Protein AF-0000000086527398 (afdb_homodimer)

InterPro domains:
  IPR004136 Nitronate monooxygenase [cd04730] (15-239)
  IPR013785 Aldolase-type TIM barrel [G3DSA:3.20.20.70] (5-360)

Nearest PDB structures (foldseek):
  5gvj-assembly2_B-3  TM=9.551E-01  e=6.830E-29  Thermotoga maritima MSB8
  5gvj-assembly1_A-2  TM=9.623E-01  e=2.650E-28  Thermotoga maritima MSB8
  7l00-assembly1_B  TM=9.078E-01  e=7.269E-30  Clostridioides difficile
  5gvh-assembly1_A-2  TM=9.011E-01  e=2.821E-29  Thermotoga maritima MSB8
  2z6i-assembly1_A  TM=8.976E-01  e=4.262E-29  Streptococcus pneumoniae

Secondary structure (DSSP, 8-state):
-------HHHHHHT-SSSEEE---TTTS-HHHHHHHHHTTSEEEEEGGGSPTTTHHHHHHHHHHH-SS--EEEE-TTSTTHHHHHHHHHHTT-SEEEESSPPPHHHHHHHHHTTPEE--EESSHHHHHHHHHHT-SSEEEE-TTSSEE--SS-HHHHHHHHHHH-SS-EEEESS--SHHHHHHHHHHT-SEEEESHHHHTBTT--S-HHHHHHHHH---GGGEEEE-TTTSS-EEEE--HHHHHHHH--HHHHHHHHHHHHHHHHHHHT--HHHHHHHHHHHHHSTTS-HHHHHHHHHHHHHHHHHHTT--TTSS--B--GGGGG--S-B-HHHHHHHHHHHHHHHHHHHHHHHHHHHHHH-/-------HHHHHHT-SSSEEE---TTTS-HHHHHHHHHTT-EEEEEGGGSPTTTHHHHHHHHHHH-SS--EEEE-TTSTTHHHHHHHHHHTT-SEEEESSPPPHHHHHHHHHTTPEE--EESSHHHHHHHHHHT-SSEEEE-TTSSEE--SS-HHHHHHHHHHH-SS-EEEESS--SHHHHHHHHHHT-SEEEESHHHHTBTT--S-HHHHHHHHH---GGGEEEE-TTTSS-EEEE--HHHHHHHH--HHHHHHHHHHHHHHHHHHHT--HHHHHHHHHHHHHSTTS-HHHHHHHHHHHHHHHHHHTT--TTSS--B--GGGGG--S-B-HHHHHHHHHHHHHHHHHHHHHHHHHHHHHH-

Radius of gyration: 26.96 Å; Cα contacts (8 Å, |Δi|>4): 1624; chains: 2; bounding box: 68×76×54 Å

Sequence (724 aa):
MSTTLHTPLCDLLGCRYPIVQTAMGWVADARLVAATANAGGFGFLAGATLEPGQVEAEILKVKSLTDQPFGINFHMFQKNAQQVVELAIKHKLRAVSYGRGPDAKTIRRFKDAGIVCMPTVGAPKHAAKAVELGADIVTVQGAEGGGHTGSVPTTLLLPKVLDAVRVPVVAAGGFFDGRGLAAALAYGAAGIAMGTRFLMSAESPVPRETLERYVAVGDPARIRVSDALDGLPQRMIDNPYLLKLERFGPLRRTWFALKTAEAWRRQNGLSTGDMLGLAIKALRSHDYTASQTLMAANAPFLIQRAIVEGRPDEGVLPSGQAAAMIGAIESCDALIARIVAEAGERLDALAALRGAAAAQAAMSTTLHTPLCDLLGCRYPIVQTAMGWVADARLVAATANAGGFGFLAGATLEPGQVEAEILKVKSLTDQPFGINFHMFQKNAQQVVELAIKHKLRAVSYGRGPDAKTIRRFKDAGIVCMPTVGAPKHAAKAVELGADIVTVQGAEGGGHTGSVPTTLLLPKVLDAVRVPVVAAGGFFDGRGLAAALAYGAAGIAMGTRFLMSAESPVPRETLERYVAVGDPARIRVSDALDGLPQRMIDNPYLLKLERFGPLRRTWFALKTAEAWRRQNGLSTGDMLGLAIKALRSHDYTASQTLMAANAPFLIQRAIVEGRPDEGVLPSGQAAAMIGAIESCDALIARIVAEAGERLDALAALRGAAAAQAA

Solvent-accessible surface area (backbone atoms only — not comparable to full-atom values): 34742 Å² total; per-residue (Å²): 125,64,68,43,51,61,37,70,45,14,69,70,53,62,28,63,33,38,38,32,38,45,56,33,74,82,38,24,39,38,62,30,23,22,42,29,20,73,44,25,22,31,14,20,27,26,46,60,66,41,53,82,81,45,52,64,57,43,53,53,48,22,57,72,67,31,92,58,49,40,28,36,24,43,33,68,87,41,91,44,26,66,57,51,54,52,48,39,60,74,67,58,35,39,29,37,32,28,47,80,64,69,55,58,68,58,43,46,52,36,50,76,66,66,25,39,35,36,34,52,32,76,46,40,71,52,44,38,51,42,44,75,49,58,38,56,32,41,32,39,42,10,32,34,23,37,31,73,40,55,81,48,42,36,76,56,43,50,56,48,34,57,73,51,42,87,56,53,35,28,41,22,33,41,45,75,49,11,37,44,45,30,17,34,42,25,56,64,31,33,23,32,34,26,48,50,52,51,58,49,22,60,54,27,67,46,28,67,67,26,49,50,52,46,39,62,53,58,42,43,79,48,37,38,73,42,38,69,56,41,63,49,48,23,16,23,45,70,36,69,39,49,57,52,52,63,66,43,51,75,66,55,43,35,52,48,27,52,53,49,42,49,52,47,24,66,72,69,67,51,56,73,66,54,52,49,49,51,49,50,49,20,56,62,38,81,89,40,56,50,48,28,37,44,16,46,69,32,44,65,56,31,33,36,35,8,43,64,69,35,34,47,62,72,15,42,46,72,26,21,37,39,39,27,74,38,80,66,74,42,40,45,47,61,48,45,50,48,25,43,52,42,18,42,53,33,50,51,52,51,42,48,40,47,50,51,22,39,56,67,73,99,126,66,67,43,52,60,38,70,48,13,68,69,55,62,27,64,33,39,38,32,38,45,56,34,73,84,39,25,39,37,62,32,23,23,43,28,20,72,43,25,22,31,16,20,29,26,48,60,65,44,52,80,80,45,51,63,57,42,54,52,48,23,56,72,67,30,89,58,49,39,28,36,23,40,33,68,86,40,91,43,27,67,56,52,54,52,48,38,58,75,67,58,34,38,30,38,32,26,48,81,62,70,56,54,67,58,44,46,53,36,50,76,67,66,24,40,34,36,35,53,32,77,45,41,71,52,45,37,50,42,43,74,50,58,38,56,32,41,32,39,42,10,33,35,21,36,31,75,40,54,80,47,44,35,76,57,43,51,57,49,34,58,72,51,43,87,56,52,35,27,43,22,32,41,43,77,47,11,37,45,44,31,18,34,42,25,54,63,31,32,26,34,35,26,49,51,52,48,58,49,23,63,54,28,67,46,27,67,67,25,50,49,52,47,40,63,54,58,40,43,80,48,37,39,74,42,38,68,56,43,63,49,49,24,16,23,43,69,36,67,39,49,55,53,51,64,67,43,52,75,67,54,44,35,52,49,30,52,53,49,43,50,51,47,25,67,70,69,67,52,54,74,67,56,54,50,49,51,49,49,50,22,55,62,40,80,88,41,56,51,50,27,37,44,16,46,68,33,42,64,56,31,35,38,35,8,43,65,67,35,33,47,62,73,15,42,46,73,26,21,36,38,37,28,75,38,80,66,72,42,42,46,48,60,49,46,50,48,23,44,51,41,17,42,53,33,49,52,52,51,41,49,38,46,51,51,22,38,56,70,74,100

Foldseek 3Di:
DPLFADFVCCVQQVFRHQEEAEEDAPWQFLLLQLLLRVLRYEYEYEQANDDDPCNLVRVVSNVVSHVGAYHYEHEPPGPCRVVNLVSCLVVVGQEYEYDPDDALVSLVSCVVSNHAYEYEDAALVVLLVCVVSPHQEYEYAAQLWFFFHDDHGQVPGLLSNVVSDPHAYEYHHQDQAQVSQLVSVVSPHRGYYYHQNSCQAPSTLFDPLLSVVLLPQLDLVQFDWDCLQQNGTGTFGDAQVVVVSRPDDPVVLQVVLVVLLVVVCVVVVPDPVVLVVQLVVQVPPPPHDSSNSSSVVNQVVQCCVCGVVPNPRSHIGIGGSNSSVHNHHYGSNVRVVRSSVSNSVVVVVVVVVVVVVVVVVD/DPLFADFVCCVQQVFRHQEEAEEDAPWQFLLLQLLLRVLRYEYEYEQANDDDPCNLVRVVSNVVSHVGAYHYEHEPPGPCRVVNLVSCLVVVGQEYEYDPDDALVSLVSCVVSNHAYEYEDAALVVLLVCVVSPHQEYEYAAQLWFFFHDDHGQVPRLLSNVVSDPHAYEYHHQDQAQVSQLVSVVSPHRGYYYHQNSCQAPSTLFDPLLSVVLLPQLDLVQFDWDCLQQNGTGTFGDAQVVVVSRPDDPVVLQVVLVVLLVVVCVVVVPDPVVLVVQLVVQVPPPPDDSSNSSSVVNQVVQCCVCGVVPNPRSHIGIGGSNSSVHNHHYGSNVRSVRSSVSNSVVVVVVVVVVVVVVVVVD

Organism: NCBI:txid488447

pLDDT: mean 89.26, std 14.35, range [37.09, 98.94]

Structure (mmCIF, N/CA/C/O backbone):
data_AF-0000000086527398-model_v1
#
loop_
_entity.id
_entity.type
_entity.pdbx_description
1 polymer 'Nitronate monooxygenase'
#
loop_
_atom_site.group_PDB
_atom_site.id
_atom_site.type_symbol
_atom_site.label_atom_id
_atom_site.label_alt_id
_atom_site.label_comp_id
_atom_site.label_asym_id
_atom_site.label_entity_id
_atom_site.label_seq_id
_atom_site.pdbx_PDB_ins_code
_atom_site.Cartn_x
_atom_site.Cartn_y
_atom_site.Cartn_z
_atom_site.occupancy
_atom_site.B_iso_or_equiv
_atom_site.auth_seq_id
_atom_site.auth_comp_id
_atom_site.auth_asym_id
_atom_site.auth_atom_id
_atom_site.pdbx_PDB_model_num
ATOM 1 N N . MET A 1 1 ? 30.391 3.705 10.07 1 37.31 1 MET A N 1
ATOM 2 C CA . MET A 1 1 ? 30.141 4.371 8.797 1 37.31 1 MET A CA 1
ATOM 3 C C . MET A 1 1 ? 29.016 5.387 8.93 1 37.31 1 MET A C 1
ATOM 5 O O . MET A 1 1 ? 28.031 5.148 9.641 1 37.31 1 MET A O 1
ATOM 9 N N . SER A 1 2 ? 29.266 6.566 8.727 1 46.16 2 SER A N 1
ATOM 10 C CA . SER A 1 2 ? 28.375 7.711 8.93 1 46.16 2 SER A CA 1
ATOM 11 C C . SER A 1 2 ? 27.016 7.473 8.297 1 46.16 2 SER A C 1
ATOM 13 O O . SER A 1 2 ? 26.922 7.031 7.148 1 46.16 2 SER A O 1
ATOM 15 N N . THR A 1 3 ? 25.984 7.129 9.055 1 55.31 3 THR A N 1
ATOM 16 C CA . THR A 1 3 ? 24.578 6.844 8.859 1 55.31 3 THR A CA 1
ATOM 17 C C . THR A 1 3 ? 23.875 8 8.141 1 55.31 3 THR A C 1
ATOM 19 O O . THR A 1 3 ? 22.719 8.289 8.398 1 55.31 3 THR A O 1
ATOM 22 N N . THR A 1 4 ? 24.672 8.734 7.305 1 70.25 4 THR A N 1
ATOM 23 C CA . THR A 1 4 ? 24 9.953 6.867 1 70.25 4 THR A CA 1
ATOM 24 C C . THR A 1 4 ? 23.062 9.656 5.695 1 70.25 4 THR A C 1
ATOM 26 O O . THR A 1 4 ? 23.422 8.914 4.781 1 70.25 4 THR A O 1
ATOM 29 N N . LEU A 1 5 ? 21.891 9.844 5.793 1 89.31 5 LEU A N 1
ATOM 30 C CA . LEU A 1 5 ? 20.844 9.867 4.777 1 89.31 5 LEU A CA 1
ATOM 31 C C . LEU A 1 5 ? 20.516 11.305 4.375 1 89.31 5 LEU A C 1
ATOM 33 O O . LEU A 1 5 ? 19.922 12.047 5.152 1 89.31 5 LEU A O 1
ATOM 37 N N . HIS A 1 6 ? 21.125 11.781 3.25 1 93.81 6 HIS A N 1
ATOM 38 C CA . HIS A 1 6 ? 20.938 13.141 2.775 1 93.81 6 HIS A CA 1
ATOM 39 C C . HIS A 1 6 ? 20.344 13.164 1.374 1 93.81 6 HIS A C 1
ATOM 41 O O . HIS A 1 6 ? 20.906 12.586 0.444 1 93.81 6 HIS A O 1
ATOM 47 N N . THR A 1 7 ? 19.203 13.727 1.258 1 96.19 7 THR A N 1
ATOM 48 C CA . THR A 1 7 ? 18.484 13.82 -0.011 1 96.19 7 THR A CA 1
ATOM 49 C C . THR A 1 7 ? 18.203 15.273 -0.366 1 96.19 7 THR A C 1
ATOM 51 O O . THR A 1 7 ? 18.422 16.172 0.448 1 96.19 7 THR A O 1
ATOM 54 N N . PRO A 1 8 ? 17.719 15.586 -1.556 1 96.44 8 PRO A N 1
ATOM 55 C CA . PRO A 1 8 ? 17.344 16.953 -1.923 1 96.44 8 PRO A CA 1
ATOM 56 C C . PRO A 1 8 ? 16.328 17.578 -0.965 1 96.44 8 PRO A C 1
ATOM 58 O O . PRO A 1 8 ? 16.297 18.797 -0.799 1 96.44 8 PRO A O 1
ATOM 61 N N . LEU A 1 9 ? 15.531 16.734 -0.329 1 98.31 9 LEU A N 1
ATOM 62 C CA . LEU A 1 9 ? 14.586 17.219 0.672 1 98.31 9 LEU A CA 1
ATOM 63 C C . LEU A 1 9 ? 15.312 17.922 1.806 1 98.31 9 LEU A C 1
ATOM 65 O O . LEU A 1 9 ? 14.875 18.984 2.266 1 98.31 9 LEU A O 1
ATOM 69 N N . CYS A 1 10 ? 16.406 17.344 2.227 1 97.69 10 CYS A N 1
ATOM 70 C CA . CYS A 1 10 ? 17.203 17.906 3.318 1 97.69 10 CYS A CA 1
ATOM 71 C C . CYS A 1 10 ? 17.75 19.281 2.945 1 97.69 10 CYS A C 1
ATOM 73 O O . CYS A 1 10 ? 17.734 20.203 3.762 1 97.69 10 CYS A O 1
ATOM 75 N N . ASP A 1 11 ? 18.188 19.422 1.708 1 97.19 11 ASP A N 1
ATOM 76 C CA . ASP A 1 11 ? 18.719 20.688 1.23 1 97.19 11 ASP A CA 1
ATOM 77 C C . ASP A 1 11 ? 17.641 21.766 1.219 1 97.19 11 ASP A C 1
ATOM 79 O O . ASP A 1 11 ? 17.875 22.891 1.649 1 97.19 11 ASP A O 1
ATOM 83 N N . LEU A 1 12 ? 16.5 21.438 0.774 1 98.5 12 LEU A N 1
ATOM 84 C CA . LEU A 1 12 ? 15.422 22.391 0.584 1 98.5 12 LEU A CA 1
ATOM 85 C C . LEU A 1 12 ? 14.836 22.828 1.925 1 98.5 12 LEU A C 1
ATOM 87 O O . LEU A 1 12 ? 14.5 24 2.113 1 98.5 12 LEU A O 1
ATOM 91 N N . LEU A 1 13 ? 14.742 21.875 2.832 1 98.75 13 LEU A N 1
ATOM 92 C CA . LEU A 1 13 ? 14.055 22.172 4.086 1 98.75 13 LEU A CA 1
ATOM 93 C C . LEU A 1 13 ? 15.055 22.547 5.176 1 98.75 13 LEU A C 1
ATOM 95 O O . LEU A 1 13 ? 14.672 23.094 6.215 1 98.75 13 LEU A O 1
ATOM 99 N N . GLY A 1 14 ? 16.344 22.219 4.969 1 98.12 14 GLY A N 1
ATOM 100 C CA . GLY A 1 14 ? 17.359 22.531 5.953 1 98.12 14 GLY A CA 1
ATOM 101 C C . GLY A 1 14 ? 17.391 21.562 7.121 1 98.12 14 GLY A C 1
ATOM 102 O O . GLY A 1 14 ? 17.812 21.922 8.219 1 98.12 14 GLY A O 1
ATOM 103 N N . CYS A 1 15 ? 16.891 20.359 6.949 1 97.88 15 CYS A N 1
ATOM 104 C CA . CYS A 1 15 ? 16.906 19.359 8.008 1 97.88 15 CYS A CA 1
ATOM 105 C C . CYS A 1 15 ? 18 18.312 7.766 1 97.88 15 CYS A C 1
ATOM 107 O O . CYS A 1 15 ? 18.516 18.203 6.652 1 97.88 15 CYS A O 1
ATOM 109 N N . ARG A 1 16 ? 18.312 17.594 8.805 1 97.19 16 ARG A N 1
ATOM 110 C CA . ARG A 1 16 ? 19.422 16.656 8.742 1 97.19 16 ARG A CA 1
ATOM 111 C C . ARG A 1 16 ? 19.016 15.367 8.023 1 97.19 16 ARG A C 1
ATOM 113 O O . ARG A 1 16 ? 19.797 14.805 7.258 1 97.19 16 ARG A O 1
ATOM 120 N N . TYR A 1 17 ? 17.828 14.859 8.328 1 97.81 17 TYR A N 1
ATOM 121 C CA . TYR A 1 17 ? 17.328 13.609 7.77 1 97.81 17 TYR A CA 1
ATOM 122 C C . TYR A 1 17 ? 16.062 13.828 6.953 1 97.81 17 TYR A C 1
ATOM 124 O O . TYR A 1 17 ? 15.305 14.766 7.219 1 97.81 17 TYR A O 1
ATOM 132 N N . PRO A 1 18 ? 15.828 13.016 5.941 1 98.38 18 PRO A N 1
ATOM 133 C CA . PRO A 1 18 ? 14.656 13.188 5.082 1 98.38 18 PRO A CA 1
ATOM 134 C C . PRO A 1 18 ? 13.375 12.633 5.711 1 98.38 18 PRO A C 1
ATOM 136 O O . PRO A 1 18 ? 12.727 11.766 5.125 1 98.38 18 PRO A O 1
ATOM 139 N N . ILE A 1 19 ? 13.078 13.133 6.852 1 98.88 19 ILE A N 1
ATOM 140 C CA . ILE A 1 19 ? 11.93 12.719 7.652 1 98.88 19 ILE A CA 1
ATOM 141 C C . ILE A 1 19 ? 11.102 13.938 8.039 1 98.88 19 ILE A C 1
ATOM 143 O O . ILE A 1 19 ? 11.617 14.875 8.656 1 98.88 19 ILE A O 1
ATOM 147 N N . VAL A 1 20 ? 9.805 13.883 7.688 1 98.94 20 VAL A N 1
ATOM 148 C CA . VAL A 1 20 ? 8.93 15.031 7.926 1 98.94 20 VAL A CA 1
ATOM 149 C C . VAL A 1 20 ? 7.801 14.625 8.875 1 98.94 20 VAL A C 1
ATOM 151 O O . VAL A 1 20 ? 7.164 13.586 8.68 1 98.94 20 VAL A O 1
ATOM 154 N N . GLN A 1 21 ? 7.602 15.367 9.93 1 98.94 21 GLN A N 1
ATOM 155 C CA . GLN A 1 21 ? 6.395 15.344 10.75 1 98.94 21 GLN A CA 1
ATOM 156 C C . GLN A 1 21 ? 5.312 16.25 10.164 1 98.94 21 GLN A C 1
ATOM 158 O O . GLN A 1 21 ? 5.5 17.453 10.062 1 98.94 21 GLN A O 1
ATOM 163 N N . THR A 1 22 ? 4.246 15.648 9.727 1 98.25 22 THR A N 1
ATOM 164 C CA . THR A 1 22 ? 3.213 16.438 9.062 1 98.25 22 THR A CA 1
ATOM 165 C C . THR A 1 22 ? 2.416 17.25 10.07 1 98.25 22 THR A C 1
ATOM 167 O O . THR A 1 22 ? 2.498 17.016 11.273 1 98.25 22 THR A O 1
ATOM 170 N N . ALA A 1 23 ? 1.7 18.219 9.531 1 97.12 23 ALA A N 1
ATOM 171 C CA . ALA A 1 23 ? 0.794 18.984 10.375 1 97.12 23 ALA A CA 1
ATOM 172 C C . ALA A 1 23 ? -0.473 18.188 10.688 1 97.12 23 ALA A C 1
ATOM 174 O O . ALA A 1 23 ? -1.05 17.562 9.805 1 97.12 23 ALA A O 1
ATOM 175 N N . MET A 1 24 ? -0.815 18.141 11.891 1 95.38 24 MET A N 1
ATOM 176 C CA . MET A 1 24 ? -2.025 17.5 12.406 1 95.38 24 MET A CA 1
ATOM 177 C C . MET A 1 24 ? -2.783 18.438 13.336 1 95.38 24 MET A C 1
ATOM 179 O O . MET A 1 24 ? -2.244 18.859 14.359 1 95.38 24 MET A O 1
ATOM 183 N N . GLY A 1 25 ? -3.986 18.672 12.977 1 93.25 25 GLY A N 1
ATOM 184 C CA . GLY A 1 25 ? -4.781 19.578 13.805 1 93.25 25 GLY A CA 1
ATOM 185 C C . GLY A 1 25 ? -4.781 19.188 15.273 1 93.25 25 GLY A C 1
ATOM 186 O O . GLY A 1 25 ? -5.008 18.031 15.609 1 93.25 25 GLY A O 1
ATOM 187 N N . TRP A 1 26 ? -4.484 20.109 16.156 1 94.06 26 TRP A N 1
ATOM 188 C CA . TRP A 1 26 ? -4.52 19.984 17.609 1 94.06 26 TRP A CA 1
ATOM 189 C C . TRP A 1 26 ? -3.404 19.078 18.109 1 94.06 26 TRP A C 1
ATOM 191 O O . TRP A 1 26 ? -3.322 18.781 19.312 1 94.06 26 TRP A O 1
ATOM 201 N N . VAL A 1 27 ? -2.594 18.625 17.219 1 97.44 27 VAL A N 1
ATOM 202 C CA . VAL A 1 27 ? -1.531 17.703 17.625 1 97.44 27 VAL A CA 1
ATOM 203 C C . VAL A 1 27 ? -0.169 18.344 17.359 1 97.44 27 VAL A C 1
ATOM 205 O O . VAL A 1 27 ? 0.661 18.453 18.266 1 97.44 27 VAL A O 1
ATOM 208 N N . ALA A 1 28 ? 0.062 18.797 16.188 1 98.25 28 ALA A N 1
ATOM 209 C CA . ALA A 1 28 ? 1.352 19.359 15.805 1 98.25 28 ALA A CA 1
ATOM 210 C C . ALA A 1 28 ? 1.545 20.75 16.422 1 98.25 28 ALA A C 1
ATOM 212 O O . ALA A 1 28 ? 1.492 21.766 15.711 1 98.25 28 ALA A O 1
ATOM 213 N N . ASP A 1 29 ? 1.829 20.797 17.688 1 98.06 29 ASP A N 1
ATOM 214 C CA . ASP A 1 29 ? 2.088 22.047 18.406 1 98.06 29 ASP A CA 1
ATOM 215 C C . ASP A 1 29 ? 3.584 22.344 18.453 1 98.06 29 ASP A C 1
ATOM 217 O O . ASP A 1 29 ? 4.383 21.656 17.812 1 98.06 29 ASP A O 1
ATOM 221 N N . ALA A 1 30 ? 3.939 23.406 19.141 1 98.69 30 ALA A N 1
ATOM 222 C CA . ALA A 1 30 ? 5.316 23.891 19.188 1 98.69 30 ALA A CA 1
ATOM 223 C C . ALA A 1 30 ? 6.254 22.828 19.766 1 98.69 30 ALA A C 1
ATOM 225 O O . ALA A 1 30 ? 7.371 22.641 19.281 1 98.69 30 ALA A O 1
ATOM 226 N N . ARG A 1 31 ? 5.816 22.141 20.766 1 98.69 31 ARG A N 1
ATOM 227 C CA . ARG A 1 31 ? 6.648 21.141 21.438 1 98.69 31 ARG A CA 1
ATOM 228 C C . ARG A 1 31 ? 6.984 20 20.484 1 98.69 31 ARG A C 1
ATOM 230 O O . ARG A 1 31 ? 8.141 19.594 20.391 1 98.69 31 ARG A O 1
ATOM 237 N N . LEU A 1 32 ? 5.992 19.469 19.812 1 98.88 32 LEU A N 1
ATOM 238 C CA . LEU A 1 32 ? 6.203 18.359 18.891 1 98.88 32 LEU A CA 1
ATOM 239 C C . LEU A 1 32 ? 7.078 18.797 17.719 1 98.88 32 LEU A C 1
ATOM 241 O O . LEU A 1 32 ? 8 18.062 17.328 1 98.88 32 LEU A O 1
ATOM 245 N N . VAL A 1 33 ? 6.809 19.922 17.156 1 98.94 33 VAL A N 1
ATOM 246 C CA . VAL A 1 33 ? 7.559 20.438 16 1 98.94 33 VAL A CA 1
ATOM 247 C C . VAL A 1 33 ? 9.023 20.641 16.391 1 98.94 33 VAL A C 1
ATOM 249 O O . VAL A 1 33 ? 9.922 20.203 15.672 1 98.94 33 VAL A O 1
ATOM 252 N N . ALA A 1 34 ? 9.242 21.266 17.531 1 98.94 34 ALA A N 1
ATOM 253 C CA . ALA A 1 34 ? 10.609 21.516 17.984 1 98.94 34 ALA A CA 1
ATOM 254 C C . ALA A 1 34 ? 11.344 20.203 18.266 1 98.94 34 ALA A C 1
ATOM 256 O O . ALA A 1 34 ? 12.516 20.047 17.922 1 98.94 34 ALA A O 1
ATOM 257 N N . ALA A 1 35 ? 10.641 19.234 18.891 1 98.94 35 ALA A N 1
ATOM 258 C CA . ALA A 1 35 ? 11.25 17.938 19.172 1 98.94 35 ALA A CA 1
ATOM 259 C C . ALA A 1 35 ? 11.656 17.234 17.891 1 98.94 35 ALA A C 1
ATOM 261 O O . ALA A 1 35 ? 12.734 16.625 17.812 1 98.94 35 ALA A O 1
ATOM 262 N N . THR A 1 36 ? 10.812 17.266 16.875 1 98.94 36 THR A N 1
ATOM 263 C CA . THR A 1 36 ? 11.102 16.672 15.586 1 98.94 36 THR A CA 1
ATOM 264 C C . THR A 1 36 ? 12.328 17.328 14.945 1 98.94 36 THR A C 1
ATOM 266 O O . THR A 1 36 ? 13.234 16.641 14.477 1 98.94 36 THR A O 1
ATOM 269 N N . ALA A 1 37 ? 12.336 18.641 14.969 1 98.88 37 ALA A N 1
ATOM 270 C CA . ALA A 1 37 ? 13.43 19.406 14.359 1 98.88 37 ALA A CA 1
ATOM 271 C C . ALA A 1 37 ? 14.75 19.141 15.07 1 98.88 37 ALA A C 1
ATOM 273 O O . ALA A 1 37 ? 15.781 18.922 14.43 1 98.88 37 ALA A O 1
ATOM 274 N N . ASN A 1 38 ? 14.711 19.125 16.375 1 98.88 38 ASN A N 1
ATOM 275 C CA . ASN A 1 38 ? 15.906 18.875 17.172 1 98.88 38 ASN A CA 1
ATOM 276 C C . ASN A 1 38 ? 16.453 17.469 16.906 1 98.88 38 ASN A C 1
ATOM 278 O O . ASN A 1 38 ? 17.672 17.25 16.984 1 98.88 38 ASN A O 1
ATOM 282 N N . ALA A 1 39 ? 15.578 16.547 16.609 1 98.75 39 ALA A N 1
ATOM 283 C CA . ALA A 1 39 ? 15.977 15.164 16.359 1 98.75 39 ALA A CA 1
ATOM 284 C C . ALA A 1 39 ? 16.516 15.008 14.945 1 98.75 39 ALA A C 1
ATOM 286 O O . ALA A 1 39 ? 17.016 13.938 14.578 1 98.75 39 ALA A O 1
ATOM 287 N N . GLY A 1 40 ? 16.438 16.078 14.148 1 98.5 40 GLY A N 1
ATOM 288 C CA . GLY A 1 40 ? 17.031 16.062 12.828 1 98.5 40 GLY A CA 1
ATOM 289 C C . GLY A 1 40 ? 16.016 15.992 11.711 1 98.5 40 GLY A C 1
ATOM 290 O O . GLY A 1 40 ? 16.375 16.047 10.531 1 98.5 40 GLY A O 1
ATOM 291 N N . GLY A 1 41 ? 14.703 15.797 12.07 1 98.81 41 GLY A N 1
ATOM 292 C CA . GLY A 1 41 ? 13.641 15.852 11.07 1 98.81 41 GLY A CA 1
ATOM 293 C C . GLY A 1 41 ? 13.141 17.266 10.812 1 98.81 41 GLY A C 1
ATOM 294 O O . GLY A 1 41 ? 13.781 18.234 11.203 1 98.81 41 GLY A O 1
ATOM 295 N N . PHE A 1 42 ? 12.18 17.391 10.016 1 98.94 42 PHE A N 1
ATOM 296 C CA . PHE A 1 42 ? 11.508 18.656 9.75 1 98.94 42 PHE A CA 1
ATOM 297 C C . PHE A 1 42 ? 10.062 18.609 10.234 1 98.94 42 PHE A C 1
ATOM 299 O O . PHE A 1 42 ? 9.336 17.656 9.953 1 98.94 42 PHE A O 1
ATOM 306 N N . GLY A 1 43 ? 9.609 19.625 10.945 1 98.94 43 GLY A N 1
ATOM 307 C CA . GLY A 1 43 ? 8.25 19.625 11.461 1 98.94 43 GLY A CA 1
ATOM 308 C C . GLY A 1 43 ? 7.406 20.766 10.914 1 98.94 43 GLY A C 1
ATOM 309 O O . GLY A 1 43 ? 7.902 21.875 10.711 1 98.94 43 GLY A O 1
ATOM 310 N N . PHE A 1 44 ? 6.148 20.5 10.719 1 98.88 44 PHE A N 1
ATOM 311 C CA . PHE A 1 44 ? 5.164 21.516 10.375 1 98.88 44 PHE A CA 1
ATOM 312 C C . PHE A 1 44 ? 4.234 21.797 11.555 1 98.88 44 PHE A C 1
ATOM 314 O O . PHE A 1 44 ? 3.607 20.875 12.078 1 98.88 44 PHE A O 1
ATOM 321 N N . LEU A 1 45 ? 4.152 23 11.914 1 98.5 45 LEU A N 1
ATOM 322 C CA . LEU A 1 45 ? 3.154 23.469 12.867 1 98.5 45 LEU A CA 1
ATOM 323 C C . LEU A 1 45 ? 1.759 23.438 12.25 1 98.5 45 LEU A C 1
ATOM 325 O O . LEU A 1 45 ? 1.579 23.812 11.086 1 98.5 45 LEU A O 1
ATOM 329 N N . ALA A 1 46 ? 0.76 22.969 13.055 1 96.75 46 ALA A N 1
ATOM 330 C CA . ALA A 1 46 ? -0.614 22.953 12.555 1 96.75 46 ALA A CA 1
ATOM 331 C C . ALA A 1 46 ? -1.255 24.328 12.711 1 96.75 46 ALA A C 1
ATOM 333 O O . ALA A 1 46 ? -2.018 24.578 13.648 1 96.75 46 ALA A O 1
ATOM 334 N N . GLY A 1 47 ? -1.08 25.141 11.75 1 93 47 GLY A N 1
ATOM 335 C CA . GLY A 1 47 ? -1.609 26.5 11.797 1 93 47 GLY A CA 1
ATOM 336 C C . GLY A 1 47 ? -3.109 26.547 11.586 1 93 47 GLY A C 1
ATOM 337 O O . GLY A 1 47 ? -3.779 27.453 12.086 1 93 47 GLY A O 1
ATOM 338 N N . ALA A 1 48 ? -3.658 25.578 10.906 1 85.31 48 ALA A N 1
ATOM 339 C CA . ALA A 1 48 ? -5.055 25.594 10.477 1 85.31 48 ALA A CA 1
ATOM 340 C C . ALA A 1 48 ? -5.996 25.547 11.672 1 85.31 48 ALA A C 1
ATOM 342 O O . ALA A 1 48 ? -7.109 26.078 11.617 1 85.31 48 ALA A O 1
ATOM 343 N N . THR A 1 49 ? -5.574 24.969 12.766 1 85 49 THR A N 1
ATOM 344 C CA . THR A 1 49 ? -6.48 24.75 13.891 1 85 49 THR A CA 1
ATOM 345 C C . THR A 1 49 ? -6.188 25.719 15.023 1 85 49 THR A C 1
ATOM 347 O O . THR A 1 49 ? -6.797 25.656 16.094 1 85 49 THR A O 1
ATOM 350 N N . LEU A 1 50 ? -5.242 26.594 14.805 1 88.31 50 LEU A N 1
ATOM 351 C CA . LEU A 1 50 ? -4.941 27.609 15.805 1 88.31 50 LEU A CA 1
ATOM 352 C C . LEU A 1 50 ? -5.906 28.781 15.695 1 88.31 50 LEU A C 1
ATOM 354 O O . LEU A 1 50 ? -6.258 29.203 14.594 1 88.31 50 LEU A O 1
ATOM 358 N N . GLU A 1 51 ? -6.359 29.234 16.828 1 85.94 51 GLU A N 1
ATOM 359 C CA . GLU A 1 51 ? -7.176 30.438 16.828 1 85.94 51 GLU A CA 1
ATOM 360 C C . GLU A 1 51 ? -6.391 31.641 16.297 1 85.94 51 GLU A C 1
ATOM 362 O O . GLU A 1 51 ? -5.184 31.734 16.516 1 85.94 51 GLU A O 1
ATOM 367 N N . PRO A 1 52 ? -7.391 32.531 15.875 1 81.25 52 PRO A N 1
ATOM 368 C CA . PRO A 1 52 ? -6.723 33.75 15.438 1 81.25 52 PRO A CA 1
ATOM 369 C C . PRO A 1 52 ? -5.965 34.438 16.562 1 81.25 52 PRO A C 1
ATOM 371 O O . PRO A 1 52 ? -6.434 34.469 17.703 1 81.25 52 PRO A O 1
ATOM 374 N N . GLY A 1 53 ? -4.879 34.781 16.562 1 87.44 53 GLY A N 1
ATOM 375 C CA . GLY A 1 53 ? -4.098 35.469 17.578 1 87.44 53 GLY A CA 1
ATOM 376 C C . GLY A 1 53 ? -3.076 34.594 18.25 1 87.44 53 GLY A C 1
ATOM 377 O O . GLY A 1 53 ? -2.152 35.062 18.906 1 87.44 53 GLY A O 1
ATOM 378 N N . GLN A 1 54 ? -3.316 33.344 18.109 1 93.62 54 GLN A N 1
ATOM 379 C CA . GLN A 1 54 ? -2.418 32.406 18.781 1 93.62 54 GLN A CA 1
ATOM 380 C C . GLN A 1 54 ? -1.32 31.938 17.844 1 93.62 54 GLN A C 1
ATOM 382 O O . GLN A 1 54 ? -0.349 31.312 18.281 1 93.62 54 GLN A O 1
ATOM 387 N N . VAL A 1 55 ? -1.478 32.25 16.625 1 96.06 55 VAL A N 1
ATOM 388 C CA . VAL A 1 55 ? -0.576 31.703 15.609 1 96.06 55 VAL A CA 1
ATOM 389 C C . VAL A 1 55 ? 0.841 32.219 15.852 1 96.06 55 VAL A C 1
ATOM 391 O O . VAL A 1 55 ? 1.79 31.438 15.914 1 96.06 55 VAL A O 1
ATOM 394 N N . GLU A 1 56 ? 0.962 33.5 16.031 1 97.5 56 GLU A N 1
ATOM 395 C CA . GLU A 1 56 ? 2.293 34.094 16.219 1 97.5 56 GLU A CA 1
ATOM 396 C C . GLU A 1 56 ? 2.938 33.562 17.5 1 97.5 56 GLU A C 1
ATOM 398 O O . GLU A 1 56 ? 4.137 33.312 17.531 1 97.5 56 GLU A O 1
ATOM 403 N N . ALA A 1 57 ? 2.135 33.531 18.531 1 97.69 57 ALA A N 1
ATOM 404 C CA . ALA A 1 57 ? 2.645 33.031 19.812 1 97.69 57 ALA A CA 1
ATOM 405 C C . ALA A 1 57 ? 3.203 31.625 19.656 1 97.69 57 ALA A C 1
ATOM 407 O O . ALA A 1 57 ? 4.227 31.281 20.266 1 97.69 57 ALA A O 1
ATOM 408 N N . GLU A 1 58 ? 2.527 30.781 18.938 1 97.81 58 GLU A N 1
ATOM 409 C CA . GLU A 1 58 ? 2.971 29.391 18.75 1 97.81 58 GLU A CA 1
ATOM 410 C C . GLU A 1 58 ? 4.25 29.344 17.906 1 97.81 58 GLU A C 1
ATOM 412 O O . GLU A 1 58 ? 5.125 28.516 18.156 1 97.81 58 GLU A O 1
ATOM 417 N N . ILE A 1 59 ? 4.371 30.188 16.891 1 98.5 59 ILE A N 1
ATOM 418 C CA . ILE A 1 59 ? 5.582 30.281 16.094 1 98.5 59 ILE A CA 1
ATOM 419 C C . ILE A 1 59 ? 6.766 30.672 16.969 1 98.5 59 ILE A C 1
ATOM 421 O O . ILE A 1 59 ? 7.824 30.031 16.922 1 98.5 59 ILE A O 1
ATOM 425 N N . LEU A 1 60 ? 6.535 31.672 17.797 1 98.56 60 LEU A N 1
ATOM 426 C CA . LEU A 1 60 ? 7.598 32.156 18.672 1 98.56 60 LEU A CA 1
ATOM 427 C C . LEU A 1 60 ? 7.984 31.078 19.688 1 98.56 60 LEU A C 1
ATOM 429 O O . LEU A 1 60 ? 9.148 30.969 20.078 1 98.56 60 LEU A O 1
ATOM 433 N N . LYS A 1 61 ? 6.996 30.328 20.125 1 98.62 61 LYS A N 1
ATOM 434 C CA . LYS A 1 61 ? 7.277 29.234 21.047 1 98.62 61 LYS A CA 1
ATOM 435 C C . LYS A 1 61 ? 8.172 28.188 20.391 1 98.62 61 LYS A C 1
ATOM 437 O O . LYS A 1 61 ? 9.117 27.688 21.016 1 98.62 61 LYS A O 1
ATOM 442 N N . VAL A 1 62 ? 7.953 27.797 19.125 1 98.81 62 VAL A N 1
ATOM 443 C CA . VAL A 1 62 ? 8.836 26.875 18.422 1 98.81 62 VAL A CA 1
ATOM 444 C C . VAL A 1 62 ? 10.25 27.438 18.391 1 98.81 62 VAL A C 1
ATOM 446 O O . VAL A 1 62 ? 11.219 26.734 18.703 1 98.81 62 VAL A O 1
ATOM 449 N N . LYS A 1 63 ? 10.383 28.719 18.047 1 98.69 63 LYS A N 1
ATOM 450 C CA . LYS A 1 63 ? 11.688 29.359 17.906 1 98.69 63 LYS A CA 1
ATOM 451 C C . LYS A 1 63 ? 12.438 29.391 19.234 1 98.69 63 LYS A C 1
ATOM 453 O O . LYS A 1 63 ? 13.664 29.375 19.266 1 98.69 63 LYS A O 1
ATOM 458 N N . SER A 1 64 ? 11.703 29.406 20.297 1 98.69 64 SER A N 1
ATOM 459 C CA . SER A 1 64 ? 12.344 29.391 21.609 1 98.69 64 SER A CA 1
ATOM 460 C C . SER A 1 64 ? 12.836 28 21.969 1 98.69 64 SER A C 1
ATOM 462 O O . SER A 1 64 ? 13.719 27.859 22.828 1 98.69 64 SER A O 1
ATOM 464 N N . LEU A 1 65 ? 12.305 26.969 21.359 1 98.75 65 LEU A N 1
ATOM 465 C CA . LEU A 1 65 ? 12.594 25.594 21.734 1 98.75 65 LEU A CA 1
ATOM 466 C C . LEU A 1 65 ? 13.625 24.969 20.797 1 98.75 65 LEU A C 1
ATOM 468 O O . LEU A 1 65 ? 14.203 23.922 21.109 1 98.75 65 LEU A O 1
ATOM 472 N N . THR A 1 66 ? 13.859 25.641 19.625 1 98.75 66 THR A N 1
ATOM 473 C CA . THR A 1 66 ? 14.805 25.078 18.656 1 98.75 66 THR A CA 1
ATOM 474 C C . THR A 1 66 ? 15.359 26.172 17.75 1 98.75 66 THR A C 1
ATOM 476 O O . THR A 1 66 ? 14.68 27.172 17.484 1 98.75 66 THR A O 1
ATOM 479 N N . ASP A 1 67 ? 16.547 25.984 17.25 1 98.5 67 ASP A N 1
ATOM 480 C CA . ASP A 1 67 ? 17.156 26.859 16.25 1 98.5 67 ASP A CA 1
ATOM 481 C C . ASP A 1 67 ? 17.031 26.266 14.852 1 98.5 67 ASP A C 1
ATOM 483 O O . ASP A 1 67 ? 17.5 26.859 13.875 1 98.5 67 ASP A O 1
ATOM 487 N N . GLN A 1 68 ? 16.422 25.078 14.789 1 98.75 68 GLN A N 1
ATOM 488 C CA . GLN A 1 68 ? 16.281 24.406 13.508 1 98.75 68 GLN A CA 1
ATOM 489 C C . GLN A 1 68 ? 15.102 24.969 12.711 1 98.75 68 GLN A C 1
ATOM 491 O O . GLN A 1 68 ? 14.148 25.469 13.297 1 98.75 68 GLN A O 1
ATOM 496 N N . PRO A 1 69 ? 15.219 24.875 11.422 1 98.81 69 PRO A N 1
ATOM 497 C CA . PRO A 1 69 ? 14.102 25.359 10.602 1 98.81 69 PRO A CA 1
ATOM 498 C C . PRO A 1 69 ? 12.844 24.516 10.773 1 98.81 69 PRO A C 1
ATOM 500 O O . PRO A 1 69 ? 12.922 23.328 11.109 1 98.81 69 PRO A O 1
ATOM 503 N N . PHE A 1 70 ? 11.703 25.109 10.57 1 98.88 70 PHE A N 1
ATOM 504 C CA . PHE A 1 70 ? 10.398 24.453 10.602 1 98.88 70 PHE A CA 1
ATOM 505 C C . PHE A 1 70 ? 9.406 25.172 9.695 1 98.88 70 PHE A C 1
ATOM 507 O O . PHE A 1 70 ? 9.742 26.188 9.07 1 98.88 70 PHE A O 1
ATOM 514 N N . GLY A 1 71 ? 8.258 24.578 9.477 1 98.88 71 GLY A N 1
ATOM 515 C CA . GLY A 1 71 ? 7.215 25.156 8.641 1 98.88 71 GLY A CA 1
ATOM 516 C C . GLY A 1 71 ? 5.871 25.25 9.336 1 98.88 71 GLY A C 1
ATOM 517 O O . GLY A 1 71 ? 5.77 24.969 10.531 1 98.88 71 GLY A O 1
ATOM 518 N N . ILE A 1 72 ? 4.883 25.703 8.57 1 98.5 72 ILE A N 1
ATOM 519 C CA . ILE A 1 72 ? 3.529 25.828 9.094 1 98.5 72 ILE A CA 1
ATOM 520 C C . ILE A 1 72 ? 2.52 25.406 8.023 1 98.5 72 ILE A C 1
ATOM 522 O O . ILE A 1 72 ? 2.744 25.641 6.832 1 98.5 72 ILE A O 1
ATOM 526 N N . ASN A 1 73 ? 1.53 24.734 8.477 1 97.44 73 ASN A N 1
ATOM 527 C CA . ASN A 1 73 ? 0.44 24.344 7.594 1 97.44 73 ASN A CA 1
ATOM 528 C C . ASN A 1 73 ? -0.746 25.297 7.707 1 97.44 73 ASN A C 1
ATOM 530 O O . ASN A 1 73 ? -0.973 25.891 8.758 1 97.44 73 ASN A O 1
ATOM 534 N N . PHE A 1 74 ? -1.458 25.422 6.613 1 91.81 74 PHE A N 1
ATOM 535 C CA . PHE A 1 74 ? -2.689 26.203 6.637 1 91.81 74 PHE A CA 1
ATOM 536 C C . PHE A 1 74 ? -3.641 25.75 5.539 1 91.81 74 PHE A C 1
ATOM 538 O O . PHE A 1 74 ? -3.256 24.969 4.66 1 91.81 74 PHE A O 1
ATOM 545 N N . HIS A 1 75 ? -4.902 26.078 5.699 1 86.44 75 HIS A N 1
ATOM 546 C CA . HIS A 1 75 ? -5.926 25.938 4.672 1 86.44 75 HIS A CA 1
ATOM 547 C C . HIS A 1 75 ? -6.555 27.281 4.32 1 86.44 75 HIS A C 1
ATOM 549 O O . HIS A 1 75 ? -6.91 28.047 5.211 1 86.44 75 HIS A O 1
ATOM 555 N N . MET A 1 76 ? -6.664 27.484 3.059 1 80.5 76 MET A N 1
ATOM 556 C CA . MET A 1 76 ? -7.102 28.797 2.617 1 80.5 76 MET A CA 1
ATOM 557 C C . MET A 1 76 ? -8.555 29.047 3.012 1 80.5 76 MET A C 1
ATOM 559 O O . MET A 1 76 ? -9.008 30.203 3.016 1 80.5 76 MET A O 1
ATOM 563 N N . PHE A 1 77 ? -9.273 27.984 3.428 1 73.88 77 PHE A N 1
ATOM 564 C CA . PHE A 1 77 ? -10.68 28.188 3.77 1 73.88 77 PHE A CA 1
ATOM 565 C C . PHE A 1 77 ? -10.836 28.516 5.25 1 73.88 77 PHE A C 1
ATOM 567 O O . PHE A 1 77 ? -11.938 28.828 5.707 1 73.88 77 PHE A O 1
ATOM 574 N N . GLN A 1 78 ? -9.75 28.547 5.875 1 78.44 78 GLN A N 1
ATOM 575 C CA . GLN A 1 78 ? -9.805 28.875 7.297 1 78.44 78 GLN A CA 1
ATOM 576 C C . GLN A 1 78 ? -9.742 30.375 7.523 1 78.44 78 GLN A C 1
ATOM 578 O O . GLN A 1 78 ? -9.148 31.109 6.727 1 78.44 78 GLN A O 1
ATOM 583 N N . LYS A 1 79 ? -10.32 30.812 8.633 1 78.25 79 LYS A N 1
ATOM 584 C CA . LYS A 1 79 ? -10.445 32.219 8.961 1 78.25 79 LYS A CA 1
ATOM 585 C C . LYS A 1 79 ? -9.07 32.875 9.156 1 78.25 79 LYS A C 1
ATOM 587 O O . LYS A 1 79 ? -8.875 34.031 8.844 1 78.25 79 LYS A O 1
ATOM 592 N N . ASN A 1 80 ? -8.172 32.094 9.586 1 85.19 80 ASN A N 1
ATOM 593 C CA . ASN A 1 80 ? -6.871 32.656 9.938 1 85.19 80 ASN A CA 1
ATOM 594 C C . ASN A 1 80 ? -5.867 32.5 8.805 1 85.19 80 ASN A C 1
ATOM 596 O O . ASN A 1 80 ? -4.672 32.75 8.984 1 85.19 80 ASN A O 1
ATOM 600 N N . ALA A 1 81 ? -6.34 32.062 7.664 1 87.31 81 ALA A N 1
ATOM 601 C CA . ALA A 1 81 ? -5.438 31.703 6.578 1 87.31 81 ALA A CA 1
ATOM 602 C C . ALA A 1 81 ? -4.539 32.875 6.191 1 87.31 81 ALA A C 1
ATOM 604 O O . ALA A 1 81 ? -3.32 32.719 6.07 1 87.31 81 ALA A O 1
ATOM 605 N N . GLN A 1 82 ? -5.129 34 6.062 1 89.56 82 GLN A N 1
ATOM 606 C CA . GLN A 1 82 ? -4.355 35.188 5.672 1 89.56 82 GLN A CA 1
ATOM 607 C C . GLN A 1 82 ? -3.326 35.562 6.734 1 89.56 82 GLN A C 1
ATOM 609 O O . GLN A 1 82 ? -2.203 35.938 6.41 1 89.56 82 GLN A O 1
ATOM 614 N N . GLN A 1 83 ? -3.736 35.438 7.918 1 93.12 83 GLN A N 1
ATOM 615 C CA . GLN A 1 83 ? -2.814 35.719 9.016 1 93.12 83 GLN A CA 1
ATOM 616 C C . GLN A 1 83 ? -1.63 34.75 8.992 1 93.12 83 GLN A C 1
ATOM 618 O O . GLN A 1 83 ? -0.488 35.156 9.211 1 93.12 83 GLN A O 1
ATOM 623 N N . VAL A 1 84 ? -1.877 33.5 8.773 1 94.31 84 VAL A N 1
ATOM 624 C CA . VAL A 1 84 ? -0.824 32.5 8.719 1 94.31 84 VAL A CA 1
ATOM 625 C C . VAL A 1 84 ? 0.154 32.812 7.594 1 94.31 84 VAL A C 1
ATOM 627 O O . VAL A 1 84 ? 1.37 32.719 7.77 1 94.31 84 VAL A O 1
ATOM 630 N N . VAL A 1 85 ? -0.394 33.25 6.469 1 94.75 85 VAL A N 1
ATOM 631 C CA . VAL A 1 85 ? 0.431 33.594 5.32 1 94.75 85 VAL A CA 1
ATOM 632 C C . VAL A 1 85 ? 1.361 34.75 5.691 1 94.75 85 VAL A C 1
ATOM 634 O O . VAL A 1 85 ? 2.572 34.688 5.465 1 94.75 85 VAL A O 1
ATOM 637 N N . GLU A 1 86 ? 0.805 35.75 6.27 1 96.38 86 GLU A N 1
ATOM 638 C CA . GLU A 1 86 ? 1.579 36.938 6.629 1 96.38 86 GLU A CA 1
ATOM 639 C C . GLU A 1 86 ? 2.645 36.594 7.668 1 96.38 86 GLU A C 1
ATOM 641 O O . GLU A 1 86 ? 3.783 37.062 7.57 1 96.38 86 GLU A O 1
ATOM 646 N N . LEU A 1 87 ? 2.316 35.812 8.625 1 97.56 87 LEU A N 1
ATOM 647 C CA . LEU A 1 87 ? 3.23 35.469 9.711 1 97.56 87 LEU A CA 1
ATOM 648 C C . LEU A 1 87 ? 4.344 34.562 9.219 1 97.56 87 LEU A C 1
ATOM 650 O O . LEU A 1 87 ? 5.477 34.656 9.695 1 97.56 87 LEU A O 1
ATOM 654 N N . ALA A 1 88 ? 3.996 33.656 8.297 1 98 88 ALA A N 1
ATOM 655 C CA . ALA A 1 88 ? 5.031 32.812 7.715 1 98 88 ALA A CA 1
ATOM 656 C C . ALA A 1 88 ? 6.117 33.656 7.047 1 98 88 ALA A C 1
ATOM 658 O O . ALA A 1 88 ? 7.309 33.344 7.188 1 98 88 ALA A O 1
ATOM 659 N N . ILE A 1 89 ? 5.719 34.688 6.34 1 98.19 89 ILE A N 1
ATOM 660 C CA . ILE A 1 89 ? 6.645 35.562 5.633 1 98.19 89 ILE A CA 1
ATOM 661 C C . ILE A 1 89 ? 7.402 36.438 6.637 1 98.19 89 ILE A C 1
ATOM 663 O O . ILE A 1 89 ? 8.633 36.531 6.582 1 98.19 89 ILE A O 1
ATOM 667 N N . LYS A 1 90 ? 6.629 37 7.566 1 98.06 90 LYS A N 1
ATOM 668 C CA . LYS A 1 90 ? 7.207 37.906 8.57 1 98.06 90 LYS A CA 1
ATOM 669 C C . LYS A 1 90 ? 8.312 37.188 9.359 1 98.06 90 LYS A C 1
ATOM 671 O O . LYS A 1 90 ? 9.367 37.781 9.609 1 98.06 90 LYS A O 1
ATOM 676 N N . HIS A 1 91 ? 8.102 35.938 9.719 1 98.25 91 HIS A N 1
ATOM 677 C CA . HIS A 1 91 ? 9.023 35.219 10.586 1 98.25 91 HIS A CA 1
ATOM 678 C C . HIS A 1 91 ? 9.969 34.344 9.773 1 98.25 91 HIS A C 1
ATOM 680 O O . HIS A 1 91 ? 10.727 33.562 10.328 1 98.25 91 HIS A O 1
ATOM 686 N N . LYS A 1 92 ? 9.898 34.406 8.484 1 97.69 92 LYS A N 1
ATOM 687 C CA . LYS A 1 92 ? 10.781 33.719 7.555 1 97.69 92 LYS A CA 1
ATOM 688 C C . LYS A 1 92 ? 10.812 32.219 7.836 1 97.69 92 LYS A C 1
ATOM 690 O O . LYS A 1 92 ? 11.891 31.641 7.992 1 97.69 92 LYS A O 1
ATOM 695 N N . LEU A 1 93 ? 9.633 31.688 7.984 1 98.75 93 LEU A N 1
ATOM 696 C CA . LEU A 1 93 ? 9.57 30.25 8.133 1 98.75 93 LEU A CA 1
ATOM 697 C C . LEU A 1 93 ? 10.148 29.547 6.91 1 98.75 93 LEU A C 1
ATOM 699 O O . LEU A 1 93 ? 10.172 30.109 5.816 1 98.75 93 LEU A O 1
ATOM 703 N N . ARG A 1 94 ? 10.617 28.406 7.121 1 98.88 94 ARG A N 1
ATOM 704 C CA . ARG A 1 94 ? 11.344 27.719 6.051 1 98.88 94 ARG A CA 1
ATOM 705 C C . ARG A 1 94 ? 10.383 27.203 4.98 1 98.88 94 ARG A C 1
ATOM 707 O O . ARG A 1 94 ? 10.703 27.234 3.791 1 98.88 94 ARG A O 1
ATOM 714 N N . ALA A 1 95 ? 9.195 26.766 5.422 1 98.88 95 ALA A N 1
ATOM 715 C CA . ALA A 1 95 ? 8.289 26.141 4.465 1 98.88 95 ALA A CA 1
ATOM 716 C C . ALA A 1 95 ? 6.832 26.328 4.891 1 98.88 95 ALA A C 1
ATOM 718 O O . ALA A 1 95 ? 6.555 26.609 6.055 1 98.88 95 ALA A O 1
ATOM 719 N N . VAL A 1 96 ? 5.957 26.141 3.916 1 98.38 96 VAL A N 1
ATOM 720 C CA . VAL A 1 96 ? 4.52 26.062 4.16 1 98.38 96 VAL A CA 1
ATOM 721 C C . VAL A 1 96 ? 3.967 24.781 3.525 1 98.38 96 VAL A C 1
ATOM 723 O O . VAL A 1 96 ? 4.434 24.359 2.471 1 98.38 96 VAL A O 1
ATOM 726 N N . SER A 1 97 ? 3.068 24.188 4.223 1 97.94 97 SER A N 1
ATOM 727 C CA . SER A 1 97 ? 2.32 23.062 3.695 1 97.94 97 SER A CA 1
ATOM 728 C C . SER A 1 97 ? 0.829 23.375 3.611 1 97.94 97 SER A C 1
ATOM 730 O O . SER A 1 97 ? 0.3 24.125 4.434 1 97.94 97 SER A O 1
ATOM 732 N N . TYR A 1 98 ? 0.168 22.844 2.627 1 94.62 98 TYR A N 1
ATOM 733 C CA . TYR A 1 98 ? -1.25 23.125 2.428 1 94.62 98 TYR A CA 1
ATOM 734 C C . TYR A 1 98 ? -1.896 22.062 1.551 1 94.62 98 TYR A C 1
ATOM 736 O O . TYR A 1 98 ? -1.206 21.359 0.809 1 94.62 98 TYR A O 1
ATOM 744 N N . GLY A 1 99 ? -3.162 21.906 1.833 1 86.38 99 GLY A N 1
ATOM 745 C CA . GLY A 1 99 ? -4.043 21.172 0.939 1 86.38 99 GLY A CA 1
ATOM 746 C C . GLY A 1 99 ? -5.035 22.062 0.217 1 86.38 99 GLY A C 1
ATOM 747 O O . GLY A 1 99 ? -5.41 23.125 0.723 1 86.38 99 GLY A O 1
ATOM 748 N N . ARG A 1 100 ? -5.496 21.797 -0.93 1 76.38 100 ARG A N 1
ATOM 749 C CA . ARG A 1 100 ? -6.355 22.703 -1.679 1 76.38 100 ARG A CA 1
ATOM 750 C C . ARG A 1 100 ? -5.773 24.109 -1.702 1 76.38 100 ARG A C 1
ATOM 752 O O . ARG A 1 100 ? -6.387 25.062 -1.193 1 76.38 100 ARG A O 1
ATOM 759 N N . GLY A 1 101 ? -4.715 24.266 -2.227 1 71.88 101 GLY A N 1
ATOM 760 C CA . GLY A 1 101 ? -3.695 25.297 -2.109 1 71.88 101 GLY A CA 1
ATOM 761 C C . GLY A 1 101 ? -4.211 26.672 -2.449 1 71.88 101 GLY A C 1
ATOM 762 O O . GLY A 1 101 ? -5.324 26.828 -2.955 1 71.88 101 GLY A O 1
ATOM 763 N N . PRO A 1 102 ? -3.443 27.625 -1.976 1 84.75 102 PRO A N 1
ATOM 764 C CA . PRO A 1 102 ? -3.699 29.047 -2.279 1 84.75 102 PRO A CA 1
ATOM 765 C C . PRO A 1 102 ? -3.562 29.359 -3.766 1 84.75 102 PRO A C 1
ATOM 767 O O . PRO A 1 102 ? -3.236 28.469 -4.562 1 84.75 102 PRO A O 1
ATOM 770 N N . ASP A 1 103 ? -3.959 30.516 -4.047 1 86.94 103 ASP A N 1
ATOM 771 C CA . ASP A 1 103 ? -3.855 30.953 -5.438 1 86.94 103 ASP A CA 1
ATOM 772 C C . ASP A 1 103 ? -2.402 31.234 -5.816 1 86.94 103 ASP A C 1
ATOM 774 O O . ASP A 1 103 ? -1.522 31.25 -4.957 1 86.94 103 ASP A O 1
ATOM 778 N N . ALA A 1 104 ? -2.201 31.438 -7.039 1 91.44 104 ALA A N 1
ATOM 779 C CA . ALA A 1 104 ? -0.868 31.625 -7.602 1 91.44 104 ALA A CA 1
ATOM 780 C C . ALA A 1 104 ? -0.192 32.875 -7.008 1 91.44 104 ALA A C 1
ATOM 782 O O . ALA A 1 104 ? 1.026 32.875 -6.816 1 91.44 104 ALA A O 1
ATOM 783 N N . LYS A 1 105 ? -0.948 33.844 -6.746 1 93 105 LYS A N 1
ATOM 784 C CA . LYS A 1 105 ? -0.406 35.062 -6.188 1 93 105 LYS A CA 1
ATOM 785 C C . LYS A 1 105 ? 0.2 34.812 -4.809 1 93 105 LYS A C 1
ATOM 787 O O . LYS A 1 105 ? 1.293 35.312 -4.512 1 93 105 LYS A O 1
ATOM 792 N N . THR A 1 106 ? -0.562 34.094 -4.035 1 94.38 106 THR A N 1
ATOM 793 C CA . THR A 1 106 ? -0.082 33.781 -2.693 1 94.38 106 THR A CA 1
ATOM 794 C C . THR A 1 106 ? 1.17 32.906 -2.756 1 94.38 106 THR A C 1
ATOM 796 O O . THR A 1 106 ? 2.113 33.125 -1.99 1 94.38 106 THR A O 1
ATOM 799 N N . ILE A 1 107 ? 1.235 32 -3.635 1 96.12 107 ILE A N 1
ATOM 800 C CA . ILE A 1 107 ? 2.391 31.125 -3.805 1 96.12 107 ILE A CA 1
ATOM 801 C C . ILE A 1 107 ? 3.607 31.953 -4.215 1 96.12 107 ILE A C 1
ATOM 803 O O . ILE A 1 107 ? 4.711 31.734 -3.707 1 96.12 107 ILE A O 1
ATOM 807 N N . ARG A 1 108 ? 3.395 32.906 -5.07 1 96.06 108 ARG A N 1
ATOM 808 C CA . ARG A 1 108 ? 4.477 33.75 -5.504 1 96.06 108 ARG A CA 1
ATOM 809 C C . ARG A 1 108 ? 5.031 34.562 -4.336 1 96.06 108 ARG A C 1
ATOM 811 O O . ARG A 1 108 ? 6.242 34.781 -4.242 1 96.06 108 ARG A O 1
ATOM 818 N N . ARG A 1 109 ? 4.148 35 -3.508 1 96.44 109 ARG A N 1
ATOM 819 C CA . ARG A 1 109 ? 4.59 35.719 -2.33 1 96.44 109 ARG A CA 1
ATOM 820 C C . ARG A 1 109 ? 5.523 34.906 -1.47 1 96.44 109 ARG A C 1
ATOM 822 O O . ARG A 1 109 ? 6.539 35.375 -0.975 1 96.44 109 ARG A O 1
ATOM 829 N N . PHE A 1 110 ? 5.164 33.625 -1.279 1 97.88 110 PHE A N 1
ATOM 830 C CA . PHE A 1 110 ? 6.012 32.719 -0.519 1 97.88 110 PHE A CA 1
ATOM 831 C C . PHE A 1 110 ? 7.367 32.562 -1.197 1 97.88 110 PHE A C 1
ATOM 833 O O . PHE A 1 110 ? 8.414 32.656 -0.549 1 97.88 110 PHE A O 1
ATOM 840 N N . LYS A 1 111 ? 7.344 32.312 -2.443 1 97 111 LYS A N 1
ATOM 841 C CA . LYS A 1 111 ? 8.57 32.031 -3.199 1 97 111 LYS A CA 1
ATOM 842 C C . LYS A 1 111 ? 9.492 33.25 -3.188 1 97 111 LYS A C 1
ATOM 844 O O . LYS A 1 111 ? 10.703 33.125 -3.023 1 97 111 LYS A O 1
ATOM 849 N N . ASP A 1 112 ? 8.891 34.438 -3.357 1 97.38 112 ASP A N 1
ATOM 850 C CA . ASP A 1 112 ? 9.664 35.688 -3.32 1 97.38 112 ASP A CA 1
ATOM 851 C C . ASP A 1 112 ? 10.328 35.875 -1.957 1 97.38 112 ASP A C 1
ATOM 853 O O . ASP A 1 112 ? 11.398 36.469 -1.859 1 97.38 112 ASP A O 1
ATOM 857 N N . ALA A 1 113 ? 9.664 35.375 -0.972 1 98.06 113 ALA A N 1
ATOM 858 C CA . ALA A 1 113 ? 10.18 35.5 0.387 1 98.06 113 ALA A CA 1
ATOM 859 C C . ALA A 1 113 ? 11.164 34.375 0.704 1 98.06 113 ALA A C 1
ATOM 861 O O . ALA A 1 113 ? 11.711 34.312 1.807 1 98.06 113 ALA A O 1
ATOM 862 N N . GLY A 1 114 ? 11.383 33.406 -0.204 1 98 114 GLY A N 1
ATOM 863 C CA . GLY A 1 114 ? 12.312 32.312 -0.009 1 98 114 GLY A CA 1
ATOM 864 C C . GLY A 1 114 ? 11.719 31.172 0.789 1 98 114 GLY A C 1
ATOM 865 O O . GLY A 1 114 ? 12.453 30.344 1.33 1 98 114 GLY A O 1
ATOM 866 N N . ILE A 1 115 ? 10.438 31.125 0.926 1 98.69 115 ILE A N 1
ATOM 867 C CA . ILE A 1 115 ? 9.75 30.078 1.673 1 98.69 115 ILE A CA 1
ATOM 868 C C . ILE A 1 115 ? 9.422 28.906 0.744 1 98.69 115 ILE A C 1
ATOM 870 O O . ILE A 1 115 ? 8.859 29.094 -0.336 1 98.69 115 ILE A O 1
ATOM 874 N N . VAL A 1 116 ? 9.75 27.688 1.126 1 98.75 116 VAL A N 1
ATOM 875 C CA . VAL A 1 116 ? 9.516 26.484 0.341 1 98.75 116 VAL A CA 1
ATOM 876 C C . VAL A 1 116 ? 8.031 26.125 0.372 1 98.75 116 VAL A C 1
ATOM 878 O O . VAL A 1 116 ? 7.422 26.062 1.443 1 98.75 116 VAL A O 1
ATOM 881 N N . CYS A 1 117 ? 7.414 25.938 -0.765 1 98.5 117 CYS A N 1
ATOM 882 C CA . CYS A 1 117 ? 6.02 25.516 -0.871 1 98.5 117 CYS A CA 1
ATOM 883 C C . CYS A 1 117 ? 5.918 24 -1.039 1 98.5 117 CYS A C 1
ATOM 885 O O . CYS A 1 117 ? 6.398 23.453 -2.029 1 98.5 117 CYS A O 1
ATOM 887 N N . MET A 1 118 ? 5.262 23.344 -0.091 1 98.56 118 MET A N 1
ATOM 888 C CA . MET A 1 118 ? 5.199 21.891 -0.032 1 98.56 118 MET A CA 1
ATOM 889 C C . MET A 1 118 ? 3.77 21.406 0.194 1 98.56 118 MET A C 1
ATOM 891 O O . MET A 1 118 ? 3.432 20.938 1.283 1 98.56 118 MET A O 1
ATOM 895 N N . PRO A 1 119 ? 2.941 21.391 -0.877 1 97.81 119 PRO A N 1
ATOM 896 C CA . PRO A 1 119 ? 1.561 20.938 -0.731 1 97.81 119 PRO A CA 1
ATOM 897 C C . PRO A 1 119 ? 1.46 19.422 -0.598 1 97.81 119 PRO A C 1
ATOM 899 O O . PRO A 1 119 ? 2.398 18.703 -0.951 1 97.81 119 PRO A O 1
ATOM 902 N N . THR A 1 120 ? 0.371 18.969 -0.012 1 96.88 120 THR A N 1
ATOM 903 C CA . THR A 1 120 ? -0.004 17.547 -0.003 1 96.88 120 THR A CA 1
ATOM 904 C C . THR A 1 120 ? -1.053 17.266 -1.073 1 96.88 120 THR A C 1
ATOM 906 O O . THR A 1 120 ? -2.066 17.969 -1.159 1 96.88 120 THR A O 1
ATOM 909 N N . VAL A 1 121 ? -0.775 16.266 -1.877 1 95.19 121 VAL A N 1
ATOM 910 C CA . VAL A 1 121 ? -1.678 15.922 -2.971 1 95.19 121 VAL A CA 1
ATOM 911 C C . VAL A 1 121 ? -2.049 14.445 -2.893 1 95.19 121 VAL A C 1
ATOM 913 O O . VAL A 1 121 ? -1.373 13.664 -2.217 1 95.19 121 VAL A O 1
ATOM 916 N N . GLY A 1 122 ? -3.188 14.102 -3.6 1 93.88 122 GLY A N 1
ATOM 917 C CA . GLY A 1 122 ? -3.664 12.727 -3.57 1 93.88 122 GLY A CA 1
ATOM 918 C C . GLY A 1 122 ? -3.754 12.094 -4.945 1 93.88 122 GLY A C 1
ATOM 919 O O . GLY A 1 122 ? -4.242 10.969 -5.09 1 93.88 122 GLY A O 1
ATOM 920 N N . ALA A 1 123 ? -3.291 12.875 -5.961 1 93.88 123 ALA A N 1
ATOM 921 C CA . ALA A 1 123 ? -3.361 12.375 -7.332 1 93.88 123 ALA A CA 1
ATOM 922 C C . ALA A 1 123 ? -2.264 12.984 -8.195 1 93.88 123 ALA A C 1
ATOM 924 O O . ALA A 1 123 ? -1.816 14.102 -7.941 1 93.88 123 ALA A O 1
ATOM 925 N N . PRO A 1 124 ? -1.859 12.242 -9.211 1 95.75 124 PRO A N 1
ATOM 926 C CA . PRO A 1 124 ? -0.807 12.758 -10.086 1 95.75 124 PRO A CA 1
ATOM 927 C C . PRO A 1 124 ? -1.185 14.086 -10.742 1 95.75 124 PRO A C 1
ATOM 929 O O . PRO A 1 124 ? -0.352 14.992 -10.844 1 95.75 124 PRO A O 1
ATOM 932 N N . LYS A 1 125 ? -2.436 14.211 -11.195 1 95.06 125 LYS A N 1
ATOM 933 C CA . LYS A 1 125 ? -2.863 15.445 -11.852 1 95.06 125 LYS A CA 1
ATOM 934 C C . LYS A 1 125 ? -2.781 16.625 -10.898 1 95.06 125 LYS A C 1
ATOM 936 O O . LYS A 1 125 ? -2.43 17.734 -11.312 1 95.06 125 LYS A O 1
ATOM 941 N N . HIS A 1 126 ? -3.064 16.406 -9.648 1 96 126 HIS A N 1
ATOM 942 C CA . HIS A 1 126 ? -2.973 17.453 -8.648 1 96 126 HIS A CA 1
ATOM 943 C C . HIS A 1 126 ? -1.519 17.828 -8.367 1 96 126 HIS A C 1
ATOM 945 O O . HIS A 1 126 ? -1.207 18.984 -8.102 1 96 126 HIS A O 1
ATOM 951 N N . ALA A 1 127 ? -0.653 16.844 -8.406 1 97.56 127 ALA A N 1
ATOM 952 C CA . ALA A 1 127 ? 0.774 17.109 -8.227 1 97.56 127 ALA A CA 1
ATOM 953 C C . ALA A 1 127 ? 1.313 18 -9.336 1 97.56 127 ALA A C 1
ATOM 955 O O . ALA A 1 127 ? 2.008 18.984 -9.07 1 97.56 127 ALA A O 1
ATOM 956 N N . ALA A 1 128 ? 0.973 17.641 -10.547 1 97.81 128 ALA A N 1
ATOM 957 C CA . ALA A 1 128 ? 1.415 18.438 -11.695 1 97.81 128 ALA A CA 1
ATOM 958 C C . ALA A 1 128 ? 0.91 19.875 -11.602 1 97.81 128 ALA A C 1
ATOM 960 O O . ALA A 1 128 ? 1.66 20.812 -11.852 1 97.81 128 ALA A O 1
ATOM 961 N N . LYS A 1 129 ? -0.32 20 -11.234 1 96.5 129 LYS A N 1
ATOM 962 C CA . LYS A 1 129 ? -0.906 21.344 -11.094 1 96.5 129 LYS A CA 1
ATOM 963 C C . LYS A 1 129 ? -0.207 22.125 -9.992 1 96.5 129 LYS A C 1
ATOM 965 O O . LYS A 1 129 ? 0.034 23.328 -10.141 1 96.5 129 LYS A O 1
ATOM 970 N N . ALA A 1 130 ? 0.06 21.469 -8.875 1 96.88 130 ALA A N 1
ATOM 971 C CA . ALA A 1 130 ? 0.752 22.125 -7.77 1 96.88 130 ALA A CA 1
ATOM 972 C C . ALA A 1 130 ? 2.113 22.641 -8.211 1 96.88 130 ALA A C 1
ATOM 974 O O . ALA A 1 130 ? 2.5 23.766 -7.852 1 96.88 130 ALA A O 1
ATOM 975 N N . VAL A 1 131 ? 2.846 21.875 -8.969 1 97.5 131 VAL A N 1
ATOM 976 C CA . VAL A 1 131 ? 4.164 22.266 -9.453 1 97.5 131 VAL A CA 1
ATOM 977 C C . VAL A 1 131 ? 4.023 23.453 -10.414 1 97.5 131 VAL A C 1
ATOM 979 O O . VAL A 1 131 ? 4.816 24.391 -10.367 1 97.5 131 VAL A O 1
ATOM 982 N N . GLU A 1 132 ? 3.008 23.406 -11.273 1 96.56 132 GLU A N 1
ATOM 983 C CA . GLU A 1 132 ? 2.732 24.516 -12.188 1 96.56 132 GLU A CA 1
ATOM 984 C C . GLU A 1 132 ? 2.488 25.812 -11.422 1 96.56 132 GLU A C 1
ATOM 986 O O . GLU A 1 132 ? 2.885 26.891 -11.875 1 96.56 132 GLU A O 1
ATOM 991 N N . LEU A 1 133 ? 1.919 25.672 -10.281 1 95.88 133 LEU A N 1
ATOM 992 C CA . LEU A 1 133 ? 1.582 26.828 -9.484 1 95.88 133 LEU A CA 1
ATOM 993 C C . LEU A 1 133 ? 2.793 27.312 -8.688 1 95.88 133 LEU A C 1
ATOM 995 O O . LEU A 1 133 ? 2.791 28.438 -8.164 1 95.88 133 LEU A O 1
ATOM 999 N N . GLY A 1 134 ? 3.799 26.422 -8.555 1 96.38 134 GLY A N 1
ATOM 1000 C CA . GLY A 1 134 ? 5.027 26.906 -7.949 1 96.38 134 GLY A CA 1
ATOM 1001 C C . GLY A 1 134 ? 5.496 26.047 -6.789 1 96.38 134 GLY A C 1
ATOM 1002 O O . GLY A 1 134 ? 6.406 26.438 -6.051 1 96.38 134 GLY A O 1
ATOM 1003 N N . ALA A 1 135 ? 4.91 24.875 -6.57 1 97.75 135 ALA A N 1
ATOM 1004 C CA . ALA A 1 135 ? 5.359 23.984 -5.504 1 97.75 135 ALA A CA 1
ATOM 1005 C C . ALA A 1 135 ? 6.82 23.594 -5.703 1 97.75 135 ALA A C 1
ATOM 1007 O O . ALA A 1 135 ? 7.238 23.281 -6.82 1 97.75 135 ALA A O 1
ATOM 1008 N N . ASP A 1 136 ? 7.582 23.609 -4.613 1 98.56 136 ASP A N 1
ATOM 1009 C CA . ASP A 1 136 ? 8.992 23.219 -4.648 1 98.56 136 ASP A CA 1
ATOM 1010 C C . ASP A 1 136 ? 9.156 21.719 -4.352 1 98.56 136 ASP A C 1
ATOM 1012 O O . ASP A 1 136 ? 10.117 21.094 -4.797 1 98.56 136 ASP A O 1
ATOM 1016 N N . ILE A 1 137 ? 8.328 21.203 -3.525 1 98.75 137 ILE A N 1
ATOM 1017 C CA . ILE A 1 137 ? 8.234 19.812 -3.086 1 98.75 137 ILE A CA 1
ATOM 1018 C C . ILE A 1 137 ? 6.766 19.391 -3.062 1 98.75 137 ILE A C 1
ATOM 1020 O O . ILE A 1 137 ? 5.879 20.203 -2.803 1 98.75 137 ILE A O 1
ATOM 1024 N N . VAL A 1 138 ? 6.48 18.141 -3.371 1 98.62 138 VAL A N 1
ATOM 1025 C CA . VAL A 1 138 ? 5.121 17.625 -3.262 1 98.62 138 VAL A CA 1
ATOM 1026 C C . VAL A 1 138 ? 5.09 16.438 -2.311 1 98.62 138 VAL A C 1
ATOM 1028 O O . VAL A 1 138 ? 5.898 15.516 -2.438 1 98.62 138 VAL A O 1
ATOM 1031 N N . THR A 1 139 ? 4.234 16.5 -1.332 1 98.69 139 THR A N 1
ATOM 1032 C CA . THR A 1 139 ? 3.938 15.336 -0.508 1 98.69 139 THR A CA 1
ATOM 1033 C C . THR A 1 139 ? 2.756 14.555 -1.076 1 98.69 139 THR A C 1
ATOM 1035 O O . THR A 1 139 ? 1.688 15.125 -1.317 1 98.69 139 THR A O 1
ATOM 1038 N N . VAL A 1 140 ? 2.943 13.305 -1.334 1 98.19 140 VAL A N 1
ATOM 1039 C CA . VAL A 1 140 ? 1.846 12.484 -1.835 1 98.19 140 VAL A CA 1
ATOM 1040 C C . VAL A 1 140 ? 1.413 11.492 -0.761 1 98.19 140 VAL A C 1
ATOM 1042 O O . VAL A 1 140 ? 2.244 10.773 -0.203 1 98.19 140 VAL A O 1
ATOM 1045 N N . GLN A 1 141 ? 0.137 11.484 -0.494 1 97.44 141 GLN A N 1
ATOM 1046 C CA . GLN A 1 141 ? -0.38 10.609 0.556 1 97.44 141 GLN A CA 1
ATOM 1047 C C . GLN A 1 141 ? -1.207 9.469 -0.033 1 97.44 141 GLN A C 1
ATOM 1049 O O . GLN A 1 141 ? -2.225 9.711 -0.687 1 97.44 141 GLN A O 1
ATOM 1054 N N . GLY A 1 142 ? -0.757 8.258 0.243 1 96.69 142 GLY A N 1
ATOM 1055 C CA . GLY A 1 142 ? -1.516 7.082 -0.157 1 96.69 142 GLY A CA 1
ATOM 1056 C C . GLY A 1 142 ? -2.713 6.812 0.736 1 96.69 142 GLY A C 1
ATOM 1057 O O . GLY A 1 142 ? -2.889 7.473 1.762 1 96.69 142 GLY A O 1
ATOM 1058 N N . ALA A 1 143 ? -3.459 5.82 0.356 1 95.38 143 ALA A N 1
ATOM 1059 C CA . ALA A 1 143 ? -4.738 5.5 0.981 1 95.38 143 ALA A CA 1
ATOM 1060 C C . ALA A 1 143 ? -4.543 5.016 2.414 1 95.38 143 ALA A C 1
ATOM 1062 O O . ALA A 1 143 ? -5.496 4.973 3.197 1 95.38 143 ALA A O 1
ATOM 1063 N N . GLU A 1 144 ? -3.309 4.66 2.785 1 97.19 144 GLU A N 1
ATOM 1064 C CA . GLU A 1 144 ? -3.004 4.16 4.125 1 97.19 144 GLU A CA 1
ATOM 1065 C C . GLU A 1 144 ? -3.047 5.285 5.156 1 97.19 144 GLU A C 1
ATOM 1067 O O . GLU A 1 144 ? -3.076 5.027 6.359 1 97.19 144 GLU A O 1
ATOM 1072 N N . GLY A 1 145 ? -3 6.496 4.703 1 96.94 145 GLY A N 1
ATOM 1073 C CA . GLY A 1 145 ? -2.891 7.648 5.582 1 96.94 145 GLY A CA 1
ATOM 1074 C C . GLY A 1 145 ? -4.16 7.926 6.367 1 96.94 145 GLY A C 1
ATOM 1075 O O . GLY A 1 145 ? -5.211 7.352 6.078 1 96.94 145 GLY A O 1
ATOM 1076 N N . GLY A 1 146 ? -4.047 8.734 7.316 1 95.25 146 GLY A N 1
ATOM 1077 C CA . GLY A 1 146 ? -5.16 9.078 8.188 1 95.25 146 GLY A CA 1
ATOM 1078 C C . GLY A 1 146 ? -5.875 10.344 7.77 1 95.25 146 GLY A C 1
ATOM 1079 O O . GLY A 1 146 ? -5.375 11.102 6.938 1 95.25 146 GLY A O 1
ATOM 1080 N N . GLY A 1 147 ? -7.055 10.547 8.422 1 91 147 GLY A N 1
ATOM 1081 C CA . GLY A 1 147 ? -7.844 11.703 8.039 1 91 147 GLY A CA 1
ATOM 1082 C C . GLY A 1 147 ? -8.461 11.578 6.66 1 91 147 GLY A C 1
ATOM 1083 O O . GLY A 1 147 ? -8.852 10.484 6.242 1 91 147 GLY A O 1
ATOM 1084 N N . HIS A 1 148 ? -8.727 12.695 6.086 1 87 148 HIS A N 1
ATOM 1085 C CA . HIS A 1 148 ? -9.211 12.633 4.711 1 87 148 HIS A CA 1
ATOM 1086 C C . HIS A 1 148 ? -8.219 11.914 3.809 1 87 148 HIS A C 1
ATOM 1088 O O . HIS A 1 148 ? -7.035 12.266 3.771 1 87 148 HIS A O 1
ATOM 1094 N N . THR A 1 149 ? -8.664 10.914 3.158 1 85.25 149 THR A N 1
ATOM 1095 C CA . THR A 1 149 ? -7.75 10.07 2.391 1 85.25 149 THR A CA 1
ATOM 1096 C C . THR A 1 149 ? -8.406 9.617 1.091 1 85.25 149 THR A C 1
ATOM 1098 O O . THR A 1 149 ? -9.633 9.531 1.001 1 85.25 149 THR A O 1
ATOM 1101 N N . GLY A 1 150 ? -7.512 9.383 0.139 1 86.56 150 GLY A N 1
ATOM 1102 C CA . GLY A 1 150 ? -7.961 8.781 -1.106 1 86.56 150 GLY A CA 1
ATOM 1103 C C . GLY A 1 150 ? -8.039 7.27 -1.046 1 86.56 150 GLY A C 1
ATOM 1104 O O . GLY A 1 150 ? -8.039 6.688 0.04 1 86.56 150 GLY A O 1
ATOM 1105 N N . SER A 1 151 ? -8.172 6.711 -2.254 1 89.19 151 SER A N 1
ATOM 1106 C CA . SER A 1 151 ? -8.406 5.27 -2.314 1 89.19 151 SER A CA 1
ATOM 1107 C C . SER A 1 151 ? -7.215 4.543 -2.932 1 89.19 151 SER A C 1
ATOM 1109 O O . SER A 1 151 ? -7.188 3.312 -2.982 1 89.19 151 SER A O 1
ATOM 1111 N N . VAL A 1 152 ? -6.227 5.262 -3.41 1 94.19 152 VAL A N 1
ATOM 1112 C CA . VAL A 1 152 ? -5.109 4.637 -4.109 1 94.19 152 VAL A CA 1
ATOM 1113 C C . VAL A 1 152 ? -3.965 4.379 -3.131 1 94.19 152 VAL A C 1
ATOM 1115 O O . VAL A 1 152 ? -3.473 5.305 -2.484 1 94.19 152 VAL A O 1
ATOM 1118 N N . PRO A 1 153 ? -3.502 3.127 -3.023 1 96 153 PRO A N 1
ATOM 1119 C CA . PRO A 1 153 ? -2.416 2.805 -2.094 1 96 153 PRO A CA 1
ATOM 1120 C C . PRO A 1 153 ? -1.092 3.455 -2.484 1 96 153 PRO A C 1
ATOM 1122 O O . PRO A 1 153 ? -0.869 3.752 -3.66 1 96 153 PRO A O 1
ATOM 1125 N N . THR A 1 154 ? -0.254 3.633 -1.517 1 97.12 154 THR A N 1
ATOM 1126 C CA . THR A 1 154 ? 1.027 4.309 -1.681 1 97.12 154 THR A CA 1
ATOM 1127 C C . THR A 1 154 ? 1.884 3.602 -2.727 1 97.12 154 THR A C 1
ATOM 1129 O O . THR A 1 154 ? 2.543 4.25 -3.539 1 97.12 154 THR A O 1
ATOM 1132 N N . THR A 1 155 ? 1.836 2.268 -2.793 1 95.62 155 THR A N 1
ATOM 1133 C CA . THR A 1 155 ? 2.666 1.472 -3.689 1 95.62 155 THR A CA 1
ATOM 1134 C C . THR A 1 155 ? 2.348 1.791 -5.148 1 95.62 155 THR A C 1
ATOM 1136 O O . THR A 1 155 ? 3.184 1.586 -6.031 1 95.62 155 THR A O 1
ATOM 1139 N N . LEU A 1 156 ? 1.164 2.252 -5.41 1 97.19 156 LEU A N 1
ATOM 1140 C CA . LEU A 1 156 ? 0.741 2.578 -6.766 1 97.19 156 LEU A CA 1
ATOM 1141 C C . LEU A 1 156 ? 0.799 4.082 -7.008 1 97.19 156 LEU A C 1
ATOM 1143 O O . LEU A 1 156 ? 1.222 4.527 -8.078 1 97.19 156 LEU A O 1
ATOM 1147 N N . LEU A 1 157 ? 0.425 4.844 -6.012 1 97.31 157 LEU A N 1
ATOM 1148 C CA . LEU A 1 157 ? 0.3 6.293 -6.148 1 97.31 157 LEU A CA 1
ATOM 1149 C C . LEU A 1 157 ? 1.672 6.949 -6.258 1 97.31 157 LEU A C 1
ATOM 1151 O O . LEU A 1 157 ? 1.877 7.832 -7.098 1 97.31 157 LEU A O 1
ATOM 1155 N N . LEU A 1 158 ? 2.621 6.555 -5.449 1 98.19 158 LEU A N 1
ATOM 1156 C CA . LEU A 1 158 ? 3.934 7.184 -5.359 1 98.19 158 LEU A CA 1
ATOM 1157 C C . LEU A 1 158 ? 4.652 7.129 -6.703 1 98.19 158 LEU A C 1
ATOM 1159 O O . LEU A 1 158 ? 5.074 8.164 -7.227 1 98.19 158 LEU A O 1
ATOM 1163 N N . PRO A 1 159 ? 4.77 5.953 -7.348 1 97.25 159 PRO A N 1
ATOM 1164 C CA . PRO A 1 159 ? 5.473 5.938 -8.633 1 97.25 159 PRO A CA 1
ATOM 1165 C C . PRO A 1 159 ? 4.766 6.773 -9.695 1 97.25 159 PRO A C 1
ATOM 1167 O O . PRO A 1 159 ? 5.422 7.391 -10.539 1 97.25 159 PRO A O 1
ATOM 1170 N N . LYS A 1 160 ? 3.453 6.836 -9.656 1 96.62 160 LYS A N 1
ATOM 1171 C CA . LYS A 1 160 ? 2.723 7.633 -10.633 1 96.62 160 LYS A CA 1
ATOM 1172 C C . LYS A 1 160 ? 3 9.125 -10.453 1 96.62 160 LYS A C 1
ATOM 1174 O O . LYS A 1 160 ? 3.137 9.859 -11.43 1 96.62 160 LYS A O 1
ATOM 1179 N N . VAL A 1 161 ? 3.035 9.547 -9.227 1 98.31 161 VAL A N 1
ATOM 1180 C CA . VAL A 1 161 ? 3.312 10.953 -8.945 1 98.31 161 VAL A CA 1
ATOM 1181 C C . VAL A 1 161 ? 4.762 11.273 -9.312 1 98.31 161 VAL A C 1
ATOM 1183 O O . VAL A 1 161 ? 5.043 12.328 -9.883 1 98.31 161 VAL A O 1
ATOM 1186 N N . LEU A 1 162 ? 5.695 10.375 -9.016 1 98.44 162 LEU A N 1
ATOM 1187 C CA . LEU A 1 162 ? 7.098 10.547 -9.375 1 98.44 162 LEU A CA 1
ATOM 1188 C C . LEU A 1 162 ? 7.258 10.711 -10.883 1 98.44 162 LEU A C 1
ATOM 1190 O O . LEU A 1 162 ? 8.141 11.438 -11.344 1 98.44 162 LEU A O 1
ATOM 1194 N N . ASP A 1 163 ? 6.41 10.062 -11.648 1 97.25 163 ASP A N 1
ATOM 1195 C CA . ASP A 1 163 ? 6.453 10.172 -13.109 1 97.25 163 ASP A CA 1
ATOM 1196 C C . ASP A 1 163 ? 5.867 11.508 -13.57 1 97.25 163 ASP A C 1
ATOM 1198 O O . ASP A 1 163 ? 6.195 11.984 -14.656 1 97.25 163 ASP A O 1
ATOM 1202 N N . ALA A 1 164 ? 5.027 12.078 -12.742 1 97.75 164 ALA A N 1
ATOM 1203 C CA . ALA A 1 164 ? 4.223 13.219 -13.172 1 97.75 164 ALA A CA 1
ATOM 1204 C C . ALA A 1 164 ? 4.949 14.531 -12.906 1 97.75 164 ALA A C 1
ATOM 1206 O O . ALA A 1 164 ? 4.605 15.57 -13.477 1 97.75 164 ALA A O 1
ATOM 1207 N N . VAL A 1 165 ? 5.926 14.531 -12 1 98.44 165 VAL A N 1
ATOM 1208 C CA . VAL A 1 165 ? 6.562 15.789 -11.633 1 98.44 165 VAL A CA 1
ATOM 1209 C C . VAL A 1 165 ? 8.07 15.594 -11.539 1 98.44 165 VAL A C 1
ATOM 1211 O O . VAL A 1 165 ? 8.555 14.461 -11.469 1 98.44 165 VAL A O 1
ATOM 1214 N N . ARG A 1 166 ? 8.828 16.688 -11.539 1 97.88 166 ARG A N 1
ATOM 1215 C CA . ARG A 1 166 ? 10.289 16.625 -11.508 1 97.88 166 ARG A CA 1
ATOM 1216 C C . ARG A 1 166 ? 10.836 17.188 -10.203 1 97.88 166 ARG A C 1
ATOM 1218 O O . ARG A 1 166 ? 12.016 17.031 -9.891 1 97.88 166 ARG A O 1
ATOM 1225 N N . VAL A 1 167 ? 9.977 17.844 -9.398 1 98.62 167 VAL A N 1
ATOM 1226 C CA . VAL A 1 167 ? 10.391 18.312 -8.078 1 98.62 167 VAL A CA 1
ATOM 1227 C C . VAL A 1 167 ? 10.484 17.125 -7.125 1 98.62 167 VAL A C 1
ATOM 1229 O O . VAL A 1 167 ? 9.93 16.047 -7.395 1 98.62 167 VAL A O 1
ATOM 1232 N N . PRO A 1 168 ? 11.234 17.281 -6.023 1 98.75 168 PRO A N 1
ATOM 1233 C CA . PRO A 1 168 ? 11.273 16.203 -5.035 1 98.75 168 PRO A CA 1
ATOM 1234 C C . PRO A 1 168 ? 9.883 15.812 -4.531 1 98.75 168 PRO A C 1
ATOM 1236 O O . PRO A 1 168 ? 9.039 16.688 -4.301 1 98.75 168 PRO A O 1
ATOM 1239 N N . VAL A 1 169 ? 9.633 14.5 -4.445 1 98.94 169 VAL A N 1
ATOM 1240 C CA . VAL A 1 169 ? 8.383 13.953 -3.932 1 98.94 169 VAL A CA 1
ATOM 1241 C C . VAL A 1 169 ? 8.625 13.289 -2.576 1 98.94 169 VAL A C 1
ATOM 1243 O O . VAL A 1 169 ? 9.602 12.562 -2.4 1 98.94 169 VAL A O 1
ATOM 1246 N N . VAL A 1 170 ? 7.785 13.594 -1.632 1 98.94 170 VAL A N 1
ATOM 1247 C CA . VAL A 1 170 ? 7.828 13 -0.301 1 98.94 170 VAL A CA 1
ATOM 1248 C C . VAL A 1 170 ? 6.652 12.039 -0.13 1 98.94 170 VAL A C 1
ATOM 1250 O O . VAL A 1 170 ? 5.504 12.398 -0.391 1 98.94 170 VAL A O 1
ATOM 1253 N N . ALA A 1 171 ? 6.965 10.812 0.273 1 98.88 171 ALA A N 1
ATOM 1254 C CA . ALA A 1 171 ? 5.945 9.773 0.388 1 98.88 171 ALA A CA 1
ATOM 1255 C C . ALA A 1 171 ? 5.277 9.812 1.761 1 98.88 171 ALA A C 1
ATOM 1257 O O . ALA A 1 171 ? 5.957 9.828 2.789 1 98.88 171 ALA A O 1
ATOM 1258 N N . ALA A 1 172 ? 3.955 9.812 1.75 1 98.5 172 ALA A N 1
ATOM 1259 C CA . ALA A 1 172 ? 3.168 9.758 2.979 1 98.5 172 ALA A CA 1
ATOM 1260 C C . ALA A 1 172 ? 2.078 8.695 2.887 1 98.5 172 ALA A C 1
ATOM 1262 O O . ALA A 1 172 ? 1.59 8.391 1.796 1 98.5 172 ALA A O 1
ATOM 1263 N N . GLY A 1 173 ? 1.686 8.172 4.059 1 97.5 173 GLY A N 1
ATOM 1264 C CA . GLY A 1 173 ? 0.685 7.121 4.141 1 97.5 173 GLY A CA 1
ATOM 1265 C C . GLY A 1 173 ? 1.285 5.738 4.316 1 97.5 173 GLY A C 1
ATOM 1266 O O . GLY A 1 173 ? 1.701 5.109 3.344 1 97.5 173 GLY A O 1
ATOM 1267 N N . GLY A 1 174 ? 1.245 5.262 5.52 1 96.88 174 GLY A N 1
ATOM 1268 C CA . GLY A 1 174 ? 1.666 3.893 5.766 1 96.88 174 GLY A CA 1
ATOM 1269 C C . GLY A 1 174 ? 3.109 3.785 6.219 1 96.88 174 GLY A C 1
ATOM 1270 O O . GLY A 1 174 ? 3.637 2.682 6.371 1 96.88 174 GLY A O 1
ATOM 1271 N N . PHE A 1 175 ? 3.791 4.855 6.434 1 98.38 175 PHE A N 1
ATOM 1272 C CA . PHE A 1 175 ? 5.184 4.832 6.863 1 98.38 175 PHE A CA 1
ATOM 1273 C C . PHE A 1 175 ? 5.289 4.98 8.375 1 98.38 175 PHE A C 1
ATOM 1275 O O . PHE A 1 175 ? 4.551 5.762 8.977 1 98.38 175 PHE A O 1
ATOM 1282 N N . PHE A 1 176 ? 6.227 4.215 8.984 1 98.31 176 PHE A N 1
ATOM 1283 C CA . PHE A 1 176 ? 6.324 4.266 10.438 1 98.31 176 PHE A CA 1
ATOM 1284 C C . PHE A 1 176 ? 7.707 3.834 10.906 1 98.31 176 PHE A C 1
ATOM 1286 O O . PHE A 1 176 ? 8.016 3.896 12.102 1 98.31 176 PHE A O 1
ATOM 1293 N N . ASP A 1 177 ? 8.625 3.361 9.977 1 98.12 177 ASP A N 1
ATOM 1294 C CA . ASP A 1 177 ? 9.938 2.885 10.391 1 98.12 177 ASP A CA 1
ATOM 1295 C C . ASP A 1 177 ? 10.969 3.09 9.289 1 98.12 177 ASP A C 1
ATOM 1297 O O . ASP A 1 177 ? 10.68 3.721 8.266 1 98.12 177 ASP A O 1
ATOM 1301 N N . GLY A 1 178 ? 12.172 2.621 9.547 1 98.31 178 GLY A N 1
ATOM 1302 C CA . GLY A 1 178 ? 13.281 2.846 8.633 1 98.31 178 GLY A CA 1
ATOM 1303 C C . GLY A 1 178 ? 13.172 2.033 7.355 1 98.31 178 GLY A C 1
ATOM 1304 O O . GLY A 1 178 ? 13.664 2.449 6.305 1 98.31 178 GLY A O 1
ATOM 1305 N N . ARG A 1 179 ? 12.594 0.872 7.402 1 98.31 179 ARG A N 1
ATOM 1306 C CA . ARG A 1 179 ? 12.375 0.086 6.195 1 98.31 179 ARG A CA 1
ATOM 1307 C C . ARG A 1 179 ? 11.477 0.833 5.215 1 98.31 179 ARG A C 1
ATOM 1309 O O . ARG A 1 179 ? 11.703 0.802 4.004 1 98.31 179 ARG A O 1
ATOM 1316 N N . GLY A 1 180 ? 10.469 1.491 5.84 1 98.5 180 GLY A N 1
ATOM 1317 C CA . GLY A 1 180 ? 9.617 2.328 5.012 1 98.5 180 GLY A CA 1
ATOM 1318 C C . GLY A 1 180 ? 10.375 3.455 4.328 1 98.5 180 GLY A C 1
ATOM 1319 O O . GLY A 1 180 ? 10.141 3.746 3.154 1 98.5 180 GLY A O 1
ATOM 1320 N N . LEU A 1 181 ? 11.227 4.125 5.078 1 98.62 181 LEU A N 1
ATOM 1321 C CA . LEU A 1 181 ? 12.039 5.18 4.48 1 98.62 181 LEU A CA 1
ATOM 1322 C C . LEU A 1 181 ? 12.898 4.633 3.352 1 98.62 181 LEU A C 1
ATOM 1324 O O . LEU A 1 181 ? 12.938 5.203 2.258 1 98.62 181 LEU A O 1
ATOM 1328 N N . ALA A 1 182 ? 13.578 3.482 3.566 1 98.19 182 ALA A N 1
ATOM 1329 C CA . ALA A 1 182 ? 14.414 2.863 2.535 1 98.19 182 ALA A CA 1
ATOM 1330 C C . ALA A 1 182 ? 13.586 2.531 1.295 1 98.19 182 ALA A C 1
ATOM 1332 O O . ALA A 1 182 ? 14.023 2.77 0.168 1 98.19 182 ALA A O 1
ATOM 1333 N N . ALA A 1 183 ? 12.406 2.004 1.481 1 98.69 183 ALA A N 1
ATOM 1334 C CA . ALA A 1 183 ? 11.531 1.638 0.372 1 98.69 183 ALA A CA 1
ATOM 1335 C C . ALA A 1 183 ? 11.094 2.873 -0.41 1 98.69 183 ALA A C 1
ATOM 1337 O O . ALA A 1 183 ? 11.07 2.857 -1.643 1 98.69 183 ALA A O 1
ATOM 1338 N N . ALA A 1 184 ? 10.727 3.924 0.338 1 98.75 184 ALA A N 1
ATOM 1339 C CA . ALA A 1 184 ? 10.328 5.164 -0.325 1 98.75 184 ALA A CA 1
ATOM 1340 C C . ALA A 1 184 ? 11.461 5.707 -1.192 1 98.75 184 ALA A C 1
ATOM 1342 O O . ALA A 1 184 ? 11.242 6.113 -2.334 1 98.75 184 ALA A O 1
ATOM 1343 N N . LEU A 1 185 ? 12.633 5.699 -0.65 1 98.31 185 LEU A N 1
ATOM 1344 C CA . LEU A 1 185 ? 13.797 6.148 -1.407 1 98.31 185 LEU A CA 1
ATOM 1345 C C . LEU A 1 185 ? 14.031 5.258 -2.623 1 98.31 185 LEU A C 1
ATOM 1347 O O . LEU A 1 185 ? 14.422 5.742 -3.688 1 98.31 185 LEU A O 1
ATOM 1351 N N . ALA A 1 186 ? 13.773 3.982 -2.457 1 98.06 186 ALA A N 1
ATOM 1352 C CA . ALA A 1 186 ? 13.953 3.033 -3.553 1 98.06 186 ALA A CA 1
ATOM 1353 C C . ALA A 1 186 ? 12.984 3.328 -4.695 1 98.06 186 ALA A C 1
ATOM 1355 O O . ALA A 1 186 ? 13.328 3.145 -5.867 1 98.06 186 ALA A O 1
ATOM 1356 N N . TYR A 1 187 ? 11.805 3.777 -4.383 1 98.44 187 TYR A N 1
ATOM 1357 C CA . TYR A 1 187 ? 10.859 4.176 -5.418 1 98.44 187 TYR A CA 1
ATOM 1358 C C . TYR A 1 187 ? 11.344 5.422 -6.152 1 98.44 187 TYR A C 1
ATOM 1360 O O . TYR A 1 187 ? 10.953 5.668 -7.293 1 98.44 187 TYR A O 1
ATOM 1368 N N . GLY A 1 188 ? 12.125 6.277 -5.43 1 98.06 188 GLY A N 1
ATOM 1369 C CA . GLY A 1 188 ? 12.609 7.523 -6 1 98.06 188 GLY A CA 1
ATOM 1370 C C . GLY A 1 188 ? 12.172 8.742 -5.211 1 98.06 188 GLY A C 1
ATOM 1371 O O . GLY A 1 188 ? 12.477 9.875 -5.594 1 98.06 188 GLY A O 1
ATOM 1372 N N . ALA A 1 189 ? 11.469 8.523 -4.121 1 98.75 189 ALA A N 1
ATOM 1373 C CA . ALA A 1 189 ? 11.062 9.641 -3.273 1 98.75 189 ALA A CA 1
ATOM 1374 C C . ALA A 1 189 ? 12.273 10.289 -2.604 1 98.75 189 ALA A C 1
ATOM 1376 O O . ALA A 1 189 ? 13.328 9.664 -2.486 1 98.75 189 ALA A O 1
ATOM 1377 N N . ALA A 1 190 ? 12.07 11.5 -2.148 1 98.56 190 ALA A N 1
ATOM 1378 C CA . ALA A 1 190 ? 13.148 12.234 -1.486 1 98.56 190 ALA A CA 1
ATOM 1379 C C . ALA A 1 190 ? 13.078 12.07 0.028 1 98.56 190 ALA A C 1
ATOM 1381 O O . ALA A 1 190 ? 13.945 12.547 0.755 1 98.56 190 ALA A O 1
ATOM 1382 N N . GLY A 1 191 ? 12.109 11.461 0.523 1 98.69 191 GLY A N 1
ATOM 1383 C CA . GLY A 1 191 ? 11.906 11.219 1.941 1 98.69 191 GLY A CA 1
ATOM 1384 C C . GLY A 1 191 ? 10.508 10.734 2.27 1 98.69 191 GLY A C 1
ATOM 1385 O O . GLY A 1 191 ? 9.75 10.352 1.373 1 98.69 191 GLY A O 1
ATOM 1386 N N . ILE A 1 192 ? 10.195 10.688 3.582 1 98.88 192 ILE A N 1
ATOM 1387 C CA . ILE A 1 192 ? 8.859 10.281 4.02 1 98.88 192 ILE A CA 1
ATOM 1388 C C . ILE A 1 192 ? 8.273 11.344 4.938 1 98.88 192 ILE A C 1
ATOM 1390 O O . ILE A 1 192 ? 9.008 12.086 5.594 1 98.88 192 ILE A O 1
ATOM 1394 N N . ALA A 1 193 ? 6.977 11.484 4.918 1 98.94 193 ALA A N 1
ATOM 1395 C CA . ALA A 1 193 ? 6.191 12.297 5.836 1 98.94 193 ALA A CA 1
ATOM 1396 C C . ALA A 1 193 ? 5.215 11.445 6.637 1 98.94 193 ALA A C 1
ATOM 1398 O O . ALA A 1 193 ? 4.551 10.57 6.082 1 98.94 193 ALA A O 1
ATOM 1399 N N . MET A 1 194 ? 5.219 11.672 7.93 1 98.81 194 MET A N 1
ATOM 1400 C CA . MET A 1 194 ? 4.418 10.82 8.805 1 98.81 194 MET A CA 1
ATOM 1401 C C . MET A 1 194 ? 3.572 11.664 9.758 1 98.81 194 MET A C 1
ATOM 1403 O O . MET A 1 194 ? 4.07 12.609 10.367 1 98.81 194 MET A O 1
ATOM 1407 N N . GLY A 1 195 ? 2.312 11.391 9.844 1 98.5 195 GLY A N 1
ATOM 1408 C CA . GLY A 1 195 ? 1.425 11.984 10.828 1 98.5 195 GLY A CA 1
ATOM 1409 C C . GLY A 1 195 ? 1.17 11.086 12.023 1 98.5 195 GLY A C 1
ATOM 1410 O O . GLY A 1 195 ? 1.669 11.344 13.117 1 98.5 195 GLY A O 1
ATOM 1411 N N . THR A 1 196 ? 0.59 9.93 11.773 1 98.56 196 THR A N 1
ATOM 1412 C CA . THR A 1 196 ? 0.201 9 12.828 1 98.56 196 THR A CA 1
ATOM 1413 C C . THR A 1 196 ? 1.41 8.594 13.664 1 98.56 196 THR A C 1
ATOM 1415 O O . THR A 1 196 ? 1.33 8.539 14.898 1 98.56 196 THR A O 1
ATOM 1418 N N . ARG A 1 197 ? 2.512 8.344 13.055 1 98.69 197 ARG A N 1
ATOM 1419 C CA . ARG A 1 197 ? 3.709 7.922 13.781 1 98.69 197 ARG A CA 1
ATOM 1420 C C . ARG A 1 197 ? 4.148 8.992 14.773 1 98.69 197 ARG A C 1
ATOM 1422 O O . ARG A 1 197 ? 4.535 8.672 15.906 1 98.69 197 ARG A O 1
ATOM 1429 N N . PHE A 1 198 ? 4.051 10.273 14.391 1 98.88 198 PHE A N 1
ATOM 1430 C CA . PHE A 1 198 ? 4.484 11.352 15.273 1 98.88 198 PHE A CA 1
ATOM 1431 C C . PHE A 1 198 ? 3.391 11.703 16.281 1 98.88 198 PHE A C 1
ATOM 1433 O O . PHE A 1 198 ? 3.682 12.125 17.391 1 98.88 198 PHE A O 1
ATOM 1440 N N . LEU A 1 199 ? 2.1 11.547 15.867 1 98.69 199 LEU A N 1
ATOM 1441 C CA . LEU A 1 199 ? 1.021 11.648 16.844 1 98.69 199 LEU A CA 1
ATOM 1442 C C . LEU A 1 199 ? 1.268 10.711 18.016 1 98.69 199 LEU A C 1
ATOM 1444 O O . LEU A 1 199 ? 1.04 11.086 19.172 1 98.69 199 LEU A O 1
ATOM 1448 N N . MET A 1 200 ? 1.824 9.539 17.703 1 98.62 200 MET A N 1
ATOM 1449 C CA . MET A 1 200 ? 2.109 8.516 18.703 1 98.62 200 MET A CA 1
ATOM 1450 C C . MET A 1 200 ? 3.537 8.641 19.219 1 98.62 200 MET A C 1
ATOM 1452 O O . MET A 1 200 ? 4.277 7.66 19.266 1 98.62 200 MET A O 1
ATOM 1456 N N . SER A 1 201 ? 4 9.805 19.562 1 98.62 201 SER A N 1
ATOM 1457 C CA . SER A 1 201 ? 5.305 10.055 20.172 1 98.62 201 SER A CA 1
ATOM 1458 C C . SER A 1 201 ? 5.16 10.711 21.547 1 98.62 201 SER A C 1
ATOM 1460 O O . SER A 1 201 ? 4.078 11.18 21.906 1 98.62 201 SER A O 1
ATOM 1462 N N . ALA A 1 202 ? 6.277 10.75 22.266 1 98.44 202 ALA A N 1
ATOM 1463 C CA . ALA A 1 202 ? 6.262 11.219 23.641 1 98.44 202 ALA A CA 1
ATOM 1464 C C . ALA A 1 202 ? 5.988 12.719 23.719 1 98.44 202 ALA A C 1
ATOM 1466 O O . ALA A 1 202 ? 5.41 13.203 24.688 1 98.44 202 ALA A O 1
ATOM 1467 N N . GLU A 1 203 ? 6.336 13.445 22.719 1 98.62 203 GLU A N 1
ATOM 1468 C CA . GLU A 1 203 ? 6.211 14.906 22.734 1 98.62 203 GLU A CA 1
ATOM 1469 C C . GLU A 1 203 ? 4.852 15.344 22.203 1 98.62 203 GLU A C 1
ATOM 1471 O O . GLU A 1 203 ? 4.539 16.531 22.203 1 98.62 203 GLU A O 1
ATOM 1476 N N . SER A 1 204 ? 4.039 14.32 21.672 1 98.19 204 SER A N 1
ATOM 1477 C CA . SER A 1 204 ? 2.674 14.625 21.266 1 98.19 204 SER A CA 1
ATOM 1478 C C . SER A 1 204 ? 1.844 15.148 22.422 1 98.19 204 SER A C 1
ATOM 1480 O O . SER A 1 204 ? 1.944 14.641 23.547 1 98.19 204 SER A O 1
ATOM 1482 N N . PRO A 1 205 ? 1.038 16.188 22.219 1 97.94 205 PRO A N 1
ATOM 1483 C CA . PRO A 1 205 ? 0.183 16.688 23.281 1 97.94 205 PRO A CA 1
ATOM 1484 C C . PRO A 1 205 ? -1.042 15.812 23.531 1 97.94 205 PRO A C 1
ATOM 1486 O O . PRO A 1 205 ? -1.818 16.078 24.453 1 97.94 205 PRO A O 1
ATOM 1489 N N . VAL A 1 206 ? -1.302 14.805 22.719 1 98.12 206 VAL A N 1
ATOM 1490 C CA . VAL A 1 206 ? -2.455 13.922 22.859 1 98.12 206 VAL A CA 1
ATOM 1491 C C . VAL A 1 206 ? -2.416 13.227 24.219 1 98.12 206 VAL A C 1
ATOM 1493 O O . VAL A 1 206 ? -1.389 12.664 24.609 1 98.12 206 VAL A O 1
ATOM 1496 N N . PRO A 1 207 ? -3.479 13.289 24.969 1 98.19 207 PRO A N 1
ATOM 1497 C CA . PRO A 1 207 ? -3.508 12.719 26.328 1 98.19 207 PRO A CA 1
ATOM 1498 C C . PRO A 1 207 ? -3.213 11.219 26.328 1 98.19 207 PRO A C 1
ATOM 1500 O O . PRO A 1 207 ? -3.506 10.523 25.359 1 98.19 207 PRO A O 1
ATOM 1503 N N . ARG A 1 208 ? -2.73 10.797 27.469 1 96.88 208 ARG A N 1
ATOM 1504 C CA . ARG A 1 208 ? -2.277 9.422 27.641 1 96.88 208 ARG A CA 1
ATOM 1505 C C . ARG A 1 208 ? -3.404 8.43 27.375 1 96.88 208 ARG A C 1
ATOM 1507 O O . ARG A 1 208 ? -3.188 7.391 26.75 1 96.88 208 ARG A O 1
ATOM 1514 N N . GLU A 1 209 ? -4.562 8.773 27.812 1 97 209 GLU A N 1
ATOM 1515 C CA . GLU A 1 209 ? -5.707 7.883 27.641 1 97 209 GLU A CA 1
ATOM 1516 C C . GLU A 1 209 ? -6 7.641 26.172 1 97 209 GLU A C 1
ATOM 1518 O O . GLU A 1 209 ? -6.312 6.52 25.766 1 97 209 GLU A O 1
ATOM 1523 N N . THR A 1 210 ? -5.898 8.672 25.422 1 97.94 210 THR A N 1
ATOM 1524 C CA . THR A 1 210 ? -6.129 8.578 23.984 1 97.94 210 THR A CA 1
ATOM 1525 C C . THR A 1 210 ? -4.98 7.844 23.297 1 97.94 210 THR A C 1
ATOM 1527 O O . THR A 1 210 ? -5.207 6.98 22.438 1 97.94 210 THR A O 1
ATOM 1530 N N . LEU A 1 211 ? -3.748 8.141 23.641 1 98.06 211 LEU A N 1
ATOM 1531 C CA . LEU A 1 211 ? -2.586 7.48 23.047 1 98.06 211 LEU A CA 1
ATOM 1532 C C . LEU A 1 211 ? -2.623 5.977 23.312 1 98.06 211 LEU A C 1
ATOM 1534 O O . LEU A 1 211 ? -2.207 5.188 22.453 1 98.06 211 LEU A O 1
ATOM 1538 N N . GLU A 1 212 ? -3.119 5.617 24.422 1 97.19 212 GLU A N 1
ATOM 1539 C CA . GLU A 1 212 ? -3.219 4.203 24.766 1 97.19 212 GLU A CA 1
ATOM 1540 C C . GLU A 1 212 ? -4.152 3.473 23.797 1 97.19 212 GLU A C 1
ATOM 1542 O O . GLU A 1 212 ? -3.928 2.305 23.469 1 97.19 212 GLU A O 1
ATOM 1547 N N . ARG A 1 213 ? -5.148 4.129 23.359 1 97.06 213 ARG A N 1
ATOM 1548 C CA . ARG A 1 213 ? -6.059 3.543 22.391 1 97.06 213 ARG A CA 1
ATOM 1549 C C . ARG A 1 213 ? -5.363 3.344 21.047 1 97.06 213 ARG A C 1
ATOM 1551 O O . ARG A 1 213 ? -5.629 2.367 20.344 1 97.06 213 ARG A O 1
ATOM 1558 N N . TYR A 1 214 ? -4.574 4.273 20.656 1 98.06 214 TYR A N 1
ATOM 1559 C CA . TYR A 1 214 ? -3.795 4.137 19.438 1 98.06 214 TYR A CA 1
ATOM 1560 C C . TYR A 1 214 ? -2.865 2.932 19.516 1 98.06 214 TYR A C 1
ATOM 1562 O O . TYR A 1 214 ? -2.793 2.135 18.578 1 98.06 214 TYR A O 1
ATOM 1570 N N . VAL A 1 215 ? -2.186 2.787 20.609 1 97.75 215 VAL A N 1
ATOM 1571 C CA . VAL A 1 215 ? -1.214 1.713 20.797 1 97.75 215 VAL A CA 1
ATOM 1572 C C . VAL A 1 215 ? -1.93 0.364 20.797 1 97.75 215 VAL A C 1
ATOM 1574 O O . VAL A 1 215 ? -1.396 -0.631 20.312 1 97.75 215 VAL A O 1
ATOM 1577 N N . ALA A 1 216 ? -3.174 0.357 21.234 1 96.94 216 ALA A N 1
ATOM 1578 C CA . ALA A 1 216 ? -3.902 -0.884 21.484 1 96.94 216 ALA A CA 1
ATOM 1579 C C . ALA A 1 216 ? -4.531 -1.415 20.188 1 96.94 216 ALA A C 1
ATOM 1581 O O . ALA A 1 216 ? -4.98 -2.561 20.141 1 96.94 216 ALA A O 1
ATOM 1582 N N . VAL A 1 217 ? -4.668 -0.687 19.141 1 95.44 217 VAL A N 1
ATOM 1583 C CA . VAL A 1 217 ? -5.445 -1.072 17.969 1 95.44 217 VAL A CA 1
ATOM 1584 C C . VAL A 1 217 ? -4.871 -2.35 17.359 1 95.44 217 VAL A C 1
ATOM 1586 O O . VAL A 1 217 ? -5.609 -3.297 17.078 1 95.44 217 VAL A O 1
ATOM 1589 N N . GLY A 1 218 ? -3.611 -2.557 17.094 1 92.69 218 GLY A N 1
ATOM 1590 C CA . GLY A 1 218 ? -2.869 -3.742 16.688 1 92.69 218 GLY A CA 1
ATOM 1591 C C . GLY A 1 218 ? -3.342 -4.324 15.367 1 92.69 218 GLY A C 1
ATOM 1592 O O . GLY A 1 218 ? -2.635 -5.117 14.742 1 92.69 218 GLY A O 1
ATOM 1593 N N . ASP A 1 219 ? -4.566 -4.07 14.891 1 93.75 219 ASP A N 1
ATOM 1594 C CA . ASP A 1 219 ? -5.133 -4.602 13.656 1 93.75 219 ASP A CA 1
ATOM 1595 C C . ASP A 1 219 ? -5.453 -3.477 12.672 1 93.75 219 ASP A C 1
ATOM 1597 O O . ASP A 1 219 ? -6.379 -2.693 12.898 1 93.75 219 ASP A O 1
ATOM 1601 N N . PRO A 1 220 ? -4.73 -3.471 11.57 1 95.12 220 PRO A N 1
ATOM 1602 C CA . PRO A 1 220 ? -4.973 -2.395 10.609 1 95.12 220 PRO A CA 1
ATOM 1603 C C . PRO A 1 220 ? -6.414 -2.373 10.094 1 95.12 220 PRO A C 1
ATOM 1605 O O . PRO A 1 220 ? -6.914 -1.319 9.695 1 95.12 220 PRO A O 1
ATOM 1608 N N . ALA A 1 221 ? -7.098 -3.492 10.094 1 91.06 221 ALA A N 1
ATOM 1609 C CA . ALA A 1 221 ? -8.477 -3.578 9.609 1 91.06 221 ALA A CA 1
ATOM 1610 C C . ALA A 1 221 ? -9.422 -2.809 10.523 1 91.06 221 ALA A C 1
ATOM 1612 O O . ALA A 1 221 ? -10.555 -2.496 10.133 1 91.06 221 ALA A O 1
ATOM 1613 N N . ARG A 1 222 ? -8.984 -2.496 11.711 1 95.56 222 ARG A N 1
ATOM 1614 C CA . ARG A 1 222 ? -9.797 -1.758 12.672 1 95.56 222 ARG A CA 1
ATOM 1615 C C . ARG A 1 222 ? -9.594 -0.254 12.523 1 95.56 222 ARG A C 1
ATOM 1617 O O . ARG A 1 222 ? -10.055 0.526 13.359 1 95.56 222 ARG A O 1
ATOM 1624 N N . ILE A 1 223 ? -8.891 0.132 11.578 1 97.44 223 ILE A N 1
ATOM 1625 C CA . ILE A 1 223 ? -8.734 1.524 11.172 1 97.44 223 ILE A CA 1
ATOM 1626 C C . ILE A 1 223 ? -9.398 1.742 9.82 1 97.44 223 ILE A C 1
ATOM 1628 O O . ILE A 1 223 ? -8.781 1.521 8.773 1 97.44 223 ILE A O 1
ATOM 1632 N N . ARG A 1 224 ? -10.586 2.174 9.852 1 95.12 224 ARG A N 1
ATOM 1633 C CA . ARG A 1 224 ? -11.422 2.104 8.664 1 95.12 224 ARG A CA 1
ATOM 1634 C C . ARG A 1 224 ? -11.586 3.479 8.023 1 95.12 224 ARG A C 1
ATOM 1636 O O . ARG A 1 224 ? -11.305 4.5 8.656 1 95.12 224 ARG A O 1
ATOM 1643 N N . VAL A 1 225 ? -11.906 3.453 6.773 1 93.81 225 VAL A N 1
ATOM 1644 C CA . VAL A 1 225 ? -12.367 4.656 6.09 1 93.81 225 VAL A CA 1
ATOM 1645 C C . VAL A 1 225 ? -13.875 4.809 6.273 1 93.81 225 VAL A C 1
ATOM 1647 O O . VAL A 1 225 ? -14.633 3.857 6.066 1 93.81 225 VAL A O 1
ATOM 1650 N N . SER A 1 226 ? -14.312 5.91 6.699 1 92.25 226 SER A N 1
ATOM 1651 C CA . SER A 1 226 ? -15.734 6.188 6.91 1 92.25 226 SER A CA 1
ATOM 1652 C C . SER A 1 226 ? -16.109 7.574 6.395 1 92.25 226 SER A C 1
ATOM 1654 O O . SER A 1 226 ? -15.328 8.516 6.516 1 92.25 226 SER A O 1
ATOM 1656 N N . ASP A 1 227 ? -17.234 7.664 5.855 1 86.69 227 ASP A N 1
ATOM 1657 C CA . ASP A 1 227 ? -17.766 8.969 5.449 1 86.69 227 ASP A CA 1
ATOM 1658 C C . ASP A 1 227 ? -18.828 9.461 6.43 1 86.69 227 ASP A C 1
ATOM 1660 O O . ASP A 1 227 ? -19.562 10.398 6.129 1 86.69 227 ASP A O 1
ATOM 1664 N N . ALA A 1 228 ? -18.906 8.828 7.539 1 84.12 228 ALA A N 1
ATOM 1665 C CA . ALA A 1 228 ? -20 9.078 8.492 1 84.12 228 ALA A CA 1
ATOM 1666 C C . ALA A 1 228 ? -19.844 10.445 9.141 1 84.12 228 ALA A C 1
ATOM 1668 O O . ALA A 1 228 ? -20.828 11 9.664 1 84.12 228 ALA A O 1
ATOM 1669 N N . LEU A 1 229 ? -18.688 10.961 9.188 1 81.25 229 LEU A N 1
ATOM 1670 C CA . LEU A 1 229 ? -18.438 12.203 9.914 1 81.25 229 LEU A CA 1
ATOM 1671 C C . LEU A 1 229 ? -18.906 13.406 9.109 1 81.25 229 LEU A C 1
ATOM 1673 O O . LEU A 1 229 ? -19.766 14.172 9.57 1 81.25 229 LEU A O 1
ATOM 1677 N N . ASP A 1 230 ? -18.406 13.492 7.836 1 77.31 230 ASP A N 1
ATOM 1678 C CA . ASP A 1 230 ? -18.719 14.703 7.078 1 77.31 230 ASP A CA 1
ATOM 1679 C C . ASP A 1 230 ? -19.078 14.367 5.633 1 77.31 230 ASP A C 1
ATOM 1681 O O . ASP A 1 230 ? -19.141 15.25 4.781 1 77.31 230 ASP A O 1
ATOM 1685 N N . GLY A 1 231 ? -19.172 13.164 5.398 1 77.62 231 GLY A N 1
ATOM 1686 C CA . GLY A 1 231 ? -19.578 12.742 4.066 1 77.62 231 GLY A CA 1
ATOM 1687 C C . GLY A 1 231 ? -18.406 12.438 3.154 1 77.62 231 GLY A C 1
ATOM 1688 O O . GLY A 1 231 ? -18.594 11.93 2.045 1 77.62 231 GLY A O 1
ATOM 1689 N N . LEU A 1 232 ? -17.281 12.836 3.592 1 82.88 232 LEU A N 1
ATOM 1690 C CA . LEU A 1 232 ? -16.078 12.523 2.834 1 82.88 232 LEU A CA 1
ATOM 1691 C C . LEU A 1 232 ? -15.273 11.414 3.516 1 82.88 232 LEU A C 1
ATOM 1693 O O . LEU A 1 232 ? -15.273 11.312 4.742 1 82.88 232 LEU A O 1
ATOM 1697 N N . PRO A 1 233 ? -14.625 10.648 2.691 1 89.44 233 PRO A N 1
ATOM 1698 C CA . PRO A 1 233 ? -13.883 9.539 3.281 1 89.44 233 PRO A CA 1
ATOM 1699 C C . PRO A 1 233 ? -12.766 10 4.215 1 89.44 233 PRO A C 1
ATOM 1701 O O . PRO A 1 233 ? -11.93 10.82 3.822 1 89.44 233 PRO A O 1
ATOM 1704 N N . GLN A 1 234 ? -12.797 9.484 5.375 1 93.5 234 GLN A N 1
ATOM 1705 C CA . GLN A 1 234 ? -11.758 9.711 6.375 1 93.5 234 GLN A CA 1
ATOM 1706 C C . GLN A 1 234 ? -11.367 8.406 7.066 1 93.5 234 GLN A C 1
ATOM 1708 O O . GLN A 1 234 ? -12.234 7.574 7.363 1 93.5 234 GLN A O 1
ATOM 1713 N N . ARG A 1 235 ? -10.156 8.281 7.316 1 96.5 235 ARG A N 1
ATOM 1714 C CA . ARG A 1 235 ? -9.703 7.07 7.992 1 96.5 235 ARG A CA 1
ATOM 1715 C C . ARG A 1 235 ? -9.523 7.316 9.484 1 96.5 235 ARG A C 1
ATOM 1717 O O . ARG A 1 235 ? -8.891 8.289 9.891 1 96.5 235 ARG A O 1
ATOM 1724 N N . MET A 1 236 ? -10.078 6.438 10.305 1 96.75 236 MET A N 1
ATOM 1725 C CA . MET A 1 236 ? -10.086 6.574 11.758 1 96.75 236 MET A CA 1
ATOM 1726 C C . MET A 1 236 ? -10.078 5.207 12.43 1 96.75 236 MET A C 1
ATOM 1728 O O . MET A 1 236 ? -10.484 4.211 11.828 1 96.75 236 MET A O 1
ATOM 1732 N N . ILE A 1 237 ? -9.648 5.195 13.641 1 97.69 237 ILE A N 1
ATOM 1733 C CA . ILE A 1 237 ? -9.703 3.988 14.453 1 97.69 237 ILE A CA 1
ATOM 1734 C C . ILE A 1 237 ? -11.148 3.68 14.836 1 97.69 237 ILE A C 1
ATOM 1736 O O . ILE A 1 237 ? -11.898 4.578 15.219 1 97.69 237 ILE A O 1
ATOM 1740 N N . ASP A 1 238 ? -11.445 2.41 14.727 1 96 238 ASP A N 1
ATOM 1741 C CA . ASP A 1 238 ? -12.734 1.975 15.242 1 96 238 ASP A CA 1
ATOM 1742 C C . ASP A 1 238 ? -12.859 2.27 16.734 1 96 238 ASP A C 1
ATOM 1744 O O . ASP A 1 238 ? -11.945 1.967 17.516 1 96 238 ASP A O 1
ATOM 1748 N N . ASN A 1 239 ? -13.914 2.889 17.094 1 94.25 239 ASN A N 1
ATOM 1749 C CA . ASN A 1 239 ? -14.305 3.059 18.484 1 94.25 239 ASN A CA 1
ATOM 1750 C C . ASN A 1 239 ? -15.82 3.119 18.641 1 94.25 239 ASN A C 1
ATOM 1752 O O . ASN A 1 239 ? -16.547 3.152 17.641 1 94.25 239 ASN A O 1
ATOM 1756 N N . PRO A 1 240 ? -16.297 2.998 19.891 1 92 240 PRO A N 1
ATOM 1757 C CA . PRO A 1 240 ? -17.75 2.914 20.094 1 92 240 PRO A CA 1
ATOM 1758 C C . PRO A 1 240 ? -18.5 4.062 19.422 1 92 240 PRO A C 1
ATOM 1760 O O . PRO A 1 240 ? -19.562 3.848 18.828 1 92 240 PRO A O 1
ATOM 1763 N N . TYR A 1 241 ? -17.969 5.168 19.469 1 90.5 241 TYR A N 1
ATOM 1764 C CA . TYR A 1 241 ? -18.641 6.332 18.906 1 90.5 241 TYR A CA 1
ATOM 1765 C C . TYR A 1 241 ? -18.734 6.215 17.391 1 90.5 241 TYR A C 1
ATOM 1767 O O . TYR A 1 241 ? -19.812 6.387 16.812 1 90.5 241 TYR A O 1
ATOM 1775 N N . LEU A 1 242 ? -17.641 5.984 16.672 1 91.94 242 LEU A N 1
ATOM 1776 C CA . LEU A 1 242 ? -17.609 5.875 15.219 1 91.94 242 LEU A CA 1
ATOM 1777 C C . LEU A 1 242 ? -18.516 4.746 14.742 1 91.94 242 LEU A C 1
ATOM 1779 O O . LEU A 1 242 ? -19.25 4.91 13.766 1 91.94 242 LEU A O 1
ATOM 1783 N N . LEU A 1 243 ? -18.453 3.635 15.406 1 92.81 243 LEU A N 1
ATOM 1784 C CA . LEU A 1 243 ? -19.266 2.475 15.016 1 92.81 243 LEU A CA 1
ATOM 1785 C C . LEU A 1 243 ? -20.75 2.766 15.172 1 92.81 243 LEU A C 1
ATOM 1787 O O . LEU A 1 243 ? -21.562 2.295 14.367 1 92.81 243 LEU A O 1
ATOM 1791 N N . LYS A 1 244 ? -21.062 3.506 16.203 1 89.12 244 LYS A N 1
ATOM 1792 C CA . LYS A 1 244 ? -22.453 3.941 16.375 1 89.12 244 LYS A CA 1
ATOM 1793 C C . LYS A 1 244 ? -22.891 4.848 15.234 1 89.12 244 LYS A C 1
ATOM 1795 O O . LYS A 1 244 ? -23.984 4.676 14.688 1 89.12 244 LYS A O 1
ATOM 1800 N N . LEU A 1 245 ? -22.031 5.77 14.875 1 87.12 245 LEU A N 1
ATOM 1801 C CA . LEU A 1 245 ? -22.312 6.699 13.789 1 87.12 245 LEU A CA 1
ATOM 1802 C C . LEU A 1 245 ? -22.516 5.949 12.477 1 87.12 245 LEU A C 1
ATOM 1804 O O . LEU A 1 245 ? -23.375 6.328 11.672 1 87.12 2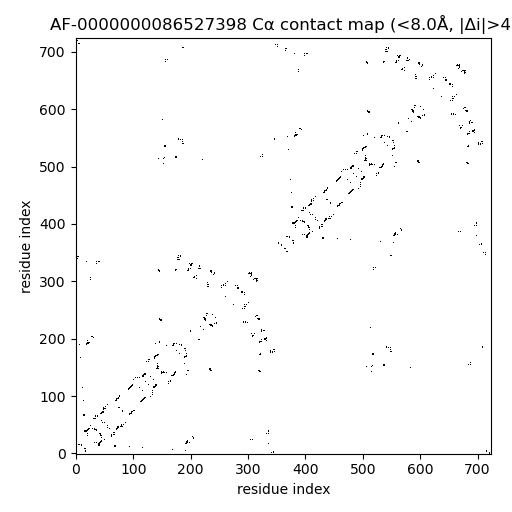45 LEU A O 1
ATOM 1808 N N . GLU A 1 246 ? -21.781 4.934 12.266 1 88.31 246 GLU A N 1
ATOM 1809 C CA . GLU A 1 246 ? -21.844 4.16 11.023 1 88.31 246 GLU A CA 1
ATOM 1810 C C . GLU A 1 246 ? -23.156 3.398 10.906 1 88.31 246 GLU A C 1
ATOM 1812 O O . GLU A 1 246 ? -23.609 3.098 9.805 1 88.31 246 GLU A O 1
ATOM 1817 N N . ARG A 1 247 ? -23.75 3.164 11.938 1 87.81 247 ARG A N 1
ATOM 1818 C CA . ARG A 1 247 ? -24.984 2.4 11.945 1 87.81 247 ARG A CA 1
ATOM 1819 C C . ARG A 1 247 ? -26.203 3.314 11.758 1 87.81 247 ARG A C 1
ATOM 1821 O O . ARG A 1 247 ? -27.312 2.84 11.539 1 87.81 247 ARG A O 1
ATOM 1828 N N . PHE A 1 248 ? -25.938 4.578 11.922 1 83.44 248 PHE A N 1
ATOM 1829 C CA . PHE A 1 248 ? -27.047 5.52 11.875 1 83.44 248 PHE A CA 1
ATOM 1830 C C . PHE A 1 248 ? -27.578 5.652 10.453 1 83.44 248 PHE A C 1
ATOM 1832 O O . PHE A 1 248 ? -26.797 5.738 9.5 1 83.44 248 PHE A O 1
ATOM 1839 N N . GLY A 1 249 ? -28.875 5.484 10.289 1 76.69 249 GLY A N 1
ATOM 1840 C CA . GLY A 1 249 ? -29.516 5.891 9.047 1 76.69 249 GLY A CA 1
ATOM 1841 C C . GLY A 1 249 ? -29.516 7.395 8.844 1 76.69 249 GLY A C 1
ATOM 1842 O O . GLY A 1 249 ? -29.047 8.141 9.703 1 76.69 249 GLY A O 1
ATOM 1843 N N . PRO A 1 250 ? -30.031 7.875 7.742 1 75.56 250 PRO A N 1
ATOM 1844 C CA . PRO A 1 250 ? -29.984 9.305 7.422 1 75.56 250 PRO A CA 1
ATOM 1845 C C . PRO A 1 250 ? -30.688 10.164 8.469 1 75.56 250 PRO A C 1
ATOM 1847 O O . PRO A 1 250 ? -30.172 11.227 8.836 1 75.56 250 PRO A O 1
ATOM 1850 N N . LEU A 1 251 ? -31.828 9.758 8.969 1 77.12 251 LEU A N 1
ATOM 1851 C CA . LEU A 1 251 ? -32.594 10.547 9.93 1 77.12 251 LEU A CA 1
ATOM 1852 C C . LEU A 1 251 ? -31.875 10.617 11.273 1 77.12 251 LEU A C 1
ATOM 1854 O O . LEU A 1 251 ? -31.75 11.695 11.859 1 77.12 251 LEU A O 1
ATOM 1858 N N . ARG A 1 252 ? -31.438 9.555 11.742 1 78.56 252 ARG A N 1
ATOM 1859 C CA . ARG A 1 252 ? -30.734 9.508 13.023 1 78.56 252 ARG A CA 1
ATOM 1860 C C . ARG A 1 252 ? -29.422 10.281 12.961 1 78.56 252 ARG A C 1
ATOM 1862 O O . ARG A 1 252 ? -29.016 10.891 13.945 1 78.56 252 ARG A O 1
ATOM 1869 N N . ARG A 1 253 ? -28.797 10.211 11.836 1 76.19 253 ARG A N 1
ATOM 1870 C CA . ARG A 1 253 ? -27.562 10.953 11.633 1 76.19 253 ARG A CA 1
ATOM 1871 C C . ARG A 1 253 ? -27.797 12.453 11.75 1 76.19 253 ARG A C 1
ATOM 1873 O O . ARG A 1 253 ? -26.969 13.18 12.305 1 76.19 253 ARG A O 1
ATOM 1880 N N . THR A 1 254 ? -28.922 12.852 11.188 1 75.38 254 THR A N 1
ATOM 1881 C CA . THR A 1 254 ? -29.281 14.258 11.266 1 75.38 254 THR A CA 1
ATOM 1882 C C . THR A 1 254 ? -29.531 14.672 12.711 1 75.38 254 THR A C 1
ATOM 1884 O O . THR A 1 254 ? -29.078 15.734 13.141 1 75.38 254 THR A O 1
ATOM 1887 N N . TRP A 1 255 ? -30.266 13.844 13.336 1 75.75 255 TRP A N 1
ATOM 1888 C CA . TRP A 1 255 ? -30.562 14.133 14.734 1 75.75 255 TRP A CA 1
ATOM 1889 C C . TRP A 1 255 ? -29.297 14.188 15.562 1 75.75 255 TRP A C 1
ATOM 1891 O O . TRP A 1 255 ? -29.125 15.07 16.406 1 75.75 255 TRP A O 1
ATOM 1901 N N . PHE A 1 256 ? -28.484 13.297 15.281 1 73.31 256 PHE A N 1
ATOM 1902 C CA . PHE A 1 256 ? -27.219 13.234 16 1 73.31 256 PHE A CA 1
ATOM 1903 C C . PHE A 1 256 ? -26.359 14.461 15.703 1 73.31 256 PHE A C 1
ATOM 1905 O O . PHE A 1 256 ? -25.734 15.016 16.609 1 73.31 256 PHE A O 1
ATOM 1912 N N . ALA A 1 257 ? -26.391 14.805 14.5 1 72.38 257 ALA A N 1
ATOM 1913 C CA . ALA A 1 257 ? -25.641 15.992 14.094 1 72.38 257 ALA A CA 1
ATOM 1914 C C . ALA A 1 257 ? -26.156 17.234 14.812 1 72.38 257 ALA A C 1
ATOM 1916 O O . ALA A 1 257 ? -25.359 18.078 15.242 1 72.38 257 ALA A O 1
ATOM 1917 N N . LEU A 1 258 ? -27.391 17.312 15.008 1 73 258 LEU A N 1
ATOM 1918 C CA . LEU A 1 258 ? -28.016 18.438 15.688 1 73 258 LEU A CA 1
ATOM 1919 C C . LEU A 1 258 ? -27.656 18.453 17.172 1 73 258 LEU A C 1
ATOM 1921 O O . LEU A 1 258 ? -27.391 19.5 17.75 1 73 258 LEU A O 1
ATOM 1925 N N . LYS A 1 259 ? -27.625 17.297 17.703 1 72.5 259 LYS A N 1
ATOM 1926 C CA . LYS A 1 259 ? -27.281 17.188 19.125 1 72.5 259 LYS A CA 1
ATOM 1927 C C . LYS A 1 259 ? -25.828 17.594 19.375 1 72.5 259 LYS A C 1
ATOM 1929 O O . LYS A 1 259 ? -25.547 18.297 20.344 1 72.5 259 LYS A O 1
ATOM 1934 N N . THR A 1 260 ? -25.016 17.156 18.547 1 71.69 260 THR A N 1
ATOM 1935 C CA . THR A 1 260 ? -23.609 17.453 18.688 1 71.69 260 THR A CA 1
ATOM 1936 C C . THR A 1 260 ? -23.344 18.938 18.438 1 71.69 260 THR A C 1
ATOM 1938 O O . THR A 1 260 ? -22.531 19.562 19.125 1 71.69 260 THR A O 1
ATOM 1941 N N . ALA A 1 261 ? -24.094 19.484 17.469 1 68.88 261 ALA A N 1
ATOM 1942 C CA . ALA A 1 261 ? -23.984 20.906 17.188 1 68.88 261 ALA A CA 1
ATOM 1943 C C . ALA A 1 261 ? -24.375 21.75 18.406 1 68.88 261 ALA A C 1
ATOM 1945 O O . ALA A 1 261 ? -23.75 22.75 18.703 1 68.88 261 ALA A O 1
ATOM 1946 N N . GLU A 1 262 ? -25.312 21.344 19.047 1 68.38 262 GLU A N 1
ATOM 1947 C CA . GLU A 1 262 ? -25.781 22.047 20.234 1 68.38 262 GLU A CA 1
ATOM 1948 C C . GLU A 1 262 ? -24.75 21.984 21.359 1 68.38 262 GLU A C 1
ATOM 1950 O O . GLU A 1 262 ? -24.5 22.984 22.031 1 68.38 262 GLU A O 1
ATOM 1955 N N . ALA A 1 263 ? -24.188 20.859 21.484 1 64.31 263 ALA A N 1
ATOM 1956 C CA . ALA A 1 263 ? -23.156 20.703 22.5 1 64.31 263 ALA A CA 1
ATOM 1957 C C . ALA A 1 263 ? -21.953 21.594 22.219 1 64.31 263 ALA A C 1
ATOM 1959 O O . ALA A 1 263 ? -21.406 22.219 23.125 1 64.31 263 ALA A O 1
ATOM 1960 N N . TRP A 1 264 ? -21.625 21.609 21.016 1 61.94 264 TRP A N 1
ATOM 1961 C CA . TRP A 1 264 ? -20.531 22.453 20.578 1 61.94 264 TRP A CA 1
ATOM 1962 C C . TRP A 1 264 ? -20.859 23.922 20.812 1 61.94 264 TRP A C 1
ATOM 1964 O O . TRP A 1 264 ? -20.016 24.688 21.281 1 61.94 264 TRP A O 1
ATOM 1974 N N . ARG A 1 265 ? -22.031 24.297 20.406 1 62.06 265 ARG A N 1
ATOM 1975 C CA . ARG A 1 265 ? -22.484 25.656 20.625 1 62.06 265 ARG A CA 1
ATOM 1976 C C . ARG A 1 265 ? -22.391 26.047 22.109 1 62.06 265 ARG A C 1
ATOM 1978 O O . ARG A 1 265 ? -21.891 27.125 22.438 1 62.06 265 ARG A O 1
ATOM 1985 N N . ARG A 1 266 ? -22.828 25.219 22.859 1 60.12 266 ARG A N 1
ATOM 1986 C CA . ARG A 1 266 ? -22.812 25.484 24.297 1 60.12 266 ARG A CA 1
ATOM 1987 C C . ARG A 1 266 ? -21.391 25.625 24.812 1 60.12 266 ARG A C 1
ATOM 1989 O O . ARG A 1 266 ? -21.109 26.484 25.656 1 60.12 266 ARG A O 1
ATOM 1996 N N . GLN A 1 267 ? -20.641 24.766 24.188 1 57.22 267 GLN A N 1
ATOM 1997 C CA . GLN A 1 267 ? -19.25 24.75 24.656 1 57.22 267 GLN A CA 1
ATOM 1998 C C . GLN A 1 267 ? -18.5 25.969 24.141 1 57.22 267 GLN A C 1
ATOM 2000 O O . GLN A 1 267 ? -17.594 26.484 24.828 1 57.22 267 GLN A O 1
ATOM 2005 N N . ASN A 1 268 ? -18.766 26.344 22.859 1 57.16 268 ASN A N 1
ATOM 2006 C CA . ASN A 1 268 ? -18.016 27.438 22.25 1 57.16 268 ASN A CA 1
ATOM 2007 C C . ASN A 1 268 ? -18.75 28.766 22.359 1 57.16 268 ASN A C 1
ATOM 2009 O O . ASN A 1 268 ? -18.328 29.781 21.812 1 57.16 268 ASN A O 1
ATOM 2013 N N . GLY A 1 269 ? -19.859 28.781 23.047 1 54.66 269 GLY A N 1
ATOM 2014 C CA . GLY A 1 269 ? -20.625 30 23.266 1 54.66 269 GLY A CA 1
ATOM 2015 C C . GLY A 1 269 ? -21.266 30.547 22 1 54.66 269 GLY A C 1
ATOM 2016 O O . GLY A 1 269 ? -21.422 31.766 21.844 1 54.66 269 GLY A O 1
ATOM 2017 N N . LEU A 1 270 ? -21.391 29.734 20.969 1 53.81 270 LEU A N 1
ATOM 2018 C CA . LEU A 1 270 ? -22.016 30.219 19.75 1 53.81 270 LEU A CA 1
ATOM 2019 C C . LEU A 1 270 ? -23.516 30.422 19.938 1 53.81 270 LEU A C 1
ATOM 2021 O O . LEU A 1 270 ? -24.156 29.688 20.688 1 53.81 270 LEU A O 1
ATOM 2025 N N . SER A 1 271 ? -24.031 31.531 19.375 1 57.31 271 SER A N 1
ATOM 2026 C CA . SER A 1 271 ? -25.453 31.844 19.469 1 57.31 271 SER A CA 1
ATOM 2027 C C . SER A 1 271 ? -26.297 30.922 18.594 1 57.31 271 SER A C 1
ATOM 2029 O O . SER A 1 271 ? -25.797 30.344 17.625 1 57.31 271 SER A O 1
ATOM 2031 N N . THR A 1 272 ? -27.5 30.625 18.953 1 59 272 THR A N 1
ATOM 2032 C CA . THR A 1 272 ? -28.484 29.859 18.203 1 59 272 THR A CA 1
ATOM 2033 C C . THR A 1 272 ? -28.609 30.391 16.781 1 59 272 THR A C 1
ATOM 2035 O O . THR A 1 272 ? -28.844 29.609 15.844 1 59 272 THR A O 1
ATOM 2038 N N . GLY A 1 273 ? -28.5 31.594 16.594 1 56.5 273 GLY A N 1
ATOM 2039 C CA . GLY A 1 273 ? -28.531 32.219 15.281 1 56.5 273 GLY A CA 1
ATOM 2040 C C . GLY A 1 273 ? -27.375 31.797 14.391 1 56.5 273 GLY A C 1
ATOM 2041 O O . GLY A 1 273 ? -27.547 31.609 13.18 1 56.5 273 GLY A O 1
ATOM 2042 N N . ASP A 1 274 ? -26.375 31.547 14.938 1 55.66 274 ASP A N 1
ATOM 2043 C CA . ASP A 1 274 ? -25.203 31.141 14.172 1 55.66 274 ASP A CA 1
ATOM 2044 C C . ASP A 1 274 ? -25.344 29.719 13.641 1 55.66 274 ASP A C 1
ATOM 2046 O O . ASP A 1 274 ? -24.953 29.438 12.516 1 55.66 274 ASP A O 1
ATOM 2050 N N . MET A 1 275 ? -25.938 28.969 14.445 1 55.62 275 MET A N 1
ATOM 2051 C CA . MET A 1 275 ? -26.188 27.594 14.047 1 55.62 275 MET A CA 1
ATOM 2052 C C . MET A 1 275 ? -27.188 27.531 12.898 1 55.62 275 MET A C 1
ATOM 2054 O O . MET A 1 275 ? -27.031 26.719 11.977 1 55.62 275 MET A O 1
ATOM 2058 N N . LEU A 1 276 ? -28.172 28.328 13.016 1 55.88 276 LEU A N 1
ATOM 2059 C CA . LEU A 1 276 ? -29.156 28.422 11.938 1 55.88 276 LEU A CA 1
ATOM 2060 C C . LEU A 1 276 ? -28.5 28.891 10.641 1 55.88 276 LEU A C 1
ATOM 2062 O O . LEU A 1 276 ? -28.844 28.406 9.562 1 55.88 276 LEU A O 1
ATOM 2066 N N . GLY A 1 277 ? -27.672 29.75 10.672 1 54.28 277 GLY A N 1
ATOM 2067 C CA . GLY A 1 277 ? -26.938 30.203 9.5 1 54.28 277 GLY A CA 1
ATOM 2068 C C . GLY A 1 277 ? -26.109 29.109 8.859 1 54.28 277 GLY A C 1
ATOM 2069 O O . GLY A 1 277 ? -26.078 28.969 7.633 1 54.28 277 GLY A O 1
ATOM 2070 N N . LEU A 1 278 ? -25.516 28.422 9.648 1 53.12 278 LEU A N 1
ATOM 2071 C CA . LEU A 1 278 ? -24.719 27.312 9.141 1 53.12 278 LEU A CA 1
ATOM 2072 C C . LEU A 1 278 ? -25.609 26.25 8.508 1 53.12 278 LEU A C 1
ATOM 2074 O O . LEU A 1 278 ? -25.266 25.688 7.465 1 53.12 278 LEU A O 1
ATOM 2078 N N . ALA A 1 279 ? -26.75 26.047 9.219 1 53.03 279 ALA A N 1
ATOM 2079 C CA . ALA A 1 279 ? -27.734 25.109 8.695 1 53.03 279 ALA A CA 1
ATOM 2080 C C . ALA A 1 279 ? -28.25 25.562 7.336 1 53.03 279 ALA A C 1
ATOM 2082 O O . ALA A 1 279 ? -28.375 24.766 6.406 1 53.03 279 ALA A O 1
ATOM 2083 N N . ILE A 1 280 ? -28.531 26.812 7.211 1 54.16 280 ILE A N 1
ATOM 2084 C CA . ILE A 1 280 ? -29.047 27.391 5.973 1 54.16 280 ILE A CA 1
ATOM 2085 C C . ILE A 1 280 ? -28 27.297 4.875 1 54.16 280 ILE A C 1
ATOM 2087 O O . ILE A 1 280 ? -28.312 26.953 3.732 1 54.16 280 ILE A O 1
ATOM 2091 N N . LYS A 1 281 ? -26.828 27.625 5.215 1 53.22 281 LYS A N 1
ATOM 2092 C CA . LYS A 1 281 ? -25.734 27.531 4.238 1 53.22 281 LYS A CA 1
ATOM 2093 C C . LYS A 1 281 ? -25.516 26.094 3.791 1 53.22 281 LYS A C 1
ATOM 2095 O O . LYS A 1 281 ? -25.266 25.828 2.611 1 53.22 281 LYS A O 1
ATOM 2100 N N . ALA A 1 282 ? -25.609 25.297 4.73 1 50.75 282 ALA A N 1
ATOM 2101 C CA . ALA A 1 282 ? -25.469 23.875 4.398 1 50.75 282 ALA A CA 1
ATOM 2102 C C . ALA A 1 282 ? -26.609 23.406 3.49 1 50.75 282 ALA A C 1
ATOM 2104 O O . ALA A 1 282 ? -26.391 22.625 2.564 1 50.75 282 ALA A O 1
ATOM 2105 N N . LEU A 1 283 ? -27.781 23.922 3.811 1 48.84 283 LEU A N 1
ATOM 2106 C CA . LEU A 1 283 ? -28.922 23.578 2.979 1 48.84 283 LEU A CA 1
ATOM 2107 C C . LEU A 1 283 ? -28.781 24.156 1.575 1 48.84 283 LEU A C 1
ATOM 2109 O O . LEU A 1 283 ? -29.312 23.594 0.61 1 48.84 283 LEU A O 1
ATOM 2113 N N . ARG A 1 284 ? -28.188 25.297 1.641 1 49.25 284 ARG A N 1
ATOM 2114 C CA . ARG A 1 284 ? -28.078 25.938 0.337 1 49.25 284 ARG A CA 1
ATOM 2115 C C . ARG A 1 284 ? -26.984 25.281 -0.501 1 49.25 284 ARG A C 1
ATOM 2117 O O . ARG A 1 284 ? -26.891 25.516 -1.71 1 49.25 284 ARG A O 1
ATOM 2124 N N . SER A 1 285 ? -26.047 24.906 0.187 1 44.22 285 SER A N 1
ATOM 2125 C CA . SER A 1 285 ? -25 24.297 -0.614 1 44.22 285 SER A CA 1
ATOM 2126 C C . SER A 1 285 ? -25.406 22.922 -1.122 1 44.22 285 SER A C 1
ATOM 2128 O O . SER A 1 285 ? -25.812 22.047 -0.337 1 44.22 285 SER A O 1
ATOM 2130 N N . HIS A 1 286 ? -25.828 22.812 -2.332 1 47.34 286 HIS A N 1
ATOM 2131 C CA . HIS A 1 286 ? -26.484 21.781 -3.135 1 47.34 286 HIS A CA 1
ATOM 2132 C C . HIS A 1 286 ? -25.734 20.453 -3.037 1 47.34 286 HIS A C 1
ATOM 2134 O O . HIS A 1 286 ? -26.281 19.406 -3.324 1 47.34 286 HIS A O 1
ATOM 2140 N N . ASP A 1 287 ? -24.359 20.406 -2.787 1 51.47 287 ASP A N 1
ATOM 2141 C CA . ASP A 1 287 ? -23.656 19.156 -3.023 1 51.47 287 ASP A CA 1
ATOM 2142 C C . ASP A 1 287 ? -23.625 18.297 -1.763 1 51.47 287 ASP A C 1
ATOM 2144 O O . ASP A 1 287 ? -23.266 17.125 -1.814 1 51.47 287 ASP A O 1
ATOM 2148 N N . TYR A 1 288 ? -23.844 18.969 -0.668 1 57.47 288 TYR A N 1
ATOM 2149 C CA . TYR A 1 288 ? -23.906 18.203 0.571 1 57.47 288 TYR A CA 1
ATOM 2150 C C . TYR A 1 288 ? -25.328 18.172 1.136 1 57.47 288 TYR A C 1
ATOM 2152 O O . TYR A 1 288 ? -26.062 19.156 0.992 1 57.47 288 TYR A O 1
ATOM 2160 N N . THR A 1 289 ? -25.766 16.906 1.529 1 61.16 289 THR A N 1
ATOM 2161 C CA . THR A 1 289 ? -27 16.859 2.295 1 61.16 289 THR A CA 1
ATOM 2162 C C . THR A 1 289 ? -26.891 17.688 3.572 1 61.16 289 THR A C 1
ATOM 2164 O O . THR A 1 289 ? -25.781 18 4.012 1 61.16 289 THR A O 1
ATOM 2167 N N . ALA A 1 290 ? -27.922 18.297 4 1 60.38 290 ALA A N 1
ATOM 2168 C CA . ALA A 1 290 ? -27.984 19.047 5.254 1 60.38 290 ALA A CA 1
ATOM 2169 C C . ALA A 1 290 ? -27.25 18.297 6.371 1 60.38 290 ALA A C 1
ATOM 2171 O O . ALA A 1 290 ? -26.5 18.891 7.141 1 60.38 290 ALA A O 1
ATOM 2172 N N . SER A 1 291 ? -27.406 17.094 6.379 1 63.09 291 SER A N 1
ATOM 2173 C CA . SER A 1 291 ? -26.781 16.266 7.402 1 63.09 291 SER A CA 1
ATOM 2174 C C . SER A 1 291 ? -25.25 16.266 7.25 1 63.09 291 SER A C 1
ATOM 2176 O O . SER A 1 291 ? -24.531 16.359 8.242 1 63.09 291 SER A O 1
ATOM 2178 N N . GLN A 1 292 ? -24.781 16.25 6.066 1 66.69 292 GLN A N 1
ATOM 2179 C CA . GLN A 1 292 ? -23.344 16.25 5.805 1 66.69 292 GLN A CA 1
ATOM 2180 C C . GLN A 1 292 ? -22.719 17.578 6.207 1 66.69 292 GLN A C 1
ATOM 2182 O O . GLN A 1 292 ? -21.625 17.609 6.77 1 66.69 292 GLN A O 1
ATOM 2187 N N . THR A 1 293 ? -23.406 18.609 5.992 1 67.06 293 THR A N 1
ATOM 2188 C CA . THR A 1 293 ? -22.922 19.938 6.344 1 67.06 293 THR A CA 1
ATOM 2189 C C . THR A 1 293 ? -22.828 20.094 7.859 1 67.06 293 THR A C 1
ATOM 2191 O O . THR A 1 293 ? -21.828 20.594 8.375 1 67.06 293 THR A O 1
ATOM 2194 N N . LEU A 1 294 ? -23.891 19.703 8.461 1 66.62 294 LEU A N 1
ATOM 2195 C CA . LEU A 1 294 ? -23.906 19.797 9.922 1 66.62 294 LEU A CA 1
ATOM 2196 C C . LEU A 1 294 ? -22.812 18.922 10.539 1 66.62 294 LEU A C 1
ATOM 2198 O O . LEU A 1 294 ? -22.156 19.344 11.492 1 66.62 294 LEU A O 1
ATOM 2202 N N . MET A 1 295 ? -22.688 17.828 9.984 1 68.75 295 MET A N 1
ATOM 2203 C CA . MET A 1 295 ? -21.672 16.906 10.5 1 68.75 295 MET A CA 1
ATOM 2204 C C . MET A 1 295 ? -20.266 17.453 10.258 1 68.75 295 MET A C 1
ATOM 2206 O O . MET A 1 295 ? -19.391 17.312 11.109 1 68.75 295 MET A O 1
ATOM 2210 N N . ALA A 1 296 ? -20.109 18.031 9.188 1 67.75 296 ALA A N 1
ATOM 2211 C CA . ALA A 1 296 ? -18.828 18.656 8.875 1 67.75 296 ALA A CA 1
ATOM 2212 C C . ALA A 1 296 ? -18.484 19.75 9.891 1 67.75 296 ALA A C 1
ATOM 2214 O O . ALA A 1 296 ? -17.328 19.906 10.297 1 67.75 296 ALA A O 1
ATOM 2215 N N . ALA A 1 297 ? -19.531 20.391 10.32 1 68.5 297 ALA A N 1
ATOM 2216 C CA . ALA A 1 297 ? -19.359 21.469 11.289 1 68.5 297 ALA A CA 1
ATOM 2217 C C . ALA A 1 297 ? -19.016 20.922 12.672 1 68.5 297 ALA A C 1
ATOM 2219 O O . ALA A 1 297 ? -18.312 21.578 13.453 1 68.5 297 ALA A O 1
ATOM 2220 N N . ASN A 1 298 ? -19.391 19.641 12.875 1 75.75 298 ASN A N 1
ATOM 2221 C CA . ASN A 1 298 ? -19.203 19.031 14.188 1 75.75 298 ASN A CA 1
ATOM 2222 C C . ASN A 1 298 ? -17.875 18.266 14.258 1 75.75 298 ASN A C 1
ATOM 2224 O O . ASN A 1 298 ? -17.422 17.938 15.352 1 75.75 298 ASN A O 1
ATOM 2228 N N . ALA A 1 299 ? -17.266 18.078 13.18 1 79 299 ALA A N 1
ATOM 2229 C CA . ALA A 1 299 ? -16.109 17.203 13.109 1 79 299 ALA A CA 1
ATOM 2230 C C . ALA A 1 299 ? -14.984 17.703 14.016 1 79 299 ALA A C 1
ATOM 2232 O O . ALA A 1 299 ? -14.398 16.922 14.773 1 79 299 ALA A O 1
ATOM 2233 N N . PRO A 1 300 ? -14.727 19.031 14.062 1 79.56 300 PRO A N 1
ATOM 2234 C CA . PRO A 1 300 ? -13.672 19.516 14.953 1 79.56 300 PRO A CA 1
ATOM 2235 C C . PRO A 1 300 ? -13.969 19.234 16.422 1 79.56 300 PRO A C 1
ATOM 2237 O O . PRO A 1 300 ? -13.062 18.906 17.188 1 79.56 300 PRO A O 1
ATOM 2240 N N . PHE A 1 301 ? -15.242 19.297 16.766 1 82.75 301 PHE A N 1
ATOM 2241 C CA . PHE A 1 301 ? -15.633 19.031 18.141 1 82.75 301 PHE A CA 1
ATOM 2242 C C . PHE A 1 301 ? -15.367 17.562 18.5 1 82.75 301 PHE A C 1
ATOM 2244 O O . PHE A 1 301 ? -14.82 17.266 19.562 1 82.75 301 PHE A O 1
ATOM 2251 N N . LEU A 1 302 ? -15.727 16.703 17.641 1 85.88 302 LEU A N 1
ATOM 2252 C CA . LEU A 1 302 ? -15.578 15.281 17.891 1 85.88 302 LEU A CA 1
ATOM 2253 C C . LEU A 1 302 ? -14.102 14.898 17.969 1 85.88 302 LEU A C 1
ATOM 2255 O O . LEU A 1 302 ? -13.719 14.055 18.781 1 85.88 302 LEU A O 1
ATOM 2259 N N . ILE A 1 303 ? -13.289 15.477 17.156 1 89.5 303 ILE A N 1
ATOM 2260 C CA . ILE A 1 303 ? -11.859 15.211 17.172 1 89.5 303 ILE A CA 1
ATOM 2261 C C . ILE A 1 303 ? -11.242 15.742 18.453 1 89.5 303 ILE A C 1
ATOM 2263 O O . ILE A 1 303 ? -10.469 15.047 19.109 1 89.5 303 ILE A O 1
ATOM 2267 N N . GLN A 1 304 ? -11.648 16.906 18.875 1 91.56 304 GLN A N 1
ATOM 2268 C CA . GLN A 1 304 ? -11.102 17.531 20.078 1 91.56 304 GLN A CA 1
ATOM 2269 C C . GLN A 1 304 ? -11.461 16.734 21.312 1 91.56 304 GLN A C 1
ATOM 2271 O O . GLN A 1 304 ? -10.648 16.609 22.234 1 91.56 304 GLN A O 1
ATOM 2276 N N . ARG A 1 305 ? -12.672 16.203 21.344 1 91.81 305 ARG A N 1
ATOM 2277 C CA . ARG A 1 305 ? -13.102 15.398 22.484 1 91.81 305 ARG A CA 1
ATOM 2278 C C . ARG A 1 305 ? -12.141 14.242 22.734 1 91.81 305 ARG A C 1
ATOM 2280 O O . ARG A 1 305 ? -11.789 13.961 23.875 1 91.81 305 ARG A O 1
ATOM 2287 N N . ALA A 1 306 ? -11.688 13.664 21.656 1 94.38 306 ALA A N 1
ATOM 2288 C CA . ALA A 1 306 ? -10.797 12.508 21.781 1 94.38 306 ALA A CA 1
ATOM 2289 C C . ALA A 1 306 ? -9.344 12.953 21.891 1 94.38 306 ALA A C 1
ATOM 2291 O O . ALA A 1 306 ? -8.641 12.562 22.828 1 94.38 306 ALA A O 1
ATOM 2292 N N . ILE A 1 307 ? -8.922 13.852 21.094 1 95.38 307 ILE A N 1
ATOM 2293 C CA . ILE A 1 307 ? -7.516 14.156 20.859 1 95.38 307 ILE A CA 1
ATOM 2294 C C . ILE A 1 307 ? -7.027 15.188 21.875 1 95.38 307 ILE A C 1
ATOM 2296 O O . ILE A 1 307 ? -5.863 15.164 22.281 1 95.38 307 ILE A O 1
ATOM 2300 N N . VAL A 1 308 ? -7.895 16.094 22.328 1 94.31 308 VAL A N 1
ATOM 2301 C CA . VAL A 1 308 ? -7.477 17.172 23.203 1 94.31 308 VAL A CA 1
ATOM 2302 C C . VAL A 1 308 ? -7.941 16.891 24.625 1 94.31 308 VAL A C 1
ATOM 2304 O O . VAL A 1 308 ? -7.164 17.016 25.578 1 94.31 308 VAL A O 1
ATOM 2307 N N . GLU A 1 309 ? -9.148 16.359 24.75 1 94.75 309 GLU A N 1
ATOM 2308 C CA . GLU A 1 309 ? -9.742 16.188 26.078 1 94.75 309 GLU A CA 1
ATOM 2309 C C . GLU A 1 309 ? -9.453 14.805 26.641 1 94.75 309 GLU A C 1
ATOM 2311 O O . GLU A 1 309 ? -9.711 14.547 27.828 1 94.75 309 GLU A O 1
ATOM 2316 N N . GLY A 1 310 ? -9.008 13.938 25.828 1 96.12 310 GLY A N 1
ATOM 2317 C CA . GLY A 1 310 ? -8.625 12.617 26.312 1 96.12 310 GLY A CA 1
ATOM 2318 C C . GLY A 1 310 ? -9.82 11.703 26.562 1 96.12 310 GLY A C 1
ATOM 2319 O O . GLY A 1 310 ? -9.836 10.953 27.531 1 96.12 310 GLY A O 1
ATOM 2320 N N . ARG A 1 311 ? -10.836 11.867 25.797 1 95.31 311 ARG A N 1
ATOM 2321 C CA . ARG A 1 311 ? -12.016 11.008 25.859 1 95.31 311 ARG A CA 1
ATOM 2322 C C . ARG A 1 311 ? -12.195 10.227 24.562 1 95.31 311 ARG A C 1
ATOM 2324 O O . ARG A 1 311 ? -13.125 10.484 23.797 1 95.31 311 ARG A O 1
ATOM 2331 N N . PRO A 1 312 ? -11.414 9.227 24.344 1 95.25 312 PRO A N 1
ATOM 2332 C CA . PRO A 1 312 ? -11.312 8.555 23.047 1 95.25 312 PRO A CA 1
ATOM 2333 C C . PRO A 1 312 ? -12.609 7.852 22.656 1 95.25 312 PRO A C 1
ATOM 2335 O O . PRO A 1 312 ? -12.859 7.645 21.453 1 95.25 312 PRO A O 1
ATOM 2338 N N . ASP A 1 313 ? -13.453 7.516 23.609 1 94.19 313 ASP A N 1
ATOM 2339 C CA . ASP A 1 313 ? -14.68 6.789 23.281 1 94.19 313 ASP A CA 1
ATOM 2340 C C . ASP A 1 313 ? -15.844 7.75 23.031 1 94.19 313 ASP A C 1
ATOM 2342 O O . ASP A 1 313 ? -16.938 7.324 22.656 1 94.19 313 ASP A O 1
ATOM 2346 N N . GLU A 1 314 ? -15.555 9.023 23.219 1 91.19 314 GLU A N 1
ATOM 2347 C CA . GLU A 1 314 ? -16.609 10.023 23.078 1 91.19 314 GLU A CA 1
ATOM 2348 C C . GLU A 1 314 ? -16.375 10.898 21.844 1 91.19 314 GLU A C 1
ATOM 2350 O O . GLU A 1 314 ? -17.125 11.844 21.594 1 91.19 314 GLU A O 1
ATOM 2355 N N . GLY A 1 315 ? -15.367 10.594 21.125 1 93.12 315 GLY A N 1
ATOM 2356 C CA . GLY A 1 315 ? -15.008 11.273 19.891 1 93.12 315 GLY A CA 1
ATOM 2357 C C . GLY A 1 315 ? -14.508 10.328 18.812 1 93.12 315 GLY A C 1
ATOM 2358 O O . GLY A 1 315 ? -14.953 9.18 18.734 1 93.12 315 GLY A O 1
ATOM 2359 N N . VAL A 1 316 ? -13.781 10.891 17.891 1 94.19 316 VAL A N 1
ATOM 2360 C CA . VAL A 1 316 ? -13.203 10.078 16.828 1 94.19 316 VAL A CA 1
ATOM 2361 C C . VAL A 1 316 ? -11.68 10.18 16.859 1 94.19 316 VAL A C 1
ATOM 2363 O O . VAL A 1 316 ? -11.133 11.156 17.375 1 94.19 316 VAL A O 1
ATOM 2366 N N . LEU A 1 317 ? -11.031 9.172 16.359 1 97 317 LEU A N 1
ATOM 2367 C CA . LEU A 1 317 ? -9.578 9.047 16.391 1 97 317 LEU A CA 1
ATOM 2368 C C . LEU A 1 317 ? -9 8.969 14.984 1 97 317 LEU A C 1
ATOM 2370 O O . LEU A 1 317 ? -8.672 7.887 14.5 1 97 317 LEU A O 1
ATOM 2374 N N . PRO A 1 318 ? -8.773 10.172 14.328 1 96.44 318 PRO A N 1
ATOM 2375 C CA . PRO A 1 318 ? -8.117 10.117 13.023 1 96.44 318 PRO A CA 1
ATOM 2376 C C . PRO A 1 318 ? -6.781 9.375 13.062 1 96.44 318 PRO A C 1
ATOM 2378 O O . PRO A 1 318 ? -5.988 9.578 13.984 1 96.44 318 PRO A O 1
ATOM 2381 N N . SER A 1 319 ? -6.586 8.477 12.094 1 97.69 319 SER A N 1
ATOM 2382 C CA . SER A 1 319 ? -5.375 7.656 12.109 1 97.69 319 SER A CA 1
ATOM 2383 C C . SER A 1 319 ? -5.148 6.973 10.766 1 97.69 319 SER A C 1
ATOM 2385 O O . SER A 1 319 ? -6.098 6.508 10.133 1 97.69 319 SER A O 1
ATOM 2387 N N . GLY A 1 320 ? -3.869 7.008 10.375 1 97.94 320 GLY A N 1
ATOM 2388 C CA . GLY A 1 320 ? -3.502 6.039 9.352 1 97.94 320 GLY A CA 1
ATOM 2389 C C . GLY A 1 320 ? -3.404 4.621 9.875 1 97.94 320 GLY A C 1
ATOM 2390 O O . GLY A 1 320 ? -3.391 4.402 11.094 1 97.94 320 GLY A O 1
ATOM 2391 N N . GLN A 1 321 ? -3.279 3.691 8.953 1 97.94 321 GLN A N 1
ATOM 2392 C CA . GLN A 1 321 ? -3.229 2.283 9.328 1 97.94 321 GLN A CA 1
ATOM 2393 C C . GLN A 1 321 ? -1.906 1.942 10.008 1 97.94 321 GLN A C 1
ATOM 2395 O O . GLN A 1 321 ? -1.781 0.893 10.648 1 97.94 321 GLN A O 1
ATOM 2400 N N . ALA A 1 322 ? -0.911 2.812 9.93 1 97.94 322 ALA A N 1
ATOM 2401 C CA . ALA A 1 322 ? 0.395 2.598 10.555 1 97.94 322 ALA A CA 1
ATOM 2402 C C . ALA A 1 322 ? 0.269 2.469 12.062 1 97.94 322 ALA A C 1
ATOM 2404 O O . ALA A 1 322 ? 1.147 1.904 12.719 1 97.94 322 ALA A O 1
ATOM 2405 N N . ALA A 1 323 ? -0.837 3.006 12.648 1 98.38 323 ALA A N 1
ATOM 2406 C CA . ALA A 1 323 ? -1.029 2.906 14.094 1 98.38 323 ALA A CA 1
ATOM 2407 C C . ALA A 1 323 ? -0.991 1.451 14.555 1 98.38 323 ALA A C 1
ATOM 2409 O O . ALA A 1 323 ? -0.485 1.148 15.633 1 98.38 323 ALA A O 1
ATOM 2410 N N . ALA A 1 324 ? -1.476 0.59 13.703 1 97.56 324 ALA A N 1
ATOM 2411 C CA . ALA A 1 324 ? -1.579 -0.826 14.047 1 97.56 324 ALA A CA 1
ATOM 2412 C C . ALA A 1 324 ? -0.201 -1.48 14.094 1 97.56 324 ALA A C 1
ATOM 2414 O O . ALA A 1 324 ? -0.055 -2.598 14.594 1 97.56 324 ALA A O 1
ATOM 2415 N N . MET A 1 325 ? 0.807 -0.785 13.602 1 97 325 MET A N 1
ATOM 2416 C CA . MET A 1 325 ? 2.164 -1.324 13.555 1 97 325 MET A CA 1
ATOM 2417 C C . MET A 1 325 ? 3.004 -0.785 14.711 1 97 325 MET A C 1
ATOM 2419 O O . MET A 1 325 ? 4.141 -1.215 14.906 1 97 325 MET A O 1
ATOM 2423 N N . ILE A 1 326 ? 2.473 0.184 15.422 1 97.38 326 ILE A N 1
ATOM 2424 C CA . ILE A 1 326 ? 3.229 0.896 16.453 1 97.38 326 ILE A CA 1
ATOM 2425 C C . ILE A 1 326 ? 2.85 0.367 17.828 1 97.38 326 ILE A C 1
ATOM 2427 O O . ILE A 1 326 ? 1.742 0.615 18.312 1 97.38 326 ILE A O 1
ATOM 2431 N N . GLY A 1 327 ? 3.787 -0.254 18.516 1 95.25 327 GLY A N 1
ATOM 2432 C CA . GLY A 1 327 ? 3.467 -0.957 19.75 1 95.25 327 GLY A CA 1
ATOM 2433 C C . GLY A 1 327 ? 3.836 -0.175 20.984 1 95.25 327 GLY A C 1
ATOM 2434 O O . GLY A 1 327 ? 3.551 -0.607 22.109 1 95.25 327 GLY A O 1
ATOM 2435 N N . ALA A 1 328 ? 4.523 0.941 20.781 1 95.75 328 ALA A N 1
ATOM 2436 C CA . ALA A 1 328 ? 4.957 1.706 21.953 1 95.75 328 ALA A CA 1
ATOM 2437 C C . ALA A 1 328 ? 5.176 3.172 21.594 1 95.75 328 ALA A C 1
ATOM 2439 O O . ALA A 1 328 ? 5.426 3.504 20.422 1 95.75 328 ALA A O 1
ATOM 2440 N N . ILE A 1 329 ? 5.035 4.023 22.656 1 98.06 329 ILE A N 1
ATOM 2441 C CA . ILE A 1 329 ? 5.312 5.449 22.531 1 98.06 329 ILE A CA 1
ATOM 2442 C C . ILE A 1 329 ? 6.789 5.719 22.797 1 98.06 329 ILE A C 1
ATOM 2444 O O . ILE A 1 329 ? 7.336 5.246 23.797 1 98.06 329 ILE A O 1
ATOM 2448 N N . GLU A 1 330 ? 7.461 6.395 21.922 1 98 330 GLU A N 1
ATOM 2449 C CA . GLU A 1 330 ? 8.859 6.785 22.109 1 98 330 GLU A CA 1
ATOM 2450 C C . GLU A 1 330 ? 9.062 8.266 21.797 1 98 330 GLU A C 1
ATOM 2452 O O . GLU A 1 330 ? 8.172 8.914 21.234 1 98 330 GLU A O 1
ATOM 2457 N N . SER A 1 331 ? 10.203 8.805 22.188 1 98.75 331 SER A N 1
ATOM 2458 C CA . SER A 1 331 ? 10.516 10.203 21.906 1 98.75 331 SER A CA 1
ATOM 2459 C C . SER A 1 331 ? 10.805 10.422 20.422 1 98.75 331 SER A C 1
ATOM 2461 O O . SER A 1 331 ? 11.164 9.484 19.719 1 98.75 331 SER A O 1
ATOM 2463 N N . CYS A 1 332 ? 10.633 11.648 20.016 1 98.81 332 CYS A N 1
ATOM 2464 C CA . CYS A 1 332 ? 10.992 11.984 18.641 1 98.81 332 CYS A CA 1
ATOM 2465 C C . CYS A 1 332 ? 12.453 11.664 18.359 1 98.81 332 CYS A C 1
ATOM 2467 O O . CYS A 1 332 ? 12.789 11.172 17.281 1 98.81 332 CYS A O 1
ATOM 2469 N N . ASP A 1 333 ? 13.281 11.93 19.344 1 98.81 333 ASP A N 1
ATOM 2470 C CA . ASP A 1 333 ? 14.711 11.664 19.188 1 98.81 333 ASP A CA 1
ATOM 2471 C C . ASP A 1 333 ? 14.977 10.18 18.953 1 98.81 333 ASP A C 1
ATOM 2473 O O . ASP A 1 333 ? 15.664 9.812 18.016 1 98.81 333 ASP A O 1
ATOM 2477 N N . ALA A 1 334 ? 14.438 9.344 19.828 1 98.75 334 ALA A N 1
ATOM 2478 C CA . ALA A 1 334 ? 14.617 7.895 19.703 1 98.75 334 ALA A CA 1
ATOM 2479 C C . ALA A 1 334 ? 14.016 7.383 18.406 1 98.75 334 ALA A C 1
ATOM 2481 O O . ALA A 1 334 ? 14.594 6.52 17.734 1 98.75 334 ALA A O 1
ATOM 2482 N N . LEU A 1 335 ? 12.852 7.898 18.047 1 98.62 335 LEU A N 1
ATOM 2483 C CA . LEU A 1 335 ? 12.133 7.484 16.859 1 98.62 335 LEU A CA 1
ATOM 2484 C C . LEU A 1 335 ? 12.953 7.781 15.602 1 98.62 335 LEU A C 1
ATOM 2486 O O . LEU A 1 335 ? 13.195 6.887 14.789 1 98.62 335 LEU A O 1
ATOM 2490 N N . ILE A 1 336 ? 13.414 9.016 15.438 1 98.69 336 ILE A N 1
ATOM 2491 C CA . ILE A 1 336 ? 14.125 9.414 14.227 1 98.69 336 ILE A CA 1
ATOM 2492 C C . ILE A 1 336 ? 15.477 8.703 14.164 1 98.69 336 ILE A C 1
ATOM 2494 O O . ILE A 1 336 ? 15.891 8.242 13.094 1 98.69 336 ILE A O 1
ATOM 2498 N N . ALA A 1 337 ? 16.141 8.555 15.289 1 98.25 337 ALA A N 1
ATOM 2499 C CA . ALA A 1 337 ? 17.391 7.816 15.328 1 98.25 337 ALA A CA 1
ATOM 2500 C C . ALA A 1 337 ? 17.203 6.383 14.836 1 98.25 337 ALA A C 1
ATOM 2502 O O . ALA A 1 337 ? 18.016 5.879 14.055 1 98.25 337 ALA A O 1
ATOM 2503 N N . ARG A 1 338 ? 16.156 5.746 15.297 1 97.94 338 ARG A N 1
ATOM 2504 C CA . ARG A 1 338 ? 15.891 4.363 14.898 1 97.94 338 ARG A CA 1
ATOM 2505 C C . ARG A 1 338 ? 15.562 4.27 13.414 1 97.94 338 ARG A C 1
ATOM 2507 O O . ARG A 1 338 ? 16.047 3.369 12.727 1 97.94 338 ARG A O 1
ATOM 2514 N N . ILE A 1 339 ? 14.758 5.195 12.922 1 98.44 339 ILE A N 1
ATOM 2515 C CA . ILE A 1 339 ? 14.383 5.199 11.516 1 98.44 339 ILE A CA 1
ATOM 2516 C C . ILE A 1 339 ? 15.633 5.344 10.648 1 98.44 339 ILE A C 1
ATOM 2518 O O . ILE A 1 339 ? 15.805 4.605 9.672 1 98.44 339 ILE A O 1
ATOM 2522 N N . VAL A 1 340 ? 16.5 6.262 11.016 1 97.44 340 VAL A N 1
ATOM 2523 C CA . VAL A 1 340 ? 17.703 6.531 10.234 1 97.44 340 VAL A CA 1
ATOM 2524 C C . VAL A 1 340 ? 18.625 5.312 10.273 1 97.44 340 VAL A C 1
ATOM 2526 O O . VAL A 1 340 ? 19.156 4.906 9.234 1 97.44 340 VAL A O 1
ATOM 2529 N N . ALA A 1 341 ? 18.766 4.723 11.438 1 97.06 341 ALA A N 1
ATOM 2530 C CA . ALA A 1 341 ? 19.609 3.547 11.578 1 97.06 341 ALA A CA 1
ATOM 2531 C C . ALA A 1 341 ? 19.094 2.383 10.742 1 97.06 341 ALA A C 1
ATOM 2533 O O . ALA A 1 341 ? 19.859 1.746 10.008 1 97.06 341 ALA A O 1
ATOM 2534 N N . GLU A 1 342 ? 17.812 2.141 10.859 1 97.44 342 GLU A N 1
ATOM 2535 C CA . GLU A 1 342 ? 17.188 1.037 10.133 1 97.44 342 GLU A CA 1
ATOM 2536 C C . GLU A 1 342 ? 17.281 1.252 8.625 1 97.44 342 GLU A C 1
ATOM 2538 O O . GLU A 1 342 ? 17.562 0.317 7.875 1 97.44 342 GLU A O 1
ATOM 2543 N N . ALA A 1 343 ? 16.953 2.465 8.195 1 97.69 343 ALA A N 1
ATOM 2544 C CA . ALA A 1 343 ? 17.062 2.773 6.773 1 97.69 343 ALA A CA 1
ATOM 2545 C C . ALA A 1 343 ? 18.484 2.568 6.273 1 97.69 343 ALA A C 1
ATOM 2547 O O . ALA A 1 343 ? 18.703 2.002 5.199 1 97.69 343 ALA A O 1
ATOM 2548 N N . GLY A 1 344 ? 19.438 3.057 7.047 1 95.44 344 GLY A N 1
ATOM 2549 C CA . GLY A 1 344 ? 20.844 2.855 6.691 1 95.44 344 GLY A CA 1
ATOM 2550 C C . GLY A 1 344 ? 21.203 1.394 6.535 1 95.44 344 GLY A C 1
ATOM 2551 O O . GLY A 1 344 ? 21.891 1.019 5.578 1 95.44 344 GLY A O 1
ATOM 2552 N N . GLU A 1 345 ? 20.766 0.562 7.449 1 95.5 345 GLU A N 1
ATOM 2553 C CA . GLU A 1 345 ? 21.031 -0.874 7.395 1 95.5 345 GLU A CA 1
ATOM 2554 C C . GLU A 1 345 ? 20.453 -1.493 6.129 1 95.5 345 GLU A C 1
ATOM 2556 O O . GLU A 1 345 ? 21.078 -2.344 5.5 1 95.5 345 GLU A O 1
ATOM 2561 N N . ARG A 1 346 ? 19.266 -1.082 5.793 1 96.44 346 ARG A N 1
ATOM 2562 C CA . ARG A 1 346 ? 18.625 -1.604 4.59 1 96.44 346 ARG A CA 1
ATOM 2563 C C . ARG A 1 346 ? 19.375 -1.177 3.336 1 96.44 346 ARG A C 1
ATOM 2565 O O . ARG A 1 346 ? 19.562 -1.976 2.416 1 96.44 346 ARG A O 1
ATOM 2572 N N . LEU A 1 347 ? 19.766 0.066 3.279 1 95.44 347 LEU A N 1
ATOM 2573 C CA . LEU A 1 347 ? 20.484 0.569 2.119 1 95.44 347 LEU A CA 1
ATOM 2574 C C . LEU A 1 347 ? 21.828 -0.139 1.974 1 95.44 347 LEU A C 1
ATOM 2576 O O . LEU A 1 347 ? 22.266 -0.442 0.858 1 95.44 347 LEU A O 1
ATOM 2580 N N . ASP A 1 348 ? 22.484 -0.399 3.09 1 93.44 348 ASP A N 1
ATOM 2581 C CA . ASP A 1 348 ? 23.75 -1.141 3.061 1 93.44 348 ASP A CA 1
ATOM 2582 C C . ASP A 1 348 ? 23.531 -2.562 2.547 1 93.44 348 ASP A C 1
ATOM 2584 O O . ASP A 1 348 ? 24.344 -3.074 1.771 1 93.44 348 ASP A O 1
ATOM 2588 N N . ALA A 1 349 ? 22.484 -3.152 3.002 1 93 349 ALA A N 1
ATOM 2589 C CA . ALA A 1 349 ? 22.156 -4.5 2.537 1 93 349 ALA A CA 1
ATOM 2590 C C . ALA A 1 349 ? 21.922 -4.52 1.031 1 93 349 ALA A C 1
ATOM 2592 O O . ALA A 1 349 ? 22.328 -5.465 0.344 1 93 349 ALA A O 1
ATOM 2593 N N . LEU A 1 350 ? 21.281 -3.527 0.529 1 93.5 350 LEU A N 1
ATOM 2594 C CA . LEU A 1 350 ? 21.016 -3.432 -0.902 1 93.5 350 LEU A CA 1
ATOM 2595 C C . LEU A 1 350 ? 22.312 -3.24 -1.685 1 93.5 350 LEU A C 1
ATOM 2597 O O . LEU A 1 350 ? 22.469 -3.793 -2.773 1 93.5 350 LEU A O 1
ATOM 2601 N N . ALA A 1 351 ? 23.141 -2.43 -1.146 1 89.69 351 ALA A N 1
ATOM 2602 C CA . ALA A 1 351 ? 24.438 -2.221 -1.79 1 89.69 351 ALA A CA 1
ATOM 2603 C C . ALA A 1 351 ? 25.219 -3.525 -1.88 1 89.69 351 ALA A C 1
ATOM 2605 O O . ALA A 1 351 ? 25.891 -3.787 -2.883 1 89.69 351 ALA A O 1
ATOM 2606 N N . ALA A 1 352 ? 25.109 -4.305 -0.873 1 86.56 352 ALA A N 1
ATOM 2607 C CA . ALA A 1 352 ? 25.797 -5.594 -0.852 1 86.56 352 ALA A CA 1
ATOM 2608 C C . ALA A 1 352 ? 25.219 -6.539 -1.902 1 86.56 352 ALA A C 1
ATOM 2610 O O . ALA A 1 352 ? 25.953 -7.32 -2.516 1 86.56 352 ALA A O 1
ATOM 2611 N N . LEU A 1 353 ? 23.969 -6.496 -2.037 1 84.69 353 LEU A N 1
ATOM 2612 C CA . LEU A 1 353 ? 23.297 -7.312 -3.043 1 84.69 353 LEU A CA 1
ATOM 2613 C C . LEU A 1 353 ? 23.781 -6.953 -4.445 1 84.69 353 LEU A C 1
ATOM 2615 O O . LEU A 1 353 ? 23.969 -7.836 -5.285 1 84.69 353 LEU A O 1
ATOM 2619 N N . ARG A 1 354 ? 23.938 -5.691 -4.676 1 80 354 ARG A N 1
ATOM 2620 C CA . ARG A 1 354 ? 24.391 -5.195 -5.973 1 80 354 ARG A CA 1
ATOM 2621 C C . ARG A 1 354 ? 25.859 -5.539 -6.215 1 80 354 ARG A C 1
ATOM 2623 O O . ARG A 1 354 ? 26.234 -5.867 -7.34 1 80 354 ARG A O 1
ATOM 2630 N N . GLY A 1 355 ? 26.656 -5.434 -5.219 1 71.75 355 GLY A N 1
ATOM 2631 C CA . GLY A 1 355 ? 28.078 -5.762 -5.32 1 71.75 355 GLY A CA 1
ATOM 2632 C C . GLY A 1 355 ? 28.328 -7.242 -5.535 1 71.75 355 GLY A C 1
ATOM 2633 O O . GLY A 1 355 ? 29.188 -7.621 -6.328 1 71.75 355 GLY A O 1
ATOM 2634 N N . ALA A 1 356 ? 27.656 -8.047 -4.895 1 60.66 356 ALA A N 1
ATOM 2635 C CA . ALA A 1 356 ? 27.781 -9.492 -5.051 1 60.66 356 ALA A CA 1
ATOM 2636 C C . ALA A 1 356 ? 27.406 -9.93 -6.461 1 60.66 356 ALA A C 1
ATOM 2638 O O . ALA A 1 356 ? 28.062 -10.797 -7.047 1 60.66 356 ALA A O 1
ATOM 2639 N N . ALA A 1 357 ? 26.516 -9.383 -6.941 1 57.94 357 ALA A N 1
ATOM 2640 C CA . ALA A 1 357 ? 26.047 -9.703 -8.289 1 57.94 357 ALA A CA 1
ATOM 2641 C C . ALA A 1 357 ? 27.109 -9.336 -9.328 1 57.94 357 ALA A C 1
ATOM 2643 O O . ALA A 1 357 ? 27.312 -10.07 -10.305 1 57.94 357 ALA A O 1
ATOM 2644 N N . ALA A 1 358 ? 27.719 -8.219 -9.047 1 54.44 358 ALA A N 1
ATOM 2645 C CA . ALA A 1 358 ? 28.781 -7.773 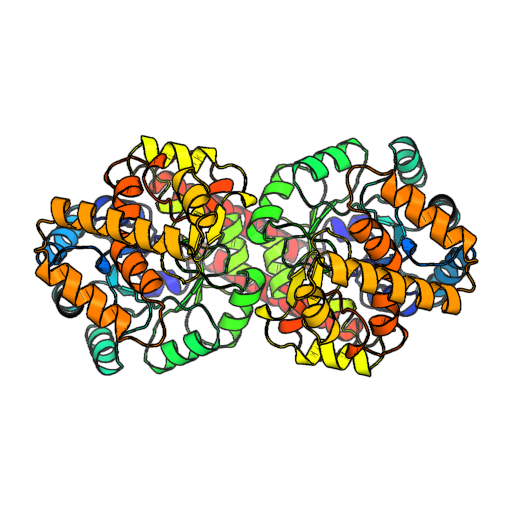-9.945 1 54.44 358 ALA A CA 1
ATOM 2646 C C . ALA A 1 358 ? 29.969 -8.734 -9.898 1 54.44 358 ALA A C 1
ATOM 2648 O O . ALA A 1 358 ? 30.594 -9 -10.93 1 54.44 358 ALA A O 1
ATOM 2649 N N . ALA A 1 359 ? 30.156 -9.297 -8.781 1 54.62 359 ALA A N 1
ATOM 2650 C CA . ALA A 1 359 ? 31.281 -10.211 -8.609 1 54.62 359 ALA A CA 1
ATOM 2651 C C . ALA A 1 359 ? 31 -11.562 -9.266 1 54.62 359 ALA A C 1
ATOM 2653 O O . ALA A 1 359 ? 31.906 -12.219 -9.773 1 54.62 359 ALA A O 1
ATOM 2654 N N . GLN A 1 360 ? 29.719 -12.016 -9.203 1 44.84 360 GLN A N 1
ATOM 2655 C CA . GLN A 1 360 ? 29.328 -13.289 -9.797 1 44.84 360 GLN A CA 1
ATOM 2656 C C . GLN A 1 360 ? 29.25 -13.18 -11.312 1 44.84 360 GLN A C 1
ATOM 2658 O O . GLN A 1 360 ? 29.484 -14.164 -12.023 1 44.84 360 GLN A O 1
ATOM 2663 N N . ALA A 1 361 ? 28.953 -12.172 -11.875 1 48.75 361 ALA A N 1
ATOM 2664 C CA . ALA A 1 361 ? 28.922 -11.914 -13.312 1 48.75 361 ALA A CA 1
ATOM 2665 C C . ALA A 1 361 ? 30.312 -11.727 -13.875 1 48.75 361 ALA A C 1
ATOM 2667 O O . ALA A 1 361 ? 30.531 -11.844 -15.086 1 48.75 361 ALA A O 1
ATOM 2668 N N . ALA A 1 362 ? 31.484 -11.406 -13.062 1 43.5 362 ALA A N 1
ATOM 2669 C CA . ALA A 1 362 ? 32.875 -11.297 -13.5 1 43.5 362 ALA A CA 1
ATOM 2670 C C . ALA A 1 362 ? 33.562 -12.664 -13.531 1 43.5 362 ALA A C 1
ATOM 2672 O O . ALA A 1 362 ? 33.344 -13.484 -12.633 1 43.5 362 ALA A O 1
ATOM 2673 N N . MET B 1 1 ? 27.891 -2.408 -16.328 1 37.09 1 MET B N 1
ATOM 2674 C CA . MET B 1 1 ? 27.953 -3.109 -15.055 1 37.09 1 MET B CA 1
ATOM 2675 C C . MET B 1 1 ? 26.859 -4.156 -14.938 1 37.09 1 MET B C 1
ATOM 2677 O O . MET B 1 1 ? 25.734 -3.928 -15.391 1 37.09 1 MET B O 1
ATOM 2681 N N . SER B 1 2 ? 27.156 -5.336 -14.844 1 46.38 2 SER B N 1
ATOM 2682 C CA . SER B 1 2 ? 26.281 -6.5 -14.859 1 46.38 2 SER B CA 1
ATOM 2683 C C . SER B 1 2 ? 25.094 -6.316 -13.906 1 46.38 2 SER B C 1
ATOM 2685 O O . SER B 1 2 ? 25.281 -5.926 -12.75 1 46.38 2 SER B O 1
ATOM 2687 N N . THR B 1 3 ? 23.922 -5.957 -14.375 1 55.28 3 THR B N 1
ATOM 2688 C CA . THR B 1 3 ? 22.594 -5.699 -13.812 1 55.28 3 THR B CA 1
ATOM 2689 C C . THR B 1 3 ? 22.109 -6.898 -13 1 55.28 3 THR B C 1
ATOM 2691 O O . THR B 1 3 ? 20.938 -7.258 -13.062 1 55.28 3 THR B O 1
ATOM 2694 N N . THR B 1 4 ? 23.094 -7.625 -12.359 1 70.5 4 THR B N 1
ATOM 2695 C CA . THR B 1 4 ? 22.562 -8.867 -11.805 1 70.5 4 THR B CA 1
ATOM 2696 C C . THR B 1 4 ? 21.875 -8.617 -10.477 1 70.5 4 THR B C 1
ATOM 2698 O O . THR B 1 4 ? 22.359 -7.859 -9.641 1 70.5 4 THR B O 1
ATOM 2701 N N . LEU B 1 5 ? 20.703 -8.836 -10.344 1 89.38 5 LEU B N 1
ATOM 2702 C CA . LEU B 1 5 ? 19.875 -8.914 -9.133 1 89.38 5 LEU B CA 1
ATOM 2703 C C . LEU B 1 5 ? 19.703 -10.359 -8.688 1 89.38 5 LEU B C 1
ATOM 2705 O O . LEU B 1 5 ? 19 -11.133 -9.336 1 89.38 5 LEU B O 1
ATOM 2709 N N . HIS B 1 6 ? 20.547 -10.797 -7.703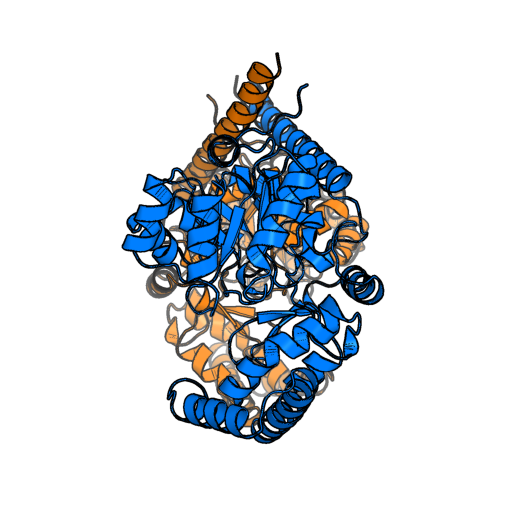 1 93.94 6 HIS B N 1
ATOM 2710 C CA . HIS B 1 6 ? 20.516 -12.172 -7.211 1 93.94 6 HIS B CA 1
ATOM 2711 C C . HIS B 1 6 ? 20.219 -12.211 -5.719 1 93.94 6 HIS B C 1
ATOM 2713 O O . HIS B 1 6 ? 20.938 -11.609 -4.918 1 93.94 6 HIS B O 1
ATOM 2719 N N . THR B 1 7 ? 19.141 -12.828 -5.383 1 96.25 7 THR B N 1
ATOM 2720 C CA . THR B 1 7 ? 18.703 -12.945 -3.996 1 96.25 7 THR B CA 1
ATOM 2721 C C . THR B 1 7 ? 18.562 -14.414 -3.598 1 96.25 7 THR B C 1
ATOM 2723 O O . THR B 1 7 ? 18.656 -15.297 -4.445 1 96.25 7 THR B O 1
ATOM 2726 N N . PRO B 1 8 ? 18.344 -14.742 -2.338 1 96.44 8 PRO B N 1
ATOM 2727 C CA . PRO B 1 8 ? 18.125 -16.125 -1.911 1 96.44 8 PRO B CA 1
ATOM 2728 C C . PRO B 1 8 ? 16.969 -16.797 -2.65 1 96.44 8 PRO B C 1
ATOM 2730 O O . PRO B 1 8 ? 16.953 -18.016 -2.811 1 96.44 8 PRO B O 1
ATOM 2733 N N . LEU B 1 9 ? 16.016 -15.992 -3.105 1 98.31 9 LEU B N 1
ATOM 2734 C CA . LEU B 1 9 ? 14.922 -16.516 -3.9 1 98.31 9 LEU B CA 1
ATOM 2735 C C . LEU B 1 9 ? 15.438 -17.203 -5.16 1 98.31 9 LEU B C 1
ATOM 2737 O O . LEU B 1 9 ? 14.969 -18.281 -5.527 1 98.31 9 LEU B O 1
ATOM 2741 N N . CYS B 1 10 ? 16.406 -16.562 -5.789 1 97.69 10 CYS B N 1
ATOM 2742 C CA . CYS B 1 10 ? 16.984 -17.094 -7.02 1 97.69 10 CYS B CA 1
ATOM 2743 C C . CYS B 1 10 ? 17.672 -18.438 -6.77 1 97.69 10 CYS B C 1
ATOM 2745 O O . CYS B 1 10 ? 17.531 -19.359 -7.57 1 97.69 10 CYS B O 1
ATOM 2747 N N . ASP B 1 11 ? 18.328 -18.562 -5.637 1 97.19 11 ASP B N 1
ATOM 2748 C CA . ASP B 1 11 ? 19 -19.797 -5.277 1 97.19 11 ASP B CA 1
ATOM 2749 C C . ASP B 1 11 ? 18 -20.922 -5.059 1 97.19 11 ASP B C 1
ATOM 2751 O O . ASP B 1 11 ? 18.203 -22.047 -5.531 1 97.19 11 ASP B O 1
ATOM 2755 N N . LEU B 1 12 ? 16.969 -20.641 -4.402 1 98.5 12 LEU B N 1
ATOM 2756 C CA . LEU B 1 12 ? 16 -21.656 -4.004 1 98.5 12 LEU B CA 1
ATOM 2757 C C . LEU B 1 12 ? 15.18 -22.125 -5.199 1 98.5 12 LEU B C 1
ATOM 2759 O O . LEU B 1 12 ? 14.859 -23.312 -5.32 1 98.5 12 LEU B O 1
ATOM 2763 N N . LEU B 1 13 ? 14.852 -21.188 -6.07 1 98.75 13 LEU B N 1
ATOM 2764 C CA . LEU B 1 13 ? 13.945 -21.516 -7.164 1 98.75 13 LEU B CA 1
ATOM 2765 C C . LEU B 1 13 ? 14.727 -21.859 -8.43 1 98.75 13 LEU B C 1
ATOM 2767 O O . LEU B 1 13 ? 14.172 -22.422 -9.375 1 98.75 13 LEU B O 1
ATOM 2771 N N . GLY B 1 14 ? 16.016 -21.469 -8.492 1 98.12 14 GLY B N 1
ATOM 2772 C CA . GLY B 1 14 ? 16.844 -21.719 -9.656 1 98.12 14 GLY B CA 1
ATOM 2773 C C . GLY B 1 14 ? 16.578 -20.766 -10.805 1 98.12 14 GLY B C 1
ATOM 2774 O O . GLY B 1 14 ? 16.797 -21.094 -11.969 1 98.12 14 GLY B O 1
ATOM 2775 N N . CYS B 1 15 ? 16.062 -19.578 -10.531 1 97.88 15 CYS B N 1
ATOM 2776 C CA . CYS B 1 15 ? 15.82 -18.594 -11.562 1 97.88 15 CYS B CA 1
ATOM 2777 C C . CYS B 1 15 ? 16.891 -17.5 -11.539 1 97.88 15 CYS B C 1
ATOM 2779 O O . CYS B 1 15 ? 17.625 -17.359 -10.555 1 97.88 15 CYS B O 1
ATOM 2781 N N . ARG B 1 16 ? 16.969 -16.766 -12.625 1 97.19 16 ARG B N 1
ATOM 2782 C CA . ARG B 1 16 ? 18.016 -15.773 -12.781 1 97.19 16 ARG B CA 1
ATOM 2783 C C . ARG B 1 16 ? 17.703 -14.508 -11.992 1 97.19 16 ARG B C 1
ATOM 2785 O O . ARG B 1 16 ? 18.594 -13.898 -11.391 1 97.19 16 ARG B O 1
ATOM 2792 N N . TYR B 1 17 ? 16.438 -14.055 -12.039 1 97.88 17 TYR B N 1
ATOM 2793 C CA . TYR B 1 17 ? 16.016 -12.82 -11.391 1 97.88 17 TYR B CA 1
ATOM 2794 C C . TYR B 1 17 ? 14.953 -13.102 -10.336 1 97.88 17 TYR B C 1
ATOM 2796 O O . TYR B 1 17 ? 14.203 -14.07 -10.445 1 97.88 17 TYR B O 1
ATOM 2804 N N . PRO B 1 18 ? 14.891 -12.297 -9.289 1 98.38 18 PRO B N 1
ATOM 2805 C CA . PRO B 1 18 ? 13.922 -12.523 -8.211 1 98.38 18 PRO B CA 1
ATOM 2806 C C . PRO B 1 18 ? 12.516 -12.023 -8.57 1 98.38 18 PRO B C 1
ATOM 2808 O O . PRO B 1 18 ? 11.961 -11.18 -7.863 1 98.38 18 PRO B O 1
ATOM 2811 N N . ILE B 1 19 ? 12.023 -12.539 -9.633 1 98.88 19 ILE B N 1
ATOM 2812 C CA . ILE B 1 19 ? 10.719 -12.18 -10.188 1 98.88 19 ILE B CA 1
ATOM 2813 C C . ILE B 1 19 ? 9.891 -13.445 -10.406 1 98.88 19 ILE B C 1
ATOM 2815 O O . ILE B 1 19 ? 10.312 -14.359 -11.117 1 98.88 19 ILE B O 1
ATOM 2819 N N . VAL B 1 20 ? 8.688 -13.445 -9.805 1 98.94 20 VAL B N 1
ATOM 2820 C CA . VAL B 1 20 ? 7.84 -14.633 -9.867 1 98.94 20 VAL B CA 1
ATOM 2821 C C . VAL B 1 20 ? 6.523 -14.289 -10.562 1 98.94 20 VAL B C 1
ATOM 2823 O O . VAL B 1 20 ? 5.887 -13.289 -10.242 1 98.94 20 VAL B O 1
ATOM 2826 N N . GLN B 1 21 ? 6.152 -15.047 -11.562 1 98.94 21 GLN B N 1
ATOM 2827 C CA . GLN B 1 21 ? 4.805 -15.086 -12.125 1 98.94 21 GLN B CA 1
ATOM 2828 C C . GLN B 1 21 ? 3.908 -16.031 -11.336 1 98.94 21 GLN B C 1
ATOM 2830 O O . GLN B 1 21 ? 4.168 -17.234 -11.273 1 98.94 21 GLN B O 1
ATOM 2835 N N . THR B 1 22 ? 2.924 -15.492 -10.68 1 98.25 22 THR B N 1
ATOM 2836 C CA . THR B 1 22 ? 2.082 -16.328 -9.828 1 98.25 22 THR B CA 1
ATOM 2837 C C . THR B 1 22 ? 1.139 -17.188 -10.656 1 98.25 22 THR B C 1
ATOM 2839 O O . THR B 1 22 ? 0.972 -16.953 -11.859 1 98.25 22 THR B O 1
ATOM 2842 N N . ALA B 1 23 ? 0.591 -18.156 -9.992 1 97.06 23 ALA B N 1
ATOM 2843 C CA . ALA B 1 23 ? -0.427 -18.984 -10.641 1 97.06 23 ALA B CA 1
ATOM 2844 C C . ALA B 1 23 ? -1.768 -18.25 -10.688 1 97.06 23 ALA B C 1
ATOM 2846 O O . ALA B 1 23 ? -2.189 -17.656 -9.703 1 97.06 23 ALA B O 1
ATOM 2847 N N . MET B 1 24 ? -2.342 -18.219 -11.812 1 95.44 24 MET B N 1
ATOM 2848 C CA . MET B 1 24 ? -3.658 -17.641 -12.062 1 95.44 24 MET B CA 1
ATOM 2849 C C . MET B 1 24 ? -4.543 -18.609 -12.836 1 95.44 24 MET B C 1
ATOM 2851 O O . MET B 1 24 ? -4.199 -19.016 -13.945 1 95.44 24 MET B O 1
ATOM 2855 N N . GLY B 1 25 ? -5.637 -18.922 -12.234 1 93.31 25 GLY B N 1
ATOM 2856 C CA . GLY B 1 25 ? -6.539 -19.844 -12.891 1 93.31 25 GLY B CA 1
ATOM 2857 C C . GLY B 1 25 ? -6.852 -19.469 -14.328 1 93.31 25 GLY B C 1
ATOM 2858 O O . GLY B 1 25 ? -7.188 -18.328 -14.617 1 93.31 25 GLY B O 1
ATOM 2859 N N . TRP B 1 26 ? -6.699 -20.375 -15.258 1 94.06 26 TRP B N 1
ATOM 2860 C CA . TRP B 1 26 ? -7.031 -20.281 -16.672 1 94.06 26 TRP B CA 1
ATOM 2861 C C . TRP B 1 26 ? -6.082 -19.312 -17.391 1 94.06 26 TRP B C 1
ATOM 2863 O O . TRP B 1 26 ? -6.254 -19.031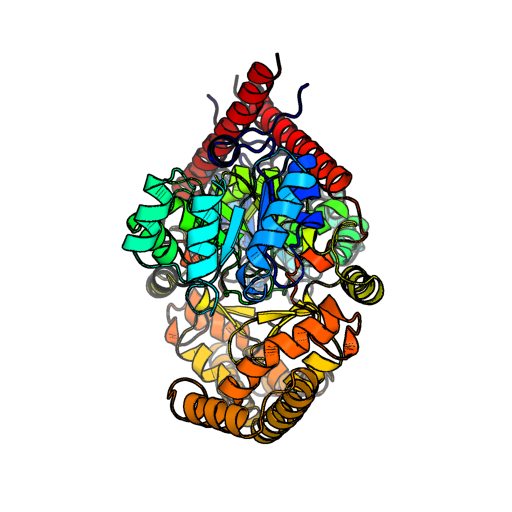 -18.578 1 94.06 26 TRP B O 1
ATOM 2873 N N . VAL B 1 27 ? -5.137 -18.812 -16.672 1 97.44 27 VAL B N 1
ATOM 2874 C CA . VAL B 1 27 ? -4.219 -17.859 -17.266 1 97.44 27 VAL B CA 1
ATOM 2875 C C . VAL B 1 27 ? -2.805 -18.422 -17.281 1 97.44 27 VAL B C 1
ATOM 2877 O O . VAL B 1 27 ? -2.172 -18.5 -18.344 1 97.44 27 VAL B O 1
ATOM 2880 N N . ALA B 1 28 ? -2.32 -18.875 -16.188 1 98.25 28 ALA B N 1
ATOM 2881 C CA . ALA B 1 28 ? -0.954 -19.375 -16.078 1 98.25 28 ALA B CA 1
ATOM 2882 C C . ALA B 1 28 ? -0.824 -20.75 -16.719 1 98.25 28 ALA B C 1
ATOM 2884 O O . ALA B 1 28 ? -0.696 -21.766 -16.031 1 98.25 28 ALA B O 1
ATOM 2885 N N . ASP B 1 29 ? -0.802 -20.797 -18.016 1 98.06 29 ASP B N 1
ATOM 2886 C CA . ASP B 1 29 ? -0.635 -22.031 -18.781 1 98.06 29 ASP B CA 1
ATOM 2887 C C . ASP B 1 29 ? 0.832 -22.266 -19.141 1 98.06 29 ASP B C 1
ATOM 2889 O O . ASP B 1 29 ? 1.711 -21.531 -18.672 1 98.06 29 ASP B O 1
ATOM 2893 N N . ALA B 1 30 ? 1.104 -23.297 -19.875 1 98.69 30 ALA B N 1
ATOM 2894 C CA . ALA B 1 30 ? 2.467 -23.719 -20.203 1 98.69 30 ALA B CA 1
ATOM 2895 C C . ALA B 1 30 ? 3.213 -22.625 -20.953 1 98.69 30 ALA B C 1
ATOM 2897 O O . ALA B 1 30 ? 4.395 -22.375 -20.703 1 98.69 30 ALA B O 1
ATOM 2898 N N . ARG B 1 31 ? 2.555 -21.953 -21.844 1 98.69 31 ARG B N 1
ATOM 2899 C CA . ARG B 1 31 ? 3.189 -20.922 -22.656 1 98.69 31 ARG B CA 1
ATOM 2900 C C . ARG B 1 31 ? 3.652 -19.75 -21.797 1 98.69 31 ARG B C 1
ATOM 2902 O O . ARG B 1 31 ? 4.785 -19.281 -21.922 1 98.69 31 ARG B O 1
ATOM 2909 N N . LEU B 1 32 ? 2.785 -19.281 -20.938 1 98.88 32 LEU B N 1
ATOM 2910 C CA . LEU B 1 32 ? 3.121 -18.156 -20.078 1 98.88 32 LEU B CA 1
ATOM 2911 C C . LEU B 1 32 ? 4.234 -18.531 -19.109 1 98.88 32 LEU B C 1
ATOM 2913 O O . LEU B 1 32 ? 5.18 -17.766 -18.906 1 98.88 32 LEU B O 1
ATOM 2917 N N . VAL B 1 33 ? 4.141 -19.672 -18.5 1 98.94 33 VAL B N 1
ATOM 2918 C CA . VAL B 1 33 ? 5.129 -20.141 -17.531 1 98.94 33 VAL B CA 1
ATOM 2919 C C . VAL B 1 33 ? 6.492 -20.281 -18.203 1 98.94 33 VAL B C 1
ATOM 2921 O O . VAL B 1 33 ? 7.5 -19.797 -17.672 1 98.94 33 VAL B O 1
ATOM 2924 N N . ALA B 1 34 ? 6.516 -20.891 -19.359 1 98.94 34 ALA B N 1
ATOM 2925 C CA . ALA B 1 34 ? 7.77 -21.078 -20.078 1 98.94 34 ALA B CA 1
ATOM 2926 C C . ALA B 1 34 ? 8.375 -19.734 -20.484 1 98.94 34 ALA B C 1
ATOM 2928 O O . ALA B 1 34 ? 9.586 -19.531 -20.391 1 98.94 34 ALA B O 1
ATOM 2929 N N . ALA B 1 35 ? 7.516 -18.812 -20.969 1 98.94 35 ALA B N 1
ATOM 2930 C CA . ALA B 1 35 ? 7.988 -17.484 -21.359 1 98.94 35 ALA B CA 1
ATOM 2931 C C . ALA B 1 35 ? 8.609 -16.75 -20.172 1 98.94 35 ALA B C 1
ATOM 2933 O O . ALA B 1 35 ? 9.656 -16.109 -20.312 1 98.94 35 ALA B O 1
ATOM 2934 N N . THR B 1 36 ? 7.992 -16.828 -19.031 1 98.94 36 THR B N 1
ATOM 2935 C CA . THR B 1 36 ? 8.508 -16.203 -17.812 1 98.94 36 THR B CA 1
ATOM 2936 C C . THR B 1 36 ? 9.859 -16.797 -17.422 1 98.94 36 THR B C 1
ATOM 2938 O O . THR B 1 36 ? 10.812 -16.078 -17.141 1 98.94 36 THR B O 1
ATOM 2941 N N . ALA B 1 37 ? 9.922 -18.125 -17.469 1 98.88 37 ALA B N 1
ATOM 2942 C CA . ALA B 1 37 ? 11.148 -18.828 -17.078 1 98.88 37 ALA B CA 1
ATOM 2943 C C . ALA B 1 37 ? 12.289 -18.5 -18.047 1 98.88 37 ALA B C 1
ATOM 2945 O O . ALA B 1 37 ? 13.414 -18.234 -17.609 1 98.88 37 ALA B O 1
ATOM 2946 N N . ASN B 1 38 ? 11.984 -18.516 -19.312 1 98.88 38 ASN B N 1
ATOM 2947 C CA . ASN B 1 38 ? 12.992 -18.203 -20.328 1 98.88 38 ASN B CA 1
ATOM 2948 C C . ASN B 1 38 ? 13.523 -16.781 -20.172 1 98.88 38 ASN B C 1
ATOM 2950 O O . ASN B 1 38 ? 14.68 -16.5 -20.484 1 98.88 38 ASN B O 1
ATOM 2954 N N . ALA B 1 39 ? 12.672 -15.891 -19.703 1 98.75 39 ALA B N 1
ATOM 2955 C CA . ALA B 1 39 ? 13.047 -14.484 -19.531 1 98.75 39 ALA B CA 1
ATOM 2956 C C . ALA B 1 39 ? 13.852 -14.289 -18.25 1 98.75 39 ALA B C 1
ATOM 2958 O O . ALA B 1 39 ? 14.359 -13.203 -17.984 1 98.75 39 ALA B O 1
ATOM 2959 N N . GLY B 1 40 ? 13.984 -15.352 -17.469 1 98.5 40 GLY B N 1
ATOM 2960 C CA . GLY B 1 40 ? 14.836 -15.305 -16.281 1 98.5 40 GLY B CA 1
ATOM 2961 C C . GLY B 1 40 ? 14.055 -15.273 -14.984 1 98.5 40 GLY B C 1
ATOM 2962 O O . GLY B 1 40 ? 14.641 -15.312 -13.906 1 98.5 40 GLY B O 1
ATOM 2963 N N . GLY B 1 41 ? 12.688 -15.156 -15.086 1 98.81 41 GLY B N 1
ATOM 2964 C CA . GLY B 1 41 ? 11.852 -15.25 -13.898 1 98.81 41 GLY B CA 1
ATOM 2965 C C . GLY B 1 41 ? 11.484 -16.688 -13.547 1 98.81 41 GLY B C 1
ATOM 2966 O O . GLY B 1 41 ? 12.078 -17.625 -14.062 1 98.81 41 GLY B O 1
ATOM 2967 N N . PHE B 1 42 ? 10.703 -16.844 -12.578 1 98.94 42 PHE B N 1
ATOM 2968 C CA . PHE B 1 42 ? 10.156 -18.141 -12.188 1 98.94 42 PHE B CA 1
ATOM 2969 C C . PHE B 1 42 ? 8.648 -18.172 -12.367 1 98.94 42 PHE B C 1
ATOM 2971 O O . PHE B 1 42 ? 7.949 -17.234 -11.953 1 98.94 42 PHE B O 1
ATOM 2978 N N . GLY B 1 43 ? 8.117 -19.203 -12.969 1 98.94 43 GLY B N 1
ATOM 2979 C CA . GLY B 1 43 ? 6.688 -19.281 -13.211 1 98.94 43 GLY B CA 1
ATOM 2980 C C . GLY B 1 43 ? 6.02 -20.453 -12.508 1 98.94 43 GLY B C 1
ATOM 2981 O O . GLY B 1 43 ? 6.598 -21.531 -12.414 1 98.94 43 GLY B O 1
ATOM 2982 N N . PHE B 1 44 ? 4.809 -20.234 -12.07 1 98.88 44 PHE B N 1
ATOM 2983 C CA . PHE B 1 44 ? 3.963 -21.312 -11.547 1 98.88 44 PHE B CA 1
ATOM 2984 C C . PHE B 1 44 ? 2.83 -21.625 -12.508 1 98.88 44 PHE B C 1
ATOM 2986 O O . PHE B 1 44 ? 2.072 -20.734 -12.906 1 98.88 44 PHE B O 1
ATOM 2993 N N . LEU B 1 45 ? 2.738 -22.844 -12.844 1 98.5 45 LEU B N 1
ATOM 2994 C CA . LEU B 1 45 ? 1.59 -23.359 -13.578 1 98.5 45 LEU B CA 1
ATOM 2995 C C . LEU B 1 45 ? 0.347 -23.391 -12.695 1 98.5 45 LEU B C 1
ATOM 2997 O O . LEU B 1 45 ? 0.422 -23.75 -11.516 1 98.5 45 LEU B O 1
ATOM 3001 N N . ALA B 1 46 ? -0.813 -22.969 -13.281 1 96.75 46 ALA B N 1
ATOM 3002 C CA . ALA B 1 46 ? -2.059 -23.031 -12.523 1 96.75 46 ALA B CA 1
ATOM 3003 C C . ALA B 1 46 ? -2.65 -24.438 -12.547 1 96.75 46 ALA B C 1
ATOM 3005 O O . ALA B 1 46 ? -3.572 -24.703 -13.32 1 96.75 46 ALA B O 1
ATOM 3006 N N . GLY B 1 47 ? -2.254 -25.219 -11.641 1 92.88 47 GLY B N 1
ATOM 3007 C CA . GLY B 1 47 ? -2.721 -26.594 -11.586 1 92.88 47 GLY B CA 1
ATOM 3008 C C . GLY B 1 47 ? -4.141 -26.719 -11.07 1 92.88 47 GLY B C 1
ATOM 3009 O O . GLY B 1 47 ? -4.855 -27.656 -11.438 1 92.88 47 GLY B O 1
ATOM 3010 N N . ALA B 1 48 ? -4.582 -25.781 -10.297 1 85.12 48 ALA B N 1
ATOM 3011 C CA . ALA B 1 48 ? -5.859 -25.859 -9.594 1 85.12 48 ALA B CA 1
ATOM 3012 C C . ALA B 1 48 ? -7.027 -25.859 -10.57 1 85.12 48 ALA B C 1
ATOM 3014 O O . ALA B 1 48 ? -8.078 -26.438 -10.297 1 85.12 48 ALA B O 1
ATOM 3015 N N . THR B 1 49 ? -6.863 -25.266 -11.734 1 84.81 49 THR B N 1
ATOM 3016 C CA . THR B 1 49 ? -7.984 -25.094 -12.648 1 84.81 49 THR B CA 1
ATOM 3017 C C . THR B 1 49 ? -7.879 -26.062 -13.82 1 84.81 49 THR B C 1
ATOM 3019 O O . THR B 1 49 ? -8.688 -26.016 -14.742 1 84.81 49 THR B O 1
ATOM 3022 N N . LEU B 1 50 ? -6.871 -26.891 -13.797 1 88.38 50 LEU B N 1
ATOM 3023 C CA . LEU B 1 50 ? -6.734 -27.891 -14.844 1 88.38 50 LEU B CA 1
ATOM 3024 C C . LEU B 1 50 ? -7.598 -29.109 -14.547 1 88.38 50 LEU B C 1
ATOM 3026 O O . LEU B 1 50 ? -7.703 -29.531 -13.398 1 88.38 50 LEU B O 1
ATOM 3030 N N . GLU B 1 51 ? -8.242 -29.578 -15.578 1 86 51 GLU B N 1
ATOM 3031 C CA . GLU B 1 51 ? -8.977 -30.828 -15.414 1 86 51 GLU B CA 1
ATOM 3032 C C . GLU B 1 51 ? -8.047 -31.984 -15.062 1 86 51 GLU B C 1
ATOM 3034 O O . GLU B 1 51 ? -6.898 -32.031 -15.516 1 86 51 GLU B O 1
ATOM 3039 N N . PRO B 1 52 ? -8.891 -32.906 -14.461 1 81.38 52 PRO B N 1
ATOM 3040 C CA . PRO B 1 52 ? -8.078 -34.094 -14.172 1 81.38 52 PRO B CA 1
ATOM 3041 C C . PRO B 1 52 ? -7.527 -34.781 -15.43 1 81.38 52 PRO B C 1
ATOM 3043 O O . PRO B 1 52 ? -8.211 -34.812 -16.453 1 81.38 52 PRO B O 1
ATOM 3046 N N . GLY B 1 53 ? -6.469 -35.062 -15.641 1 87.44 53 GLY B N 1
ATOM 3047 C CA . GLY B 1 53 ? -5.867 -35.719 -16.797 1 87.44 53 GLY B CA 1
ATOM 3048 C C . GLY B 1 53 ? -5.047 -34.781 -17.656 1 87.44 53 GLY B C 1
ATOM 3049 O O . GLY B 1 53 ? -4.246 -35.25 -18.484 1 87.44 53 GLY B O 1
ATOM 3050 N N . GLN B 1 54 ? -5.328 -33.562 -17.469 1 93.62 54 GLN B N 1
ATOM 3051 C CA . GLN B 1 54 ? -4.625 -32.594 -18.297 1 93.62 54 GLN B CA 1
ATOM 3052 C C . GLN B 1 54 ? -3.385 -32.062 -17.594 1 93.62 54 GLN B C 1
ATOM 3054 O O . GLN B 1 54 ? -2.555 -31.375 -18.203 1 93.62 54 GLN B O 1
ATOM 3059 N N . VAL B 1 55 ? -3.285 -32.375 -16.359 1 96.06 55 VAL B N 1
ATOM 3060 C CA . VAL B 1 55 ? -2.225 -31.781 -15.539 1 96.06 55 VAL B CA 1
ATOM 3061 C C . VAL B 1 55 ? -0.863 -32.219 -16.062 1 96.06 55 VAL B C 1
ATOM 3063 O O . VAL B 1 55 ? 0.016 -31.406 -16.312 1 96.06 55 VAL B O 1
ATOM 3066 N N . GLU B 1 56 ? -0.717 -33.5 -16.281 1 97.5 56 GLU B N 1
ATOM 3067 C CA . GLU B 1 56 ? 0.576 -34.031 -16.719 1 97.5 56 GLU B CA 1
ATOM 3068 C C . GLU B 1 56 ? 0.922 -33.5 -18.109 1 97.5 56 GLU B C 1
ATOM 3070 O O . GLU B 1 56 ? 2.078 -33.156 -18.391 1 97.5 56 GLU B O 1
ATOM 3075 N N . ALA B 1 57 ? -0.074 -33.469 -18.969 1 97.69 57 ALA B N 1
ATOM 3076 C CA . ALA B 1 57 ? 0.146 -32.969 -20.312 1 97.69 57 ALA B CA 1
ATOM 3077 C C . ALA B 1 57 ? 0.656 -31.531 -20.281 1 97.69 57 ALA B C 1
ATOM 3079 O O . ALA B 1 57 ? 1.524 -31.156 -21.078 1 97.69 57 ALA B O 1
ATOM 3080 N N . GLU B 1 58 ? 0.103 -30.719 -19.438 1 97.81 58 GLU B N 1
ATOM 3081 C CA . GLU B 1 58 ? 0.513 -29.328 -19.312 1 97.81 58 GLU B CA 1
ATOM 3082 C C . GLU B 1 58 ? 1.93 -29.203 -18.766 1 97.81 58 GLU B C 1
ATOM 3084 O O . GLU B 1 58 ? 2.695 -28.328 -19.188 1 97.81 58 GLU B O 1
ATOM 3089 N N . ILE B 1 59 ? 2.295 -30.031 -17.797 1 98.5 59 ILE B N 1
ATOM 3090 C CA . ILE B 1 59 ? 3.646 -30.062 -17.25 1 98.5 59 ILE B CA 1
ATOM 3091 C C . ILE B 1 59 ? 4.645 -30.406 -18.344 1 98.5 59 ILE B C 1
ATOM 3093 O O . ILE B 1 59 ? 5.664 -29.719 -18.5 1 98.5 59 ILE B O 1
ATOM 3097 N N . LEU B 1 60 ? 4.301 -31.406 -19.125 1 98.56 60 LEU B N 1
ATOM 3098 C CA . LEU B 1 60 ? 5.184 -31.844 -20.203 1 98.56 60 LEU B CA 1
ATOM 3099 C C . LEU B 1 60 ? 5.309 -30.75 -21.266 1 98.56 60 LEU B C 1
ATOM 3101 O O . LEU B 1 60 ? 6.367 -30.594 -21.875 1 98.56 60 LEU B O 1
ATOM 3105 N N . LYS B 1 61 ? 4.223 -30.078 -21.484 1 98.62 61 LYS B N 1
ATOM 3106 C CA . LYS B 1 61 ? 4.262 -28.969 -22.438 1 98.62 61 LYS B CA 1
ATOM 3107 C C . LYS B 1 61 ? 5.223 -27.875 -21.969 1 98.62 61 LYS B C 1
ATOM 3109 O O . LYS B 1 61 ? 6 -27.344 -22.766 1 98.62 61 LYS B O 1
ATOM 3114 N N . VAL B 1 62 ? 5.234 -27.5 -20.688 1 98.81 62 VAL B N 1
ATOM 3115 C CA . VAL B 1 62 ? 6.195 -26.531 -20.172 1 98.81 62 VAL B CA 1
ATOM 3116 C C . VAL B 1 62 ? 7.617 -27.031 -20.422 1 98.81 62 VAL B C 1
ATOM 3118 O O . VAL B 1 62 ? 8.469 -26.281 -20.906 1 98.81 62 VAL B O 1
ATOM 3121 N N . LYS B 1 63 ? 7.879 -28.297 -20.125 1 98.69 63 LYS B N 1
ATOM 3122 C CA . LYS B 1 63 ? 9.211 -28.875 -20.25 1 98.69 63 LYS B CA 1
ATOM 3123 C C . LYS B 1 63 ? 9.672 -28.875 -21.703 1 98.69 63 LYS B C 1
ATOM 3125 O O . LYS B 1 63 ? 10.875 -28.797 -21.969 1 98.69 63 LYS B O 1
ATOM 3130 N N . SER B 1 64 ? 8.75 -28.922 -22.594 1 98.69 64 SER B N 1
ATOM 3131 C CA . SER B 1 64 ? 9.109 -28.891 -24.016 1 98.69 64 SER B CA 1
ATOM 3132 C C . SER B 1 64 ? 9.453 -27.469 -24.469 1 98.69 64 SER B C 1
ATOM 3134 O O . SER B 1 64 ? 10.141 -27.297 -25.469 1 98.69 64 SER B O 1
ATOM 3136 N N . LEU B 1 65 ? 9 -26.469 -23.734 1 98.75 65 LEU B N 1
ATOM 3137 C CA . LEU B 1 65 ? 9.148 -25.078 -24.156 1 98.75 65 LEU B CA 1
ATOM 3138 C C . LEU B 1 65 ? 10.312 -24.406 -23.453 1 98.75 65 LEU B C 1
ATOM 3140 O O . LEU B 1 65 ? 10.766 -23.344 -23.859 1 98.75 65 LEU B O 1
ATOM 3144 N N . THR B 1 66 ? 10.812 -25.062 -22.344 1 98.75 66 THR B N 1
ATOM 3145 C CA . THR B 1 66 ? 11.906 -24.453 -21.594 1 98.75 66 THR B CA 1
ATOM 3146 C C . THR B 1 66 ? 12.68 -25.516 -20.812 1 98.75 66 THR B C 1
ATOM 3148 O O . THR B 1 66 ? 12.109 -26.547 -20.422 1 98.75 66 THR B O 1
ATOM 3151 N N . ASP B 1 67 ? 13.938 -25.266 -20.562 1 98.5 67 ASP B N 1
ATOM 3152 C CA . ASP B 1 67 ? 14.773 -26.109 -19.719 1 98.5 67 ASP B CA 1
ATOM 3153 C C . ASP B 1 67 ? 14.898 -25.531 -18.312 1 98.5 67 ASP B C 1
ATOM 3155 O O . ASP B 1 67 ? 15.586 -26.094 -17.453 1 98.5 67 ASP B O 1
ATOM 3159 N N . GLN B 1 68 ? 14.266 -24.359 -18.125 1 98.75 68 GLN B N 1
ATOM 3160 C CA . GLN B 1 68 ? 14.352 -23.688 -16.844 1 98.75 68 GLN B CA 1
ATOM 3161 C C . GLN B 1 68 ? 13.383 -24.297 -15.828 1 98.75 68 GLN B C 1
ATOM 3163 O O . GLN B 1 68 ? 12.352 -24.859 -16.219 1 98.75 68 GLN B O 1
ATOM 3168 N N . PRO B 1 69 ? 13.742 -24.203 -14.594 1 98.81 69 PRO B N 1
ATOM 3169 C CA . PRO B 1 69 ? 12.844 -24.734 -13.562 1 98.81 69 PRO B CA 1
ATOM 3170 C C . PRO B 1 69 ? 11.531 -23.953 -13.477 1 98.81 69 PRO B C 1
ATOM 3172 O O . PRO B 1 69 ? 11.492 -22.766 -13.82 1 98.81 69 PRO B O 1
ATOM 3175 N N . PHE B 1 70 ? 10.492 -24.594 -13.047 1 98.88 70 PHE B N 1
ATOM 3176 C CA . PHE B 1 70 ? 9.18 -24 -12.82 1 98.88 70 PHE B CA 1
ATOM 3177 C C . PHE B 1 70 ? 8.422 -24.766 -11.734 1 98.88 70 PHE B C 1
ATOM 3179 O O . PHE B 1 70 ? 8.922 -25.75 -11.195 1 98.88 70 PHE B O 1
ATOM 3186 N N . GLY B 1 71 ? 7.309 -24.219 -11.281 1 98.88 71 GLY B N 1
ATOM 3187 C CA . GLY B 1 71 ? 6.484 -24.844 -10.266 1 98.88 71 GLY B CA 1
ATOM 3188 C C . GLY B 1 71 ? 5.031 -25 -10.672 1 98.88 71 GLY B C 1
ATOM 3189 O O . GLY B 1 71 ? 4.676 -24.734 -11.82 1 98.88 71 GLY B O 1
ATOM 3190 N N . ILE B 1 72 ? 4.246 -25.484 -9.727 1 98.5 72 ILE B N 1
ATOM 3191 C CA . ILE B 1 72 ? 2.82 -25.672 -9.969 1 98.5 72 ILE B CA 1
ATOM 3192 C C . ILE B 1 72 ? 2.027 -25.312 -8.719 1 98.5 72 ILE B C 1
ATOM 3194 O O . ILE B 1 72 ? 2.496 -25.5 -7.594 1 98.5 72 ILE B O 1
ATOM 3198 N N . ASN B 1 73 ? 0.93 -24.688 -8.969 1 97.44 73 ASN B N 1
ATOM 3199 C CA . ASN B 1 73 ? 0.022 -24.328 -7.879 1 97.44 73 ASN B CA 1
ATOM 3200 C C . ASN B 1 73 ? -1.119 -25.344 -7.754 1 97.44 73 ASN B C 1
ATOM 3202 O O . ASN B 1 73 ? -1.534 -25.938 -8.75 1 97.44 73 ASN B O 1
ATOM 3206 N N . PHE B 1 74 ? -1.588 -25.5 -6.531 1 91.75 74 PHE B N 1
ATOM 3207 C CA . PHE B 1 74 ? -2.766 -26.328 -6.309 1 91.75 74 PHE B CA 1
ATOM 3208 C C . PHE B 1 74 ? -3.49 -25.906 -5.035 1 91.75 74 PHE B C 1
ATOM 3210 O O . PHE B 1 74 ? -2.969 -25.109 -4.25 1 91.75 74 PHE B O 1
ATOM 3217 N N . HIS B 1 75 ? -4.738 -26.297 -4.941 1 86.38 75 HIS B N 1
ATOM 3218 C CA . HIS B 1 75 ? -5.539 -26.203 -3.725 1 86.38 75 HIS B CA 1
ATOM 3219 C C . HIS B 1 75 ? -6.012 -27.578 -3.26 1 86.38 75 HIS B C 1
ATOM 3221 O O . HIS B 1 75 ? -6.488 -28.375 -4.066 1 86.38 75 HIS B O 1
ATOM 3227 N N . MET B 1 76 ? -5.871 -27.766 -1.994 1 80.5 76 MET B N 1
ATOM 3228 C CA . MET B 1 76 ? -6.145 -29.109 -1.48 1 80.5 76 MET B CA 1
ATOM 3229 C C . MET B 1 76 ? -7.633 -29.438 -1.575 1 80.5 76 MET B C 1
ATOM 3231 O O . MET B 1 76 ? -8.023 -30.609 -1.487 1 80.5 76 MET B O 1
ATOM 3235 N N . PHE B 1 77 ? -8.469 -28.438 -1.847 1 73.88 77 PHE B N 1
ATOM 3236 C CA . PHE B 1 77 ? -9.898 -28.703 -1.897 1 73.88 77 PHE B CA 1
ATOM 3237 C C . PHE B 1 77 ? -10.336 -29.062 -3.314 1 73.88 77 PHE B C 1
ATOM 3239 O O . PHE B 1 77 ? -11.492 -29.422 -3.541 1 73.88 77 PHE B O 1
ATOM 3246 N N . GLN B 1 78 ? -9.406 -29.031 -4.148 1 78.31 78 GLN B N 1
ATOM 3247 C CA . GLN B 1 78 ? -9.734 -29.359 -5.531 1 78.31 78 GLN B CA 1
ATOM 3248 C C . GLN B 1 78 ? -9.641 -30.875 -5.773 1 78.31 78 GLN B C 1
ATOM 3250 O O . GLN B 1 78 ? -8.859 -31.562 -5.121 1 78.31 78 GLN B O 1
ATOM 3255 N N . LYS B 1 79 ? -10.406 -31.328 -6.734 1 78.12 79 LYS B N 1
ATOM 3256 C CA . LYS B 1 79 ? -10.516 -32.75 -7.043 1 78.12 79 LYS B CA 1
ATOM 3257 C C . LYS B 1 79 ? -9.18 -33.312 -7.512 1 78.12 79 LYS B C 1
ATOM 3259 O O . LYS B 1 79 ? -8.875 -34.5 -7.246 1 78.12 79 LYS B O 1
ATOM 3264 N N . ASN B 1 80 ? -8.438 -32.531 -8.109 1 84.94 80 ASN B N 1
ATOM 3265 C CA . ASN B 1 80 ? -7.203 -33.031 -8.711 1 84.94 80 ASN B CA 1
ATOM 3266 C C . ASN B 1 80 ? -5.996 -32.781 -7.809 1 84.94 80 ASN B C 1
ATOM 3268 O O . ASN B 1 80 ? -4.852 -32.969 -8.227 1 84.94 80 ASN B O 1
ATOM 3272 N N . ALA B 1 81 ? -6.254 -32.375 -6.594 1 87.19 81 ALA B N 1
ATOM 3273 C CA . ALA B 1 81 ? -5.168 -31.969 -5.711 1 87.19 81 ALA B CA 1
ATOM 3274 C C . ALA B 1 81 ? -4.152 -33.094 -5.516 1 87.19 81 ALA B C 1
ATOM 3276 O O . ALA B 1 81 ? -2.945 -32.875 -5.641 1 87.19 81 ALA B O 1
ATOM 3277 N N . GLN B 1 82 ? -4.652 -34.25 -5.281 1 89.5 82 GLN B N 1
ATOM 3278 C CA . GLN B 1 82 ? -3.762 -35.406 -5.055 1 89.5 82 GLN B CA 1
ATOM 3279 C C . GLN B 1 82 ? -2.949 -35.719 -6.309 1 89.5 82 GLN B C 1
ATOM 3281 O O . GLN B 1 82 ? -1.768 -36.062 -6.219 1 89.5 82 GLN B O 1
ATOM 3286 N N . GLN B 1 83 ? -3.6 -35.625 -7.387 1 93.12 83 GLN B N 1
ATOM 3287 C CA . GLN B 1 83 ? -2.908 -35.844 -8.648 1 93.12 83 GLN B CA 1
ATOM 3288 C C . GLN B 1 83 ? -1.789 -34.844 -8.859 1 93.12 83 GLN B C 1
ATOM 3290 O O . GLN B 1 83 ? -0.697 -35.188 -9.305 1 93.12 83 GLN B O 1
ATOM 3295 N N . VAL B 1 84 ? -2.043 -33.594 -8.586 1 94.31 84 VAL B N 1
ATOM 3296 C CA . VAL B 1 84 ? -1.049 -32.531 -8.742 1 94.31 84 VAL B CA 1
ATOM 3297 C C . VAL B 1 84 ? 0.15 -32.812 -7.84 1 94.31 84 VAL B C 1
ATOM 3299 O O . VAL B 1 84 ? 1.3 -32.656 -8.258 1 94.31 84 VAL B O 1
ATOM 3302 N N . VAL B 1 85 ? -0.134 -33.25 -6.633 1 94.75 85 VAL B N 1
ATOM 3303 C CA . VAL B 1 85 ? 0.922 -33.562 -5.672 1 94.75 85 VAL B CA 1
ATOM 3304 C C . VAL B 1 85 ? 1.812 -34.688 -6.23 1 94.75 85 VAL B C 1
ATOM 3306 O O . VAL B 1 85 ? 3.039 -34.562 -6.254 1 94.75 85 VAL B O 1
ATOM 3309 N N . GLU B 1 86 ? 1.201 -35.719 -6.695 1 96.31 86 GLU B N 1
ATOM 3310 C C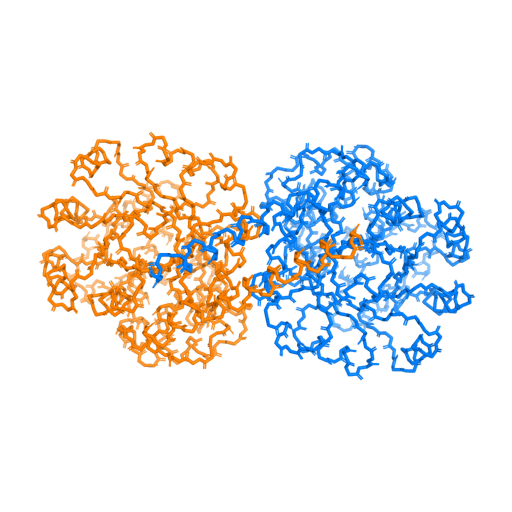A . GLU B 1 86 ? 1.943 -36.875 -7.207 1 96.31 86 GLU B CA 1
ATOM 3311 C C . GLU B 1 86 ? 2.76 -36.469 -8.438 1 96.31 86 GLU B C 1
ATOM 3313 O O . GLU B 1 86 ? 3.916 -36.906 -8.57 1 96.31 86 GLU B O 1
ATOM 3318 N N . LEU B 1 87 ? 2.203 -35.719 -9.297 1 97.56 87 LEU B N 1
ATOM 3319 C CA . LEU B 1 87 ? 2.863 -35.344 -10.547 1 97.56 87 LEU B CA 1
ATOM 3320 C C . LEU B 1 87 ? 4.008 -34.375 -10.289 1 97.56 87 LEU B C 1
ATOM 3322 O O . LEU B 1 87 ? 5.023 -34.406 -10.984 1 97.56 87 LEU B O 1
ATOM 3326 N N . ALA B 1 88 ? 3.812 -33.469 -9.312 1 98 88 ALA B N 1
ATOM 3327 C CA . ALA B 1 88 ? 4.902 -32.594 -8.938 1 98 88 ALA B CA 1
ATOM 3328 C C . ALA B 1 88 ? 6.141 -33.375 -8.508 1 98 88 ALA B C 1
ATOM 3330 O O . ALA B 1 88 ? 7.262 -33.031 -8.891 1 98 88 ALA B O 1
ATOM 3331 N N . ILE B 1 89 ? 5.938 -34.406 -7.75 1 98.19 89 ILE B N 1
ATOM 3332 C CA . ILE B 1 89 ? 7.027 -35.219 -7.246 1 98.19 89 ILE B CA 1
ATOM 3333 C C . ILE B 1 89 ? 7.609 -36.062 -8.383 1 98.19 89 ILE B C 1
ATOM 3335 O O . ILE B 1 89 ? 8.828 -36.094 -8.578 1 98.19 89 ILE B O 1
ATOM 3339 N N . LYS B 1 90 ? 6.695 -36.688 -9.141 1 98.06 90 LYS B N 1
ATOM 3340 C CA . LYS B 1 90 ? 7.102 -37.562 -10.25 1 98.06 90 LYS B CA 1
ATOM 3341 C C . LYS B 1 90 ? 7.992 -36.812 -11.234 1 98.06 90 LYS B C 1
ATOM 3343 O O . LYS B 1 90 ? 9 -37.344 -11.695 1 98.06 90 LYS B O 1
ATOM 3348 N N . HIS B 1 91 ? 7.648 -35.562 -11.547 1 98.19 91 HIS B N 1
ATOM 3349 C CA . HIS B 1 91 ? 8.344 -34.812 -12.57 1 98.19 91 HIS B CA 1
ATOM 3350 C C . HIS B 1 91 ? 9.391 -33.875 -11.953 1 98.19 91 HIS B C 1
ATOM 3352 O O . HIS B 1 91 ? 9.992 -33.062 -12.656 1 98.19 91 HIS B O 1
ATOM 3358 N N . LYS B 1 92 ? 9.578 -33.969 -10.68 1 97.69 92 LYS B N 1
ATOM 3359 C CA . LYS B 1 92 ? 10.602 -33.219 -9.945 1 97.69 92 LYS B CA 1
ATOM 3360 C C . LYS B 1 92 ? 10.508 -31.719 -10.219 1 97.69 92 LYS B C 1
ATOM 3362 O O . LYS B 1 92 ? 11.5 -31.094 -10.578 1 97.69 92 LYS B O 1
ATOM 3367 N N . LEU B 1 93 ? 9.289 -31.25 -10.133 1 98.75 93 LEU B N 1
ATOM 3368 C CA . LEU B 1 93 ? 9.125 -29.797 -10.258 1 98.75 93 LEU B CA 1
ATOM 3369 C C . LEU B 1 93 ? 9.906 -29.062 -9.172 1 98.75 93 LEU B C 1
ATOM 3371 O O . LEU B 1 93 ? 10.172 -29.625 -8.109 1 98.75 93 LEU B O 1
ATOM 3375 N N . ARG B 1 94 ? 10.273 -27.906 -9.461 1 98.88 94 ARG B N 1
ATOM 3376 C CA . ARG B 1 94 ? 11.164 -27.188 -8.555 1 98.88 94 ARG B CA 1
ATOM 3377 C C . ARG B 1 94 ? 10.422 -26.719 -7.316 1 98.88 94 ARG B C 1
ATOM 3379 O O . ARG B 1 94 ? 10.969 -26.719 -6.215 1 98.88 94 ARG B O 1
ATOM 3386 N N . ALA B 1 95 ? 9.148 -26.328 -7.508 1 98.88 95 ALA B N 1
ATOM 3387 C CA . ALA B 1 95 ? 8.422 -25.75 -6.383 1 98.88 95 ALA B CA 1
ATOM 3388 C C . ALA B 1 95 ? 6.922 -26 -6.508 1 98.88 95 ALA B C 1
ATOM 3390 O O . ALA B 1 95 ? 6.426 -26.297 -7.598 1 98.88 95 ALA B O 1
ATOM 3391 N N . VAL B 1 96 ? 6.246 -25.859 -5.383 1 98.38 96 VAL B N 1
ATOM 3392 C CA . VAL B 1 96 ? 4.789 -25.844 -5.332 1 98.38 96 VAL B CA 1
ATOM 3393 C C . VAL B 1 96 ? 4.312 -24.594 -4.594 1 98.38 96 VAL B C 1
ATOM 3395 O O . VAL B 1 96 ? 4.957 -24.141 -3.648 1 98.38 96 VAL B O 1
ATOM 3398 N N . SER B 1 97 ? 3.268 -24.047 -5.094 1 97.94 97 SER B N 1
ATOM 3399 C CA . SER B 1 97 ? 2.586 -22.953 -4.426 1 97.94 97 SER B CA 1
ATOM 3400 C C . SER B 1 97 ? 1.158 -23.328 -4.047 1 97.94 97 SER B C 1
ATOM 3402 O O . SER B 1 97 ? 0.51 -24.109 -4.75 1 97.94 97 SER B O 1
ATOM 3404 N N . TYR B 1 98 ? 0.69 -22.828 -2.945 1 94.56 98 TYR B N 1
ATOM 3405 C CA . TYR B 1 98 ? -0.646 -23.172 -2.469 1 94.56 98 TYR B CA 1
ATOM 3406 C C . TYR B 1 98 ? -1.153 -22.141 -1.476 1 94.56 98 TYR B C 1
ATOM 3408 O O . TYR B 1 98 ? -0.364 -21.406 -0.881 1 94.56 98 TYR B O 1
ATOM 3416 N N . GLY B 1 99 ? -2.453 -22.047 -1.504 1 86.25 99 GLY B N 1
ATOM 3417 C CA . GLY B 1 99 ? -3.174 -21.359 -0.449 1 86.25 99 GLY B CA 1
ATOM 3418 C C . GLY B 1 99 ? -3.959 -22.281 0.452 1 86.25 99 GLY B C 1
ATOM 3419 O O . GLY B 1 99 ? -4.379 -23.359 0.024 1 86.25 99 GLY B O 1
ATOM 3420 N N . ARG B 1 100 ? -4.199 -22.031 1.678 1 76.19 100 ARG B N 1
ATOM 3421 C CA . ARG B 1 100 ? -4.844 -22.984 2.58 1 76.19 100 ARG B CA 1
ATOM 3422 C C . ARG B 1 100 ? -4.199 -24.359 2.482 1 76.19 100 ARG B C 1
ATOM 3424 O O . ARG B 1 100 ? -4.852 -25.344 2.102 1 76.19 100 ARG B O 1
ATOM 3431 N N . GLY B 1 101 ? -3.035 -24.438 2.789 1 71.88 101 GLY B N 1
ATOM 3432 C CA . GLY B 1 101 ? -2.014 -25.422 2.469 1 71.88 101 GLY B CA 1
ATOM 3433 C C . GLY B 1 101 ? -2.385 -26.828 2.898 1 71.88 101 GLY B C 1
ATOM 3434 O O . GLY B 1 101 ? -3.373 -27.031 3.609 1 71.88 101 GLY B O 1
ATOM 3435 N N . PRO B 1 102 ? -1.692 -27.75 2.264 1 84.94 102 PRO B N 1
ATOM 3436 C CA . PRO B 1 102 ? -1.818 -29.172 2.607 1 84.94 102 PRO B CA 1
ATOM 3437 C C . PRO B 1 102 ? -1.371 -29.484 4.035 1 84.94 102 PRO B C 1
ATOM 3439 O O . PRO B 1 102 ? -0.931 -28.578 4.754 1 84.94 102 PRO B O 1
ATOM 3442 N N . ASP B 1 103 ? -1.642 -30.656 4.398 1 87 103 ASP B N 1
ATOM 3443 C CA . ASP B 1 103 ? -1.241 -31.062 5.738 1 87 103 ASP B CA 1
ATOM 3444 C C . ASP B 1 103 ? 0.269 -31.281 5.816 1 87 103 ASP B C 1
ATOM 3446 O O . ASP B 1 103 ? 0.959 -31.25 4.797 1 87 103 ASP B O 1
ATOM 3450 N N . ALA B 1 104 ? 0.72 -31.469 6.969 1 91.5 104 ALA B N 1
ATOM 3451 C CA . ALA B 1 104 ? 2.146 -31.594 7.25 1 91.5 104 ALA B CA 1
ATOM 3452 C C . ALA B 1 104 ? 2.744 -32.812 6.523 1 91.5 104 ALA B C 1
ATOM 3454 O O . ALA B 1 104 ? 3.896 -32.75 6.086 1 91.5 104 ALA B O 1
ATOM 3455 N N . LYS B 1 105 ? 1.994 -33.812 6.418 1 92.94 105 LYS B N 1
ATOM 3456 C CA . LYS B 1 105 ? 2.469 -35 5.754 1 92.94 105 LYS B CA 1
ATOM 3457 C C . LYS B 1 105 ? 2.771 -34.75 4.281 1 92.94 105 LYS B C 1
ATOM 3459 O O . LYS B 1 105 ? 3.807 -35.188 3.77 1 92.94 105 LYS B O 1
ATOM 3464 N N . THR B 1 106 ? 1.841 -34.062 3.684 1 94.38 106 THR B N 1
ATOM 3465 C CA . THR B 1 106 ? 2.025 -33.75 2.273 1 94.38 106 THR B CA 1
ATOM 3466 C C . THR B 1 106 ? 3.221 -32.812 2.088 1 94.38 106 THR B C 1
ATOM 3468 O O . THR B 1 106 ? 4 -32.969 1.147 1 94.38 106 THR B O 1
ATOM 3471 N N . ILE B 1 107 ? 3.418 -31.891 2.936 1 96.19 107 ILE B N 1
ATOM 3472 C CA . ILE B 1 107 ? 4.539 -30.969 2.873 1 96.19 107 ILE B CA 1
ATOM 3473 C C . ILE B 1 107 ? 5.852 -31.734 3.029 1 96.19 107 ILE B C 1
ATOM 3475 O O . ILE B 1 107 ? 6.82 -31.469 2.312 1 96.19 107 ILE B O 1
ATOM 3479 N N . ARG B 1 108 ? 5.863 -32.656 3.902 1 96.06 108 ARG B N 1
ATOM 3480 C CA . ARG B 1 108 ? 7.055 -33.5 4.109 1 96.06 108 ARG B CA 1
ATOM 3481 C C . ARG B 1 108 ? 7.398 -34.281 2.852 1 96.06 108 ARG B C 1
ATOM 3483 O O . ARG B 1 108 ? 8.578 -34.438 2.514 1 96.06 108 ARG B O 1
ATOM 3490 N N . ARG B 1 109 ? 6.391 -34.75 2.213 1 96.44 109 ARG B N 1
ATOM 3491 C CA . ARG B 1 109 ? 6.617 -35.469 0.97 1 96.44 109 ARG B CA 1
ATOM 3492 C C . ARG B 1 109 ? 7.32 -34.594 -0.058 1 96.44 109 ARG B C 1
ATOM 3494 O O . ARG B 1 109 ? 8.234 -35.062 -0.748 1 96.44 109 ARG B O 1
ATOM 3501 N N . PHE B 1 110 ? 6.875 -33.375 -0.161 1 97.88 110 PHE B N 1
ATOM 3502 C CA . PHE B 1 110 ? 7.512 -32.406 -1.073 1 97.88 110 PHE B CA 1
ATOM 3503 C C . PHE B 1 110 ? 8.961 -32.188 -0.681 1 97.88 110 PHE B C 1
ATOM 3505 O O . PHE B 1 110 ? 9.859 -32.25 -1.526 1 97.88 110 PHE B O 1
ATOM 3512 N N . LYS B 1 111 ? 9.188 -31.906 0.541 1 97 111 LYS B N 1
ATOM 3513 C CA . LYS B 1 111 ? 10.523 -31.594 1.033 1 97 111 LYS B CA 1
ATOM 3514 C C . LYS B 1 111 ? 11.477 -32.75 0.832 1 97 111 LYS B C 1
ATOM 3516 O O . LYS B 1 111 ? 12.625 -32.562 0.43 1 97 111 LYS B O 1
ATOM 3521 N N . ASP B 1 112 ? 10.961 -33.969 1.108 1 97.38 112 ASP B N 1
ATOM 3522 C CA . ASP B 1 112 ? 11.773 -35.156 0.91 1 97.38 112 ASP B CA 1
ATOM 3523 C C . ASP B 1 112 ? 12.156 -35.344 -0.559 1 97.38 112 ASP B C 1
ATOM 3525 O O . ASP B 1 112 ? 13.211 -35.875 -0.871 1 97.38 112 ASP B O 1
ATOM 3529 N N . ALA B 1 113 ? 11.289 -34.875 -1.385 1 98.06 113 ALA B N 1
ATOM 3530 C CA . ALA B 1 113 ? 11.531 -34.969 -2.822 1 98.06 113 ALA B CA 1
ATOM 3531 C C . ALA B 1 113 ? 12.375 -33.812 -3.324 1 98.06 113 ALA B C 1
ATOM 3533 O O . ALA B 1 113 ? 12.68 -33.719 -4.516 1 98.06 113 ALA B O 1
ATOM 3534 N N . GLY B 1 114 ? 12.719 -32.844 -2.471 1 98 114 GLY B N 1
ATOM 3535 C CA . GLY B 1 114 ? 13.539 -31.703 -2.844 1 98 114 GLY B CA 1
ATOM 3536 C C . GLY B 1 114 ? 12.742 -30.578 -3.498 1 98 114 GLY B C 1
ATOM 3537 O O . GLY B 1 114 ? 13.312 -29.719 -4.172 1 98 114 GLY B O 1
ATOM 3538 N N . ILE B 1 115 ? 11.469 -30.609 -3.387 1 98.69 115 ILE B N 1
ATOM 3539 C CA . ILE B 1 115 ? 10.586 -29.594 -3.973 1 98.69 115 ILE B CA 1
ATOM 3540 C C . ILE B 1 115 ? 10.406 -28.438 -2.99 1 98.69 115 ILE B C 1
ATOM 3542 O O . ILE B 1 115 ? 10.086 -28.656 -1.817 1 98.69 115 ILE B O 1
ATOM 3546 N N . VAL B 1 116 ? 10.594 -27.219 -3.414 1 98.75 116 VAL B N 1
ATOM 3547 C CA . VAL B 1 116 ? 10.461 -26.016 -2.592 1 98.75 116 VAL B CA 1
ATOM 3548 C C . VAL B 1 116 ? 8.992 -25.734 -2.322 1 98.75 116 VAL B C 1
ATOM 3550 O O . VAL B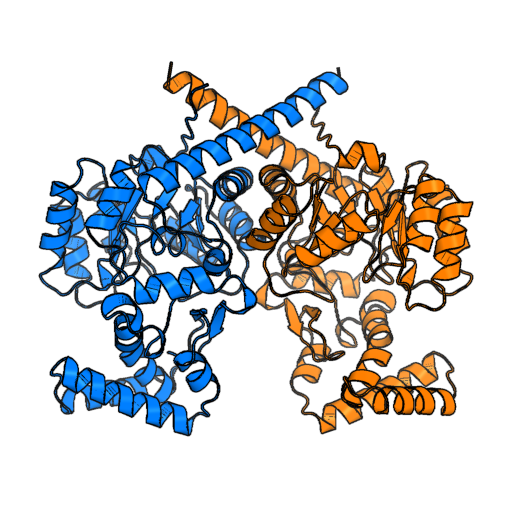 1 116 ? 8.18 -25.703 -3.25 1 98.75 116 VAL B O 1
ATOM 3553 N N . CYS B 1 117 ? 8.602 -25.562 -1.085 1 98.5 117 CYS B N 1
ATOM 3554 C CA . CYS B 1 117 ? 7.238 -25.203 -0.701 1 98.5 117 CYS B CA 1
ATOM 3555 C C . CYS B 1 117 ? 7.098 -23.703 -0.509 1 98.5 117 CYS B C 1
ATOM 3557 O O . CYS B 1 117 ? 7.746 -23.109 0.366 1 98.5 117 CYS B O 1
ATOM 3559 N N . MET B 1 118 ? 6.238 -23.078 -1.304 1 98.56 118 MET B N 1
ATOM 3560 C CA . MET B 1 118 ? 6.098 -21.625 -1.343 1 98.56 118 MET B CA 1
ATOM 3561 C C . MET B 1 118 ? 4.629 -21.219 -1.275 1 98.56 118 MET B C 1
ATOM 3563 O O . MET B 1 118 ? 4.059 -20.781 -2.275 1 98.56 118 MET B O 1
ATOM 3567 N N . PRO B 1 119 ? 4.031 -21.234 -0.056 1 97.81 119 PRO B N 1
ATOM 3568 C CA . PRO B 1 119 ? 2.627 -20.844 0.081 1 97.81 119 PRO B CA 1
ATOM 3569 C C . PRO B 1 119 ? 2.432 -19.328 -0.025 1 97.81 119 PRO B C 1
ATOM 3571 O O . PRO B 1 119 ? 3.387 -18.562 0.137 1 97.81 119 PRO B O 1
ATOM 3574 N N . THR B 1 120 ? 1.236 -18.938 -0.381 1 96.88 120 THR B N 1
ATOM 3575 C CA . THR B 1 120 ? 0.803 -17.547 -0.313 1 96.88 120 THR B CA 1
ATOM 3576 C C . THR B 1 120 ? -0.023 -17.297 0.946 1 96.88 120 THR B C 1
ATOM 3578 O O . THR B 1 120 ? -0.965 -18.047 1.232 1 96.88 120 THR B O 1
ATOM 3581 N N . VAL B 1 121 ? 0.356 -16.281 1.683 1 95.19 121 VAL B N 1
ATOM 3582 C CA . VAL B 1 121 ? -0.323 -15.977 2.938 1 95.19 121 VAL B CA 1
ATOM 3583 C C . VAL B 1 121 ? -0.773 -14.516 2.939 1 95.19 121 VAL B C 1
ATOM 3585 O O . VAL B 1 121 ? -0.29 -13.711 2.143 1 95.19 121 VAL B O 1
ATOM 3588 N N . GLY B 1 122 ? -1.755 -14.219 3.867 1 93.88 122 GLY B N 1
ATOM 3589 C CA . GLY B 1 122 ? -2.297 -12.875 3.939 1 93.88 122 GLY B CA 1
ATOM 3590 C C . GLY B 1 122 ? -2.137 -12.242 5.309 1 93.88 122 GLY B C 1
ATOM 3591 O O . GLY B 1 122 ? -2.633 -11.133 5.547 1 93.88 122 GLY B O 1
ATOM 3592 N N . ALA B 1 123 ? -1.44 -12.984 6.203 1 93.94 123 ALA B N 1
ATOM 3593 C CA . ALA B 1 123 ? -1.259 -12.477 7.562 1 93.94 123 ALA B CA 1
ATOM 3594 C C . ALA B 1 123 ? 0.017 -13.031 8.188 1 93.94 123 ALA B C 1
ATOM 3596 O O . ALA B 1 123 ? 0.456 -14.133 7.844 1 93.94 123 ALA B O 1
ATOM 3597 N N . PRO B 1 124 ? 0.585 -12.266 9.094 1 95.88 124 PRO B N 1
ATOM 3598 C CA . PRO B 1 124 ? 1.813 -12.727 9.742 1 95.88 124 PRO B CA 1
ATOM 3599 C C . PRO B 1 124 ? 1.637 -14.062 10.461 1 95.88 124 PRO B C 1
ATOM 3601 O O . PRO B 1 124 ? 2.512 -14.93 10.383 1 95.88 124 PRO B O 1
ATOM 3604 N N . LYS B 1 125 ? 0.499 -14.242 11.156 1 95.12 125 LYS B N 1
ATOM 3605 C CA . LYS B 1 125 ? 0.27 -15.492 11.883 1 95.12 125 LYS B CA 1
ATOM 3606 C C . LYS B 1 125 ? 0.215 -16.672 10.922 1 95.12 125 LYS B C 1
ATOM 3608 O O . LYS B 1 125 ? 0.692 -17.766 11.25 1 95.12 125 LYS B O 1
ATOM 3613 N N . HIS B 1 126 ? -0.318 -16.484 9.766 1 96.06 126 HIS B N 1
ATOM 3614 C CA . HIS B 1 126 ? -0.381 -17.547 8.758 1 96.06 126 HIS B CA 1
ATOM 3615 C C . HIS B 1 126 ? 1.001 -17.844 8.188 1 96.06 126 HIS B C 1
ATOM 3617 O O . HIS B 1 126 ? 1.307 -18.984 7.859 1 96.06 126 HIS B O 1
ATOM 3623 N N . ALA B 1 127 ? 1.813 -16.812 8.047 1 97.56 127 ALA B N 1
ATOM 3624 C CA . ALA B 1 127 ? 3.188 -17.016 7.59 1 97.56 127 ALA B CA 1
ATOM 3625 C C . ALA B 1 127 ? 3.977 -17.875 8.57 1 97.56 127 ALA B C 1
ATOM 3627 O O . ALA B 1 127 ? 4.648 -18.828 8.164 1 97.56 127 ALA B O 1
ATOM 3628 N N . ALA B 1 128 ? 3.867 -17.531 9.828 1 97.81 128 ALA B N 1
ATOM 3629 C CA . ALA B 1 128 ? 4.566 -18.281 10.859 1 97.81 128 ALA B CA 1
ATOM 3630 C C . ALA B 1 128 ? 4.121 -19.75 10.867 1 97.81 128 ALA B C 1
ATOM 3632 O O . ALA B 1 128 ? 4.953 -20.656 10.961 1 97.81 128 ALA B O 1
ATOM 3633 N N . LYS B 1 129 ? 2.848 -19.938 10.75 1 96.44 129 LYS B N 1
ATOM 3634 C CA . LYS B 1 129 ? 2.309 -21.297 10.719 1 96.44 129 LYS B CA 1
ATOM 3635 C C . LYS B 1 129 ? 2.809 -22.062 9.5 1 96.44 129 LYS B C 1
ATOM 3637 O O . LYS B 1 129 ? 3.133 -23.25 9.594 1 96.44 129 LYS B O 1
ATOM 3642 N N . ALA B 1 130 ? 2.816 -21.391 8.359 1 96.88 130 ALA B N 1
ATOM 3643 C CA . ALA B 1 130 ? 3.305 -22.016 7.133 1 96.88 130 ALA B CA 1
ATOM 3644 C C . ALA B 1 130 ? 4.75 -22.484 7.293 1 96.88 130 ALA B C 1
ATOM 3646 O O . ALA B 1 130 ? 5.109 -23.578 6.859 1 96.88 130 ALA B O 1
ATOM 3647 N N . VAL B 1 131 ? 5.59 -21.672 7.887 1 97.5 131 VAL B N 1
ATOM 3648 C CA . VAL B 1 131 ? 6.996 -22 8.102 1 97.5 131 VAL B CA 1
ATOM 3649 C C . VAL B 1 131 ? 7.105 -23.172 9.062 1 97.5 131 VAL B C 1
ATOM 3651 O O . VAL B 1 131 ? 7.918 -24.078 8.859 1 97.5 131 VAL B O 1
ATOM 3654 N N . GLU B 1 132 ? 6.273 -23.172 10.109 1 96.56 132 GLU B N 1
ATOM 3655 C CA . GLU B 1 132 ? 6.238 -24.281 11.055 1 96.56 132 GLU B CA 1
ATOM 3656 C C . GLU B 1 132 ? 5.91 -25.594 10.352 1 96.56 132 GLU B C 1
ATOM 3658 O O . GLU B 1 132 ? 6.441 -26.656 10.719 1 96.56 132 GLU B O 1
ATOM 3663 N N . LEU B 1 133 ? 5.125 -25.484 9.344 1 95.88 133 LEU B N 1
ATOM 3664 C CA . LEU B 1 133 ? 4.691 -26.688 8.625 1 95.88 133 LEU B CA 1
ATOM 3665 C C . LEU B 1 133 ? 5.742 -27.109 7.602 1 95.88 133 LEU B C 1
ATOM 3667 O O . LEU B 1 133 ? 5.691 -28.234 7.086 1 95.88 133 LEU B O 1
ATOM 3671 N N . GLY B 1 134 ? 6.656 -26.156 7.273 1 96.31 134 GLY B N 1
ATOM 3672 C CA . GLY B 1 134 ? 7.762 -26.594 6.434 1 96.31 134 GLY B CA 1
ATOM 3673 C C . GLY B 1 134 ? 7.949 -25.719 5.203 1 96.31 134 GLY B C 1
ATOM 3674 O O . GLY B 1 134 ? 8.711 -26.062 4.301 1 96.31 134 GLY B O 1
ATOM 3675 N N . ALA B 1 135 ? 7.277 -24.578 5.113 1 97.75 135 ALA B N 1
ATOM 3676 C CA . ALA B 1 135 ? 7.457 -23.688 3.977 1 97.75 135 ALA B CA 1
ATOM 3677 C C . ALA B 1 135 ? 8.906 -23.219 3.879 1 97.75 135 ALA B C 1
ATOM 3679 O O . ALA B 1 135 ? 9.523 -22.875 4.891 1 97.75 135 ALA B O 1
ATOM 3680 N N . ASP B 1 136 ? 9.422 -23.203 2.656 1 98.5 136 ASP B N 1
ATOM 3681 C CA . ASP B 1 136 ? 10.789 -22.75 2.408 1 98.5 136 ASP B CA 1
ATOM 3682 C C . ASP B 1 136 ? 10.82 -21.25 2.09 1 98.5 136 ASP B C 1
ATOM 3684 O O . ASP B 1 136 ? 11.828 -20.578 2.332 1 98.5 136 ASP B O 1
ATOM 3688 N N . ILE B 1 137 ? 9.828 -20.781 1.45 1 98.75 137 ILE B N 1
ATOM 3689 C CA . ILE B 1 137 ? 9.57 -19.406 1.045 1 98.75 137 ILE B CA 1
ATOM 3690 C C . ILE B 1 137 ? 8.117 -19.047 1.317 1 98.75 137 ILE B C 1
ATOM 3692 O O . ILE B 1 137 ? 7.23 -19.906 1.236 1 98.75 137 ILE B O 1
ATOM 3696 N N . VAL B 1 138 ? 7.84 -17.812 1.691 1 98.56 138 VAL B N 1
ATOM 3697 C CA . VAL B 1 138 ? 6.461 -17.359 1.856 1 98.56 138 VAL B CA 1
ATOM 3698 C C . VAL B 1 138 ? 6.188 -16.188 0.935 1 98.56 138 VAL B C 1
ATOM 3700 O O . VAL B 1 138 ? 6.961 -15.219 0.9 1 98.56 138 VAL B O 1
ATOM 3703 N N . THR B 1 139 ? 5.164 -16.297 0.142 1 98.69 139 THR B N 1
ATOM 3704 C CA . THR B 1 139 ? 4.66 -15.148 -0.601 1 98.69 139 THR B CA 1
ATOM 3705 C C . THR B 1 139 ? 3.578 -14.422 0.195 1 98.69 139 THR B C 1
ATOM 3707 O O . THR B 1 139 ? 2.605 -15.039 0.638 1 98.69 139 THR B O 1
ATOM 3710 N N . VAL B 1 140 ? 3.75 -13.156 0.423 1 98.19 140 VAL B N 1
ATOM 3711 C CA . VAL B 1 140 ? 2.736 -12.383 1.136 1 98.19 140 VAL B CA 1
ATOM 3712 C C . VAL B 1 140 ? 2.051 -11.414 0.174 1 98.19 140 VAL B C 1
ATOM 3714 O O . VAL B 1 140 ? 2.719 -10.664 -0.541 1 98.19 140 VAL B O 1
ATOM 3717 N N . GLN B 1 141 ? 0.747 -11.469 0.171 1 97.44 141 GLN B N 1
ATOM 3718 C CA . GLN B 1 141 ? -0.01 -10.633 -0.753 1 97.44 141 GLN B CA 1
ATOM 3719 C C . GLN B 1 141 ? -0.755 -9.523 -0.008 1 97.44 141 GLN B C 1
ATOM 3721 O O . GLN B 1 141 ? -1.606 -9.805 0.839 1 97.44 141 GLN B O 1
ATOM 3726 N N . GLY B 1 142 ? -0.429 -8.297 -0.366 1 96.75 142 GLY B N 1
ATOM 3727 C CA . GLY B 1 142 ? -1.146 -7.156 0.182 1 96.75 142 GLY B CA 1
ATOM 3728 C C . GLY B 1 142 ? -2.508 -6.945 -0.451 1 96.75 142 GLY B C 1
ATOM 3729 O O . GLY B 1 142 ? -2.855 -7.617 -1.425 1 96.75 142 GLY B O 1
ATOM 3730 N N . ALA B 1 143 ? -3.209 -5.988 0.073 1 95.38 143 ALA B N 1
ATOM 3731 C CA . ALA B 1 143 ? -4.605 -5.738 -0.283 1 95.38 143 ALA B CA 1
ATOM 3732 C C . ALA B 1 143 ? -4.723 -5.246 -1.723 1 95.38 143 ALA B C 1
ATOM 3734 O O . ALA B 1 143 ? -5.812 -5.25 -2.299 1 95.38 143 ALA B O 1
ATOM 3735 N N . GLU B 1 144 ? -3.605 -4.836 -2.324 1 97.25 144 GLU B N 1
ATOM 3736 C CA . GLU B 1 144 ? -3.598 -4.332 -3.693 1 97.25 144 GLU B CA 1
ATOM 3737 C C . GLU B 1 144 ? -3.795 -5.465 -4.699 1 97.25 144 GLU B C 1
ATOM 3739 O O . GLU B 1 144 ? -4.078 -5.215 -5.871 1 97.25 144 GLU B O 1
ATOM 3744 N N . GLY B 1 145 ? -3.6 -6.664 -4.277 1 97 145 GLY B N 1
ATOM 3745 C CA . GLY B 1 145 ? -3.613 -7.816 -5.164 1 97 145 GLY B CA 1
ATOM 3746 C C . GLY B 1 145 ? -5 -8.156 -5.676 1 97 145 GLY B C 1
ATOM 3747 O O . GLY B 1 145 ? -6 -7.641 -5.172 1 97 145 GLY B O 1
ATOM 3748 N N . GLY B 1 146 ? -5.047 -8.969 -6.641 1 95.31 146 GLY B N 1
ATOM 3749 C CA . GLY B 1 146 ? -6.293 -9.375 -7.273 1 95.31 146 GLY B CA 1
ATOM 3750 C C . GLY B 1 146 ? -6.844 -10.672 -6.723 1 95.31 146 GLY B C 1
ATOM 3751 O O . GLY B 1 146 ? -6.148 -11.398 -6.016 1 95.31 146 GLY B O 1
ATOM 3752 N N . GLY B 1 147 ? -8.125 -10.922 -7.117 1 91.06 147 GLY B N 1
ATOM 3753 C CA . GLY B 1 147 ? -8.766 -12.117 -6.59 1 91.06 147 GLY B CA 1
ATOM 3754 C C . GLY B 1 147 ? -9.102 -12.016 -5.113 1 91.06 147 GLY B C 1
ATOM 3755 O O . GLY B 1 147 ? -9.445 -10.938 -4.621 1 91.06 147 GLY B O 1
ATOM 3756 N N . HIS B 1 148 ? -9.18 -13.141 -4.508 1 87.06 148 HIS B N 1
ATOM 3757 C CA . HIS B 1 148 ? -9.383 -13.094 -3.062 1 87.06 148 HIS B CA 1
ATOM 3758 C C . HIS B 1 148 ? -8.266 -12.312 -2.379 1 87.06 148 HIS B C 1
ATOM 3760 O O . HIS B 1 148 ? -7.082 -12.602 -2.584 1 87.06 148 HIS B O 1
ATOM 3766 N N . THR B 1 149 ? -8.617 -11.344 -1.645 1 85.31 149 THR B N 1
ATOM 3767 C CA . THR B 1 149 ? -7.617 -10.445 -1.071 1 85.31 149 THR B CA 1
ATOM 3768 C C . THR B 1 149 ? -8.023 -10.016 0.336 1 85.31 149 THR B C 1
ATOM 3770 O O . THR B 1 149 ? -9.211 -10 0.67 1 85.31 149 THR B O 1
ATOM 3773 N N . GLY B 1 150 ? -6.965 -9.734 1.092 1 86.56 150 GLY B N 1
ATOM 3774 C CA . GLY B 1 150 ? -7.188 -9.141 2.402 1 86.56 150 GLY B CA 1
ATOM 3775 C C . GLY B 1 150 ? -7.348 -7.637 2.359 1 86.56 150 GLY B C 1
ATOM 3776 O O . GLY B 1 150 ? -7.602 -7.062 1.299 1 86.56 150 GLY B O 1
ATOM 3777 N N . SER B 1 151 ? -7.266 -7.082 3.572 1 89.31 151 SER B N 1
ATOM 3778 C CA . SER B 1 151 ? -7.543 -5.656 3.68 1 89.31 151 SER B CA 1
ATOM 3779 C C . SER B 1 151 ? -6.289 -4.871 4.055 1 89.31 151 SER B C 1
ATOM 3781 O O . SER B 1 151 ? -6.312 -3.643 4.109 1 89.31 151 SER B O 1
ATOM 3783 N N . VAL B 1 152 ? -5.188 -5.535 4.312 1 94.19 152 VAL B N 1
ATOM 3784 C CA . VAL B 1 152 ? -3.984 -4.859 4.785 1 94.19 152 VAL B CA 1
ATOM 3785 C C . VAL B 1 152 ? -3.07 -4.551 3.6 1 94.19 152 VAL B C 1
ATOM 3787 O O . VAL B 1 152 ? -2.672 -5.457 2.861 1 94.19 152 VAL B O 1
ATOM 3790 N N . PRO B 1 153 ? -2.699 -3.277 3.408 1 96 153 PRO B N 1
ATOM 3791 C CA . PRO B 1 153 ? -1.839 -2.908 2.283 1 96 153 PRO B CA 1
ATOM 3792 C C . PRO B 1 153 ? -0.434 -3.496 2.395 1 96 153 PRO B C 1
ATOM 3794 O O . PRO B 1 153 ? 0.034 -3.777 3.502 1 96 153 PRO B O 1
ATOM 3797 N N . THR B 1 154 ? 0.204 -3.637 1.28 1 97.19 154 THR B N 1
ATOM 3798 C CA . THR B 1 154 ? 1.523 -4.25 1.178 1 97.19 154 THR B CA 1
ATOM 3799 C C . THR B 1 154 ? 2.537 -3.5 2.035 1 97.19 154 THR B C 1
ATOM 3801 O O . THR B 1 154 ? 3.379 -4.113 2.693 1 97.19 154 THR B O 1
ATOM 3804 N N . THR B 1 155 ? 2.447 -2.164 2.123 1 95.69 155 THR B N 1
ATOM 3805 C CA . THR B 1 155 ? 3.404 -1.329 2.842 1 95.69 155 THR B CA 1
ATOM 3806 C C . THR B 1 155 ? 3.395 -1.657 4.332 1 95.69 155 THR B C 1
ATOM 3808 O O . THR B 1 155 ? 4.379 -1.412 5.031 1 95.69 155 THR B O 1
ATOM 3811 N N . LEU B 1 156 ? 2.309 -2.172 4.816 1 97.19 156 LEU B N 1
ATOM 3812 C CA . LEU B 1 156 ? 2.182 -2.512 6.23 1 97.19 156 LEU B CA 1
ATOM 3813 C C . LEU B 1 156 ? 2.355 -4.012 6.445 1 97.19 156 LEU B C 1
ATOM 3815 O O . LEU B 1 156 ? 3.006 -4.434 7.406 1 97.19 156 LEU B O 1
ATOM 3819 N N . LEU B 1 157 ? 1.819 -4.801 5.543 1 97.38 157 LEU B N 1
ATOM 3820 C CA . LEU B 1 157 ? 1.792 -6.254 5.695 1 97.38 157 LEU B CA 1
ATOM 3821 C C . LEU B 1 157 ? 3.188 -6.844 5.523 1 97.38 157 LEU B C 1
ATOM 3823 O O . LEU B 1 157 ? 3.6 -7.711 6.301 1 97.38 157 LEU B O 1
ATOM 3827 N N . LEU B 1 158 ? 3.936 -6.406 4.535 1 98.19 158 LEU B N 1
ATOM 3828 C CA . LEU B 1 158 ? 5.234 -6.969 4.18 1 98.19 158 LEU B CA 1
ATOM 3829 C C . LEU B 1 158 ? 6.207 -6.879 5.352 1 98.19 158 LEU B C 1
ATOM 3831 O O . LEU B 1 158 ? 6.77 -7.887 5.773 1 98.19 158 LEU B O 1
ATOM 3835 N N . PRO B 1 159 ? 6.395 -5.684 5.961 1 97.31 159 PRO B N 1
ATOM 3836 C CA . PRO B 1 159 ? 7.34 -5.629 7.078 1 97.31 159 PRO B CA 1
ATOM 3837 C C . PRO B 1 159 ? 6.902 -6.492 8.266 1 97.31 159 PRO B C 1
ATOM 3839 O O . PRO B 1 159 ? 7.746 -7.07 8.953 1 97.31 159 PRO B O 1
ATOM 3842 N N . LYS B 1 160 ? 5.609 -6.613 8.492 1 96.69 160 LYS B N 1
ATOM 3843 C CA . LYS B 1 160 ? 5.129 -7.438 9.594 1 96.69 160 LYS B CA 1
ATOM 3844 C C . LYS B 1 160 ? 5.43 -8.914 9.352 1 96.69 160 LYS B C 1
ATOM 3846 O O . LYS B 1 160 ? 5.797 -9.641 10.281 1 96.69 160 LYS B O 1
ATOM 3851 N N . VAL B 1 161 ? 5.234 -9.352 8.148 1 98.31 161 VAL B N 1
ATOM 3852 C CA . VAL B 1 161 ? 5.523 -10.742 7.82 1 98.31 161 VAL B CA 1
ATOM 3853 C C . VAL B 1 161 ? 7.027 -10.992 7.891 1 98.31 161 VAL B C 1
ATOM 3855 O O . VAL B 1 161 ? 7.465 -12.031 8.391 1 98.31 161 VAL B O 1
ATOM 3858 N N . LEU B 1 162 ? 7.844 -10.039 7.41 1 98.44 162 LEU B N 1
ATOM 3859 C CA . LEU B 1 162 ? 9.297 -10.148 7.477 1 98.44 162 LEU B CA 1
ATOM 3860 C C . LEU B 1 162 ? 9.766 -10.289 8.922 1 98.44 162 LEU B C 1
ATOM 3862 O O . LEU B 1 162 ? 10.758 -10.961 9.195 1 98.44 162 LEU B O 1
ATOM 3866 N N . ASP B 1 163 ? 9.047 -9.68 9.852 1 97.31 163 ASP B N 1
ATOM 3867 C CA . ASP B 1 163 ? 9.383 -9.781 11.266 1 97.31 163 ASP B CA 1
ATOM 3868 C C . ASP B 1 163 ? 8.969 -11.141 11.836 1 97.31 163 ASP B C 1
ATOM 3870 O O . ASP B 1 163 ? 9.531 -11.602 12.828 1 97.31 163 ASP B O 1
ATOM 3874 N N . ALA B 1 164 ? 8.008 -11.766 11.18 1 97.75 164 ALA B N 1
ATOM 3875 C CA . ALA B 1 164 ? 7.367 -12.945 11.758 1 97.75 164 ALA B CA 1
ATOM 3876 C C . ALA B 1 164 ? 8.086 -14.219 11.344 1 97.75 164 ALA B C 1
ATOM 3878 O O . ALA B 1 164 ? 7.914 -15.273 11.969 1 97.75 164 ALA B O 1
ATOM 3879 N N . VAL B 1 165 ? 8.852 -14.164 10.258 1 98.5 165 VAL B N 1
ATOM 3880 C CA . VAL B 1 165 ? 9.461 -15.398 9.758 1 98.5 165 VAL B CA 1
ATOM 3881 C C . VAL B 1 165 ? 10.914 -15.133 9.375 1 98.5 165 VAL B C 1
ATOM 3883 O O . VAL B 1 165 ? 11.32 -13.977 9.211 1 98.5 165 VAL B O 1
ATOM 3886 N N . ARG B 1 166 ? 11.711 -16.188 9.203 1 97.94 166 ARG B N 1
ATOM 3887 C CA . ARG B 1 166 ? 13.125 -16.062 8.883 1 97.94 166 ARG B CA 1
ATOM 3888 C C . ARG B 1 166 ? 13.43 -16.609 7.496 1 97.94 166 ARG B C 1
ATOM 3890 O O . ARG B 1 166 ? 14.516 -16.391 6.957 1 97.94 166 ARG B O 1
ATOM 3897 N N . VAL B 1 167 ? 12.453 -17.312 6.887 1 98.62 167 VAL B N 1
ATOM 3898 C CA . VAL B 1 167 ? 12.617 -17.75 5.504 1 98.62 167 VAL B CA 1
ATOM 3899 C C . VAL B 1 167 ? 12.469 -16.562 4.555 1 98.62 167 VAL B C 1
ATOM 3901 O O . VAL B 1 167 ? 11.93 -15.523 4.938 1 98.62 167 VAL B O 1
ATOM 3904 N N . PRO B 1 168 ? 12.984 -16.719 3.324 1 98.81 168 PRO B N 1
ATOM 3905 C CA . PRO B 1 168 ? 12.773 -15.641 2.354 1 98.81 168 PRO B CA 1
ATOM 3906 C C . PRO B 1 168 ? 11.297 -15.32 2.137 1 98.81 168 PRO B C 1
ATOM 3908 O O . PRO B 1 168 ? 10.469 -16.234 2.074 1 98.81 168 PRO B O 1
ATOM 3911 N N . VAL B 1 169 ? 10.969 -14.016 2.117 1 98.94 169 VAL B N 1
ATOM 3912 C CA . VAL B 1 169 ? 9.617 -13.531 1.867 1 98.94 169 VAL B CA 1
ATOM 3913 C C . VAL B 1 169 ? 9.555 -12.867 0.493 1 98.94 169 VAL B C 1
ATOM 3915 O O . VAL B 1 169 ? 10.445 -12.102 0.124 1 98.94 169 VAL B O 1
ATOM 3918 N N . VAL B 1 170 ? 8.562 -13.211 -0.266 1 98.94 170 VAL B N 1
ATOM 3919 C CA . VAL B 1 170 ? 8.305 -12.625 -1.574 1 98.94 170 VAL B CA 1
ATOM 3920 C C . VAL B 1 170 ? 7.074 -11.719 -1.501 1 98.94 170 VAL B C 1
ATOM 3922 O O . VAL B 1 170 ? 6.02 -12.133 -1.015 1 98.94 170 VAL B O 1
ATOM 3925 N N . ALA B 1 171 ? 7.246 -10.484 -1.951 1 98.88 171 ALA B N 1
ATOM 3926 C CA . ALA B 1 171 ? 6.172 -9.5 -1.855 1 98.88 171 ALA B CA 1
ATOM 3927 C C . ALA B 1 171 ? 5.246 -9.57 -3.066 1 98.88 171 ALA B C 1
ATOM 3929 O O . ALA B 1 171 ? 5.707 -9.562 -4.211 1 98.88 171 ALA B O 1
ATOM 3930 N N . ALA B 1 172 ? 3.963 -9.641 -2.789 1 98.56 172 ALA B N 1
ATOM 3931 C CA . ALA B 1 172 ? 2.943 -9.633 -3.836 1 98.56 172 ALA B CA 1
ATOM 3932 C C . ALA B 1 172 ? 1.847 -8.617 -3.523 1 98.56 172 ALA B C 1
ATOM 3934 O O . ALA B 1 172 ? 1.579 -8.32 -2.357 1 98.56 172 ALA B O 1
ATOM 3935 N N . GLY B 1 173 ? 1.195 -8.125 -4.594 1 97.5 173 GLY B N 1
ATOM 3936 C CA . GLY B 1 173 ? 0.15 -7.121 -4.469 1 97.5 173 GLY B CA 1
ATOM 3937 C C . GLY B 1 173 ? 0.638 -5.711 -4.754 1 97.5 173 GLY B C 1
ATOM 3938 O O . GLY B 1 173 ? 1.21 -5.059 -3.877 1 97.5 173 GLY B O 1
ATOM 3939 N N . GLY B 1 174 ? 0.339 -5.238 -5.918 1 97 174 GL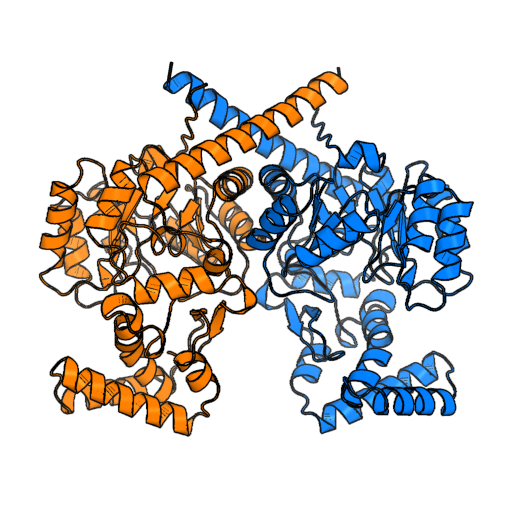Y B N 1
ATOM 3940 C CA . GLY B 1 174 ? 0.636 -3.85 -6.234 1 97 174 GLY B CA 1
ATOM 3941 C C . GLY B 1 174 ? 1.952 -3.672 -6.969 1 97 174 GLY B C 1
ATOM 3942 O O . GLY B 1 174 ? 2.381 -2.545 -7.219 1 97 174 GLY B O 1
ATOM 3943 N N . PHE B 1 175 ? 2.621 -4.719 -7.324 1 98.38 175 PHE B N 1
ATOM 3944 C CA . PHE B 1 175 ? 3.898 -4.625 -8.023 1 98.38 175 PHE B CA 1
ATOM 3945 C C . PHE B 1 175 ? 3.705 -4.781 -9.531 1 98.38 175 PHE B C 1
ATOM 3947 O O . PHE B 1 175 ? 2.898 -5.598 -9.977 1 98.38 175 PHE B O 1
ATOM 3954 N N . PHE B 1 176 ? 4.465 -3.98 -10.312 1 98.38 176 PHE B N 1
ATOM 3955 C CA . PHE B 1 176 ? 4.273 -4.035 -11.758 1 98.38 176 PHE B CA 1
ATOM 3956 C C . PHE B 1 176 ? 5.512 -3.537 -12.492 1 98.38 176 PHE B C 1
ATOM 3958 O O . PHE B 1 176 ? 5.578 -3.588 -13.719 1 98.38 176 PHE B O 1
ATOM 3965 N N . ASP B 1 177 ? 6.582 -3.016 -11.758 1 98.12 177 ASP B N 1
ATOM 3966 C CA . ASP B 1 177 ? 7.762 -2.475 -12.43 1 98.12 177 ASP B CA 1
ATOM 3967 C C . ASP B 1 177 ? 9 -2.623 -11.555 1 98.12 177 ASP B C 1
ATOM 3969 O O . ASP B 1 177 ? 8.953 -3.266 -10.5 1 98.12 177 ASP B O 1
ATOM 3973 N N . GLY B 1 178 ? 10.102 -2.1 -12.047 1 98.31 178 GLY B N 1
ATOM 3974 C CA . GLY B 1 178 ? 11.375 -2.262 -11.375 1 98.31 178 GLY B CA 1
ATOM 3975 C C . GLY B 1 178 ? 11.484 -1.447 -10.102 1 98.31 178 GLY B C 1
ATOM 3976 O O . GLY B 1 178 ? 12.195 -1.834 -9.164 1 98.31 178 GLY B O 1
ATOM 3977 N N . ARG B 1 179 ? 10.852 -0.312 -10.023 1 98.25 179 ARG B N 1
ATOM 3978 C CA . ARG B 1 179 ? 10.836 0.469 -8.797 1 98.25 179 ARG B CA 1
ATOM 3979 C C . ARG B 1 179 ? 10.188 -0.317 -7.656 1 98.25 179 ARG B C 1
ATOM 3981 O O . ARG B 1 179 ? 10.656 -0.27 -6.52 1 98.25 179 ARG B O 1
ATOM 3988 N N . GLY B 1 180 ? 9.117 -1.028 -8.07 1 98.5 180 GLY B N 1
ATOM 3989 C CA . GLY B 1 180 ? 8.492 -1.899 -7.09 1 98.5 180 GLY B CA 1
ATOM 3990 C C . GLY B 1 180 ? 9.422 -2.986 -6.578 1 98.5 180 GLY B C 1
ATOM 3991 O O . GLY B 1 180 ? 9.438 -3.281 -5.383 1 98.5 180 GLY B O 1
ATOM 3992 N N . LEU B 1 181 ? 10.133 -3.621 -7.484 1 98.62 181 LEU B N 1
ATOM 3993 C CA . LEU B 1 181 ? 11.094 -4.633 -7.07 1 98.62 181 LEU B CA 1
ATOM 3994 C C . LEU B 1 181 ? 12.141 -4.039 -6.133 1 98.62 181 LEU B C 1
ATOM 3996 O O . LEU B 1 181 ? 12.43 -4.605 -5.074 1 98.62 181 LEU B O 1
ATOM 4000 N N . ALA B 1 182 ? 12.719 -2.861 -6.473 1 98.19 182 ALA B N 1
ATOM 4001 C CA . ALA B 1 182 ? 13.703 -2.199 -5.625 1 98.19 182 ALA B CA 1
ATOM 4002 C C . ALA B 1 182 ? 13.133 -1.899 -4.246 1 98.19 182 ALA B C 1
ATOM 4004 O O . ALA B 1 182 ? 13.797 -2.109 -3.229 1 98.19 182 ALA B O 1
ATOM 4005 N N . ALA B 1 183 ? 11.914 -1.419 -4.191 1 98.69 183 ALA B N 1
ATOM 4006 C CA . ALA B 1 183 ? 11.258 -1.091 -2.93 1 98.69 183 ALA B CA 1
ATOM 4007 C C . ALA B 1 183 ? 11.047 -2.342 -2.082 1 98.69 183 ALA B C 1
ATOM 4009 O O . ALA B 1 183 ? 11.266 -2.324 -0.869 1 98.69 183 ALA B O 1
ATOM 4010 N N . ALA B 1 184 ? 10.586 -3.422 -2.742 1 98.75 184 ALA B N 1
ATOM 4011 C CA . ALA B 1 184 ? 10.391 -4.676 -2.02 1 98.75 184 ALA B CA 1
ATOM 4012 C C . ALA B 1 184 ? 11.703 -5.16 -1.399 1 98.75 184 ALA B C 1
ATOM 4014 O O . ALA B 1 184 ? 11.727 -5.574 -0.238 1 98.75 184 ALA B O 1
ATOM 4015 N N . LEU B 1 185 ? 12.734 -5.105 -2.166 1 98.31 185 LEU B N 1
ATOM 4016 C CA . LEU B 1 185 ? 14.047 -5.492 -1.661 1 98.31 185 LEU B CA 1
ATOM 4017 C C . LEU B 1 185 ? 14.477 -4.586 -0.512 1 98.31 185 LEU B C 1
ATOM 4019 O O . LEU B 1 185 ? 15.094 -5.051 0.45 1 98.31 185 LEU B O 1
ATOM 4023 N N . ALA B 1 186 ? 14.133 -3.324 -0.62 1 98.06 186 ALA B N 1
ATOM 4024 C CA . ALA B 1 186 ? 14.484 -2.361 0.422 1 98.06 186 ALA B CA 1
ATOM 4025 C C . ALA B 1 186 ? 13.781 -2.697 1.736 1 98.06 186 ALA B C 1
ATOM 4027 O O . ALA B 1 186 ? 14.344 -2.488 2.814 1 98.06 186 ALA B O 1
ATOM 4028 N N . TYR B 1 187 ? 12.586 -3.205 1.663 1 98.44 187 TYR B N 1
ATOM 4029 C CA . TYR B 1 187 ? 11.891 -3.639 2.867 1 98.44 187 TYR B CA 1
ATOM 4030 C C . TYR B 1 187 ? 12.57 -4.855 3.484 1 98.44 187 TYR B C 1
ATOM 4032 O O . TYR B 1 187 ? 12.422 -5.117 4.68 1 98.44 187 TYR B O 1
ATOM 4040 N N . GLY B 1 188 ? 13.227 -5.68 2.621 1 98.06 188 GLY B N 1
ATOM 4041 C CA . GLY B 1 188 ? 13.867 -6.902 3.076 1 98.06 188 GLY B CA 1
ATOM 4042 C C . GLY B 1 188 ? 13.336 -8.148 2.389 1 98.06 188 GLY B C 1
ATOM 4043 O O . GLY B 1 188 ? 13.758 -9.266 2.703 1 98.06 188 GLY B O 1
ATOM 4044 N N . ALA B 1 189 ? 12.422 -7.961 1.463 1 98.75 189 ALA B N 1
ATOM 4045 C CA . ALA B 1 189 ? 11.906 -9.102 0.708 1 98.75 189 ALA B CA 1
ATOM 4046 C C . ALA B 1 189 ? 12.992 -9.695 -0.194 1 98.75 189 ALA B C 1
ATOM 4048 O O . ALA B 1 189 ? 13.969 -9.023 -0.518 1 98.75 189 ALA B O 1
ATOM 4049 N N . ALA B 1 190 ? 12.766 -10.922 -0.606 1 98.56 190 ALA B N 1
ATOM 4050 C CA . ALA B 1 190 ? 13.719 -11.602 -1.474 1 98.56 190 ALA B CA 1
ATOM 4051 C C . ALA B 1 190 ? 13.336 -11.445 -2.943 1 98.56 190 ALA B C 1
ATOM 4053 O O . ALA B 1 190 ? 14.07 -11.891 -3.832 1 98.56 190 ALA B O 1
ATOM 4054 N N . GLY B 1 191 ? 12.258 -10.891 -3.234 1 98.69 191 GLY B N 1
ATOM 4055 C CA . GLY B 1 191 ? 11.766 -10.656 -4.582 1 98.69 191 GLY B CA 1
ATOM 4056 C C . GLY B 1 191 ? 10.305 -10.242 -4.621 1 98.69 191 GLY B C 1
ATOM 4057 O O . GLY B 1 191 ? 9.727 -9.891 -3.592 1 98.69 191 GLY B O 1
ATOM 4058 N N . ILE B 1 192 ? 9.742 -10.219 -5.84 1 98.94 192 ILE B N 1
ATOM 4059 C CA . ILE B 1 192 ? 8.336 -9.875 -6 1 98.94 192 ILE B CA 1
ATOM 4060 C C . ILE B 1 192 ? 7.621 -10.977 -6.785 1 98.94 192 ILE B C 1
ATOM 4062 O O . ILE B 1 192 ? 8.242 -11.68 -7.578 1 98.94 192 ILE B O 1
ATOM 4066 N N . ALA B 1 193 ? 6.367 -11.164 -6.512 1 98.94 193 ALA B N 1
ATOM 4067 C CA . ALA B 1 193 ? 5.453 -12.023 -7.258 1 98.94 193 ALA B CA 1
ATOM 4068 C C . ALA B 1 193 ? 4.297 -11.219 -7.848 1 98.94 193 ALA B C 1
ATOM 4070 O O . ALA B 1 193 ? 3.719 -10.367 -7.168 1 98.94 193 ALA B O 1
ATOM 4071 N N . MET B 1 194 ? 4.047 -11.461 -9.102 1 98.81 194 MET B N 1
ATOM 4072 C CA . MET B 1 194 ? 3.047 -10.656 -9.797 1 98.81 194 MET B CA 1
ATOM 4073 C C . MET B 1 194 ? 2.066 -11.539 -10.562 1 98.81 194 MET B C 1
ATOM 4075 O O . MET B 1 194 ? 2.475 -12.469 -11.258 1 98.81 194 MET B O 1
ATOM 4079 N N . GLY B 1 195 ? 0.804 -11.328 -10.391 1 98.56 195 GLY B N 1
ATOM 4080 C CA . GLY B 1 195 ? -0.237 -11.969 -11.18 1 98.56 195 GLY B CA 1
ATOM 4081 C C . GLY B 1 195 ? -0.77 -11.086 -12.297 1 98.56 195 GLY B C 1
ATOM 4082 O O . GLY B 1 195 ? -0.486 -11.328 -13.469 1 98.56 195 GLY B O 1
ATOM 4083 N N . THR B 1 196 ? -1.343 -9.961 -11.938 1 98.62 196 THR B N 1
ATOM 4084 C CA . THR B 1 196 ? -1.978 -9.055 -12.883 1 98.62 196 THR B CA 1
ATOM 4085 C C . THR B 1 196 ? -0.98 -8.594 -13.945 1 98.62 196 THR B C 1
ATOM 4087 O O . THR B 1 196 ? -1.305 -8.547 -15.133 1 98.62 196 THR B O 1
ATOM 4090 N N . ARG B 1 197 ? 0.212 -8.281 -13.562 1 98.69 197 ARG B N 1
ATOM 4091 C CA . ARG B 1 197 ? 1.22 -7.809 -14.508 1 98.69 197 ARG B CA 1
ATOM 4092 C C . ARG B 1 197 ? 1.498 -8.852 -15.578 1 98.69 197 ARG B C 1
ATOM 4094 O O . ARG B 1 197 ? 1.632 -8.523 -16.766 1 98.69 197 ARG B O 1
ATOM 4101 N N . PHE B 1 198 ? 1.546 -10.141 -15.188 1 98.88 198 PHE B N 1
ATOM 4102 C CA . PHE B 1 198 ? 1.844 -11.203 -16.141 1 98.88 198 PHE B CA 1
ATOM 4103 C C . PHE B 1 198 ? 0.59 -11.602 -16.906 1 98.88 198 PHE B C 1
ATOM 4105 O O . PHE B 1 198 ? 0.671 -12.016 -18.062 1 98.88 198 PHE B O 1
ATOM 4112 N N . LEU B 1 199 ? -0.601 -11.516 -16.25 1 98.75 199 LEU B N 1
ATOM 4113 C CA . LEU B 1 199 ? -1.847 -11.672 -16.984 1 98.75 199 LEU B CA 1
ATOM 4114 C C . LEU B 1 199 ? -1.884 -10.734 -18.188 1 98.75 199 LEU B C 1
ATOM 4116 O O . LEU B 1 199 ? -2.316 -11.125 -19.281 1 98.75 199 LEU B O 1
ATOM 4120 N N . MET B 1 200 ? -1.337 -9.539 -17.984 1 98.62 200 MET B N 1
ATOM 4121 C CA . MET B 1 200 ? -1.308 -8.508 -19.016 1 98.62 200 MET B CA 1
ATOM 4122 C C . MET B 1 200 ? -0.006 -8.57 -19.812 1 98.62 200 MET B C 1
ATOM 4124 O O . MET B 1 200 ? 0.668 -7.555 -19.984 1 98.62 200 MET B O 1
ATOM 4128 N N . SER B 1 201 ? 0.43 -9.703 -20.25 1 98.62 201 SER B N 1
ATOM 4129 C CA . SER B 1 201 ? 1.597 -9.898 -21.109 1 98.62 201 SER B CA 1
ATOM 4130 C C . SER B 1 201 ? 1.213 -10.562 -22.422 1 98.62 201 SER B C 1
ATOM 4132 O O . SER B 1 201 ? 0.102 -11.078 -22.562 1 98.62 201 SER B O 1
ATOM 4134 N N . ALA B 1 202 ? 2.16 -10.562 -23.359 1 98.44 202 ALA B N 1
ATOM 4135 C CA . ALA B 1 202 ? 1.888 -11.031 -24.719 1 98.44 202 ALA B CA 1
ATOM 4136 C C . ALA B 1 202 ? 1.674 -12.547 -24.734 1 98.44 202 ALA B C 1
ATOM 4138 O O . ALA B 1 202 ? 0.931 -13.062 -25.578 1 98.44 202 ALA B O 1
ATOM 4139 N N . GLU B 1 203 ? 2.254 -13.258 -23.828 1 98.62 203 GLU B N 1
ATOM 4140 C CA . GLU B 1 203 ? 2.199 -14.719 -23.828 1 98.62 203 GLU B CA 1
ATOM 4141 C C . GLU B 1 203 ? 0.994 -15.219 -23.031 1 98.62 203 GLU B C 1
ATOM 4143 O O . GLU B 1 203 ? 0.741 -16.422 -22.984 1 98.62 203 GLU B O 1
ATOM 4148 N N . SER B 1 204 ? 0.257 -14.234 -22.344 1 98.19 204 SER B N 1
ATOM 4149 C CA . SER B 1 204 ? -0.979 -14.594 -21.656 1 98.19 204 SER B CA 1
ATOM 4150 C C . SER B 1 204 ? -2.004 -15.164 -22.641 1 98.19 204 SER B C 1
ATOM 4152 O O . SER B 1 204 ? -2.156 -14.656 -23.75 1 98.19 204 SER B O 1
ATOM 4154 N N . PRO B 1 205 ? -2.693 -16.234 -22.281 1 97.94 205 PRO B N 1
ATOM 4155 C CA . PRO B 1 205 ? -3.723 -16.781 -23.156 1 97.94 205 PRO B CA 1
ATOM 4156 C C . PRO B 1 205 ? -5.012 -15.969 -23.156 1 97.94 205 PRO B C 1
ATOM 4158 O O . PRO B 1 205 ? -5.945 -16.281 -23.891 1 97.94 205 PRO B O 1
ATOM 4161 N N . VAL B 1 206 ? -5.156 -14.969 -22.281 1 98.19 206 VAL B N 1
ATOM 4162 C CA . VAL B 1 206 ? -6.355 -14.141 -22.188 1 98.19 206 VAL B CA 1
ATOM 4163 C C . VAL B 1 206 ? -6.617 -13.453 -23.531 1 98.19 206 VAL B C 1
ATOM 4165 O O . VAL B 1 206 ? -5.715 -12.844 -24.109 1 98.19 206 VAL B O 1
ATOM 4168 N N . PRO B 1 207 ? -7.801 -13.562 -24.047 1 98.19 207 PRO B N 1
ATOM 4169 C CA . PRO B 1 207 ? -8.125 -13 -25.359 1 98.19 207 PRO B CA 1
ATOM 4170 C C . PRO B 1 207 ? -7.91 -11.492 -25.422 1 98.19 207 PRO B C 1
ATOM 4172 O O . PRO B 1 207 ? -8.031 -10.805 -24.406 1 98.19 207 PRO B O 1
ATOM 4175 N N . ARG B 1 208 ? -7.688 -11.055 -26.641 1 96.94 208 ARG B N 1
ATOM 4176 C CA . ARG B 1 208 ? -7.344 -9.656 -26.891 1 96.94 208 ARG B CA 1
ATOM 4177 C C . ARG B 1 208 ? -8.445 -8.727 -26.391 1 96.94 208 ARG B C 1
ATOM 4179 O O . ARG B 1 208 ? -8.156 -7.672 -25.812 1 96.94 208 ARG B O 1
ATOM 4186 N N . GLU B 1 209 ? -9.648 -9.133 -26.609 1 97 209 GLU B N 1
ATOM 4187 C CA . GLU B 1 209 ? -10.781 -8.297 -26.203 1 97 209 GLU B CA 1
ATOM 4188 C C . GLU B 1 209 ? -10.781 -8.062 -24.703 1 97 209 GLU B C 1
ATOM 4190 O O . GLU B 1 209 ? -11.07 -6.953 -24.234 1 97 209 GLU B O 1
ATOM 4195 N N . THR B 1 210 ? -10.477 -9.078 -23.984 1 97.94 210 THR B N 1
ATOM 4196 C CA . THR B 1 210 ? -10.422 -8.984 -22.531 1 97.94 210 THR B CA 1
ATOM 4197 C C . THR B 1 210 ? -9.195 -8.195 -22.094 1 97.94 210 THR B C 1
ATOM 4199 O O . THR B 1 210 ? -9.289 -7.34 -21.203 1 97.94 210 THR B O 1
ATOM 4202 N N . LEU B 1 211 ? -8.039 -8.43 -22.672 1 98.12 211 LEU B N 1
ATOM 4203 C CA . LEU B 1 211 ? -6.816 -7.711 -22.328 1 98.12 211 LEU B CA 1
ATOM 4204 C C . LEU B 1 211 ? -6.977 -6.215 -22.562 1 98.12 211 LEU B C 1
ATOM 4206 O O . LEU B 1 211 ? -6.438 -5.398 -21.812 1 98.12 211 LEU B O 1
ATOM 4210 N N . GLU B 1 212 ? -7.699 -5.879 -23.547 1 97.19 212 GLU B N 1
ATOM 4211 C CA . GLU B 1 212 ? -7.934 -4.473 -23.859 1 97.19 212 GLU B CA 1
ATOM 4212 C C . GLU B 1 212 ? -8.688 -3.781 -22.734 1 97.19 212 GLU B C 1
ATOM 4214 O O . GLU B 1 212 ? -8.461 -2.602 -22.453 1 97.19 212 GLU B O 1
ATOM 4219 N N . ARG B 1 213 ? -9.547 -4.488 -22.109 1 97.12 213 ARG B N 1
ATOM 4220 C CA . ARG B 1 213 ? -10.266 -3.938 -20.969 1 97.12 213 ARG B CA 1
ATOM 4221 C C . ARG B 1 213 ? -9.328 -3.697 -19.781 1 97.12 213 ARG B C 1
ATOM 4223 O O . ARG B 1 213 ? -9.492 -2.73 -19.047 1 97.12 213 ARG B O 1
ATOM 4230 N N . TYR B 1 214 ? -8.438 -4.594 -19.562 1 98.12 214 TYR B N 1
ATOM 4231 C CA . TYR B 1 214 ? -7.438 -4.414 -18.516 1 98.12 214 TYR B CA 1
ATOM 4232 C C . TYR B 1 214 ? -6.602 -3.166 -18.781 1 98.12 214 TYR B C 1
ATOM 4234 O O . TYR B 1 214 ? -6.379 -2.361 -17.875 1 98.12 214 TYR B O 1
ATOM 4242 N N . VAL B 1 215 ? -6.16 -2.988 -20 1 97.81 215 VAL B N 1
ATOM 4243 C CA . VAL B 1 215 ? -5.297 -1.87 -20.359 1 97.81 215 VAL B CA 1
ATOM 4244 C C . VAL B 1 215 ? -6.062 -0.557 -20.219 1 97.81 215 VAL B C 1
ATOM 4246 O O . VAL B 1 215 ? -5.488 0.465 -19.844 1 97.81 215 VAL B O 1
ATOM 4249 N N . ALA B 1 216 ? -7.371 -0.614 -20.391 1 97 216 ALA B N 1
ATOM 4250 C CA . ALA B 1 216 ? -8.195 0.59 -20.484 1 97 216 ALA B CA 1
ATOM 4251 C C . ALA B 1 216 ? -8.578 1.096 -19.094 1 97 216 ALA B C 1
ATOM 4253 O O . ALA B 1 216 ? -9.07 2.219 -18.953 1 97 216 ALA B O 1
ATOM 4254 N N . VAL B 1 217 ? -8.453 0.36 -18.047 1 95.5 217 VAL B N 1
ATOM 4255 C CA . VAL B 1 217 ? -9.008 0.713 -16.75 1 95.5 217 VAL B CA 1
ATOM 4256 C C . VAL B 1 217 ? -8.383 2.021 -16.25 1 95.5 217 VAL B C 1
ATOM 4258 O O . VAL B 1 217 ? -9.102 2.934 -15.836 1 95.5 217 VAL B O 1
ATOM 4261 N N . GLY B 1 218 ? -7.086 2.283 -16.234 1 92.75 218 GLY B N 1
ATOM 4262 C CA . GLY B 1 218 ? -6.344 3.51 -15.992 1 92.75 218 GLY B CA 1
ATOM 4263 C C . GLY B 1 218 ? -6.57 4.078 -14.602 1 92.75 218 GLY B C 1
ATOM 4264 O O . GLY B 1 218 ? -5.797 4.918 -14.133 1 92.75 218 GLY B O 1
ATOM 4265 N N . ASP B 1 219 ? -7.656 3.754 -13.891 1 93.69 219 ASP B N 1
ATOM 4266 C CA . ASP B 1 219 ? -7.996 4.266 -12.562 1 93.69 219 ASP B CA 1
ATOM 4267 C C . ASP B 1 219 ? -8.062 3.135 -11.539 1 93.69 219 ASP B C 1
ATOM 4269 O O . ASP B 1 219 ? -8.977 2.309 -11.586 1 93.69 219 ASP B O 1
ATOM 4273 N N . PRO B 1 220 ? -7.141 3.174 -10.602 1 95.12 220 PRO B N 1
ATOM 4274 C CA . PRO B 1 220 ? -7.141 2.094 -9.609 1 95.12 220 PRO B CA 1
ATOM 4275 C C . PRO B 1 220 ? -8.445 2.014 -8.82 1 95.12 220 PRO B C 1
ATOM 4277 O O . PRO B 1 220 ? -8.812 0.94 -8.336 1 95.12 220 PRO B O 1
ATOM 4280 N N . ALA B 1 221 ? -9.172 3.098 -8.68 1 91.12 221 ALA B N 1
ATOM 4281 C CA . ALA B 1 221 ? -10.422 3.125 -7.934 1 91.12 221 ALA B CA 1
ATOM 4282 C C . ALA B 1 221 ? -11.5 2.303 -8.641 1 91.12 221 ALA B C 1
ATOM 4284 O O . ALA B 1 221 ? -12.516 1.943 -8.031 1 91.12 221 ALA B O 1
ATOM 4285 N N . ARG B 1 222 ? -11.281 2.002 -9.891 1 95.62 222 ARG B N 1
ATOM 4286 C CA . ARG B 1 222 ? -12.234 1.22 -10.672 1 95.62 222 ARG B CA 1
ATOM 4287 C C . ARG B 1 222 ? -11.93 -0.271 -10.578 1 95.62 222 ARG B C 1
ATOM 4289 O O . ARG B 1 222 ? -12.516 -1.078 -11.305 1 95.62 222 ARG B O 1
ATOM 4296 N N . ILE B 1 223 ? -11.047 -0.616 -9.797 1 97.5 223 ILE B N 1
ATOM 4297 C CA . ILE B 1 223 ? -10.75 -1.999 -9.438 1 97.5 223 ILE B CA 1
ATOM 4298 C C . ILE B 1 223 ? -11.109 -2.244 -7.98 1 97.5 223 ILE B C 1
ATOM 4300 O O . ILE B 1 223 ? -10.305 -1.999 -7.078 1 97.5 223 ILE B O 1
ATOM 4304 N N . ARG B 1 224 ? -12.266 -2.732 -7.781 1 95.12 224 ARG B N 1
ATOM 4305 C CA . ARG B 1 224 ? -12.844 -2.697 -6.441 1 95.12 224 ARG B CA 1
ATOM 4306 C C . ARG B 1 224 ? -12.805 -4.074 -5.789 1 95.12 224 ARG B C 1
ATOM 4308 O O . ARG B 1 224 ? -12.594 -5.082 -6.469 1 95.12 224 ARG B O 1
ATOM 4315 N N . VAL B 1 225 ? -12.875 -4.055 -4.5 1 93.81 225 VAL B N 1
ATOM 4316 C CA . VAL B 1 225 ? -13.133 -5.277 -3.742 1 93.81 225 VAL B CA 1
ATOM 4317 C C . VAL B 1 225 ? -14.633 -5.504 -3.617 1 93.81 225 VAL B C 1
ATOM 4319 O O . VAL B 1 225 ? -15.383 -4.59 -3.258 1 93.81 225 VAL B O 1
ATOM 4322 N N . SER B 1 226 ? -15.102 -6.629 -3.957 1 92.31 226 SER B N 1
ATOM 4323 C CA . SER B 1 226 ? -16.516 -6.977 -3.883 1 92.31 226 SER B CA 1
ATOM 4324 C C . SER B 1 226 ? -16.719 -8.375 -3.309 1 92.31 226 SER B C 1
ATOM 4326 O O . SER B 1 226 ? -15.93 -9.281 -3.586 1 92.31 226 SER B O 1
ATOM 4328 N N . ASP B 1 227 ? -17.719 -8.523 -2.549 1 86.69 227 ASP B N 1
ATOM 4329 C CA . ASP B 1 227 ? -18.078 -9.844 -2.055 1 86.69 227 ASP B CA 1
ATOM 4330 C C . ASP B 1 227 ? -19.297 -10.391 -2.803 1 86.69 227 ASP B C 1
ATOM 4332 O O . ASP B 1 227 ? -19.906 -11.359 -2.363 1 86.69 227 ASP B O 1
ATOM 4336 N N . ALA B 1 228 ? -19.625 -9.773 -3.867 1 84.25 228 ALA B N 1
ATOM 4337 C CA . ALA B 1 228 ? -20.859 -10.07 -4.582 1 84.25 228 ALA B CA 1
ATOM 4338 C C . ALA B 1 228 ? -20.781 -11.438 -5.266 1 84.25 228 ALA B C 1
ATOM 4340 O O . ALA B 1 228 ? -21.812 -12.031 -5.594 1 84.25 228 ALA B O 1
ATOM 4341 N N . LEU B 1 229 ? -19.625 -11.891 -5.535 1 81.44 229 LEU B N 1
ATOM 4342 C CA . LEU B 1 229 ? -19.484 -13.125 -6.309 1 81.44 229 LEU B CA 1
ATOM 4343 C C . LEU B 1 229 ? -19.719 -14.352 -5.43 1 81.44 229 LEU B C 1
ATOM 4345 O O . LEU B 1 229 ? -20.609 -15.156 -5.711 1 81.44 229 LEU B O 1
ATOM 4349 N N . ASP B 1 230 ? -18.953 -14.406 -4.281 1 77.44 230 ASP B N 1
ATOM 4350 C CA . ASP B 1 230 ? -19.047 -15.625 -3.48 1 77.44 230 ASP B CA 1
ATOM 4351 C C . ASP B 1 230 ? -19.125 -15.297 -1.991 1 77.44 230 ASP B C 1
ATOM 4353 O O . ASP B 1 230 ? -18.984 -16.188 -1.148 1 77.44 230 ASP B O 1
ATOM 4357 N N . GLY B 1 231 ? -19.234 -14.094 -1.74 1 77.81 231 GLY B N 1
ATOM 4358 C CA . GLY B 1 231 ? -19.391 -13.688 -0.353 1 77.81 231 GLY B CA 1
ATOM 4359 C C . GLY B 1 231 ? -18.078 -13.328 0.31 1 77.81 231 GLY B C 1
ATOM 4360 O O . GLY B 1 231 ? -18.062 -12.828 1.437 1 77.81 231 GLY B O 1
ATOM 4361 N N . LEU B 1 232 ? -17.031 -13.672 -0.35 1 83.06 232 LEU B N 1
ATOM 4362 C CA . LEU B 1 232 ? -15.711 -13.297 0.147 1 83.06 232 LEU B CA 1
ATOM 4363 C C . LEU B 1 232 ? -15.125 -12.156 -0.674 1 83.06 232 LEU B C 1
ATOM 4365 O O . LEU B 1 232 ? -15.383 -12.055 -1.877 1 83.06 232 LEU B O 1
ATOM 4369 N N . PRO B 1 233 ? -14.367 -11.359 0.005 1 89.44 233 PRO B N 1
ATOM 4370 C CA . PRO B 1 233 ? -13.812 -10.211 -0.717 1 89.44 233 PRO B CA 1
ATOM 4371 C C . PRO B 1 233 ? -12.883 -10.625 -1.856 1 89.44 233 PRO B C 1
ATOM 4373 O O . PRO B 1 233 ? -11.938 -11.391 -1.643 1 89.44 233 PRO B O 1
ATOM 4376 N N . GLN B 1 234 ? -13.172 -10.125 -2.986 1 93.56 234 GLN B N 1
ATOM 4377 C CA . GLN B 1 234 ? -12.344 -10.297 -4.176 1 93.56 234 GLN B CA 1
ATOM 4378 C C . GLN B 1 234 ? -12.164 -8.977 -4.922 1 93.56 234 GLN B C 1
ATOM 4380 O O . GLN B 1 234 ? -13.109 -8.195 -5.031 1 93.56 234 GLN B O 1
ATOM 4385 N N . ARG B 1 235 ? -11.039 -8.805 -5.41 1 96.56 235 ARG B N 1
ATOM 4386 C CA . ARG B 1 235 ? -10.797 -7.574 -6.156 1 96.56 235 ARG B CA 1
ATOM 4387 C C . ARG B 1 235 ? -10.906 -7.816 -7.66 1 96.56 235 ARG B C 1
ATOM 4389 O O . ARG B 1 235 ? -10.312 -8.766 -8.188 1 96.56 235 ARG B O 1
ATOM 4396 N N . MET B 1 236 ? -11.641 -6.973 -8.344 1 96.88 236 MET B N 1
ATOM 4397 C CA . MET B 1 236 ? -11.93 -7.113 -9.766 1 96.88 236 MET B CA 1
ATOM 4398 C C . MET B 1 236 ? -12.125 -5.75 -10.422 1 96.88 236 MET B C 1
ATOM 4400 O O . MET B 1 236 ? -12.438 -4.77 -9.742 1 96.88 236 MET B O 1
ATOM 4404 N N . ILE B 1 237 ? -11.953 -5.723 -11.695 1 97.75 237 ILE B N 1
ATOM 4405 C CA . ILE B 1 237 ? -12.227 -4.523 -12.477 1 97.75 237 ILE B CA 1
ATOM 4406 C C . ILE B 1 237 ? -13.727 -4.285 -12.555 1 97.75 237 ILE B C 1
ATOM 4408 O O . ILE B 1 237 ? -14.5 -5.219 -12.773 1 97.75 237 ILE B O 1
ATOM 4412 N N . ASP B 1 238 ? -14.055 -3.035 -12.383 1 96.06 238 ASP B N 1
ATOM 4413 C CA . ASP B 1 238 ? -15.453 -2.666 -12.617 1 96.06 238 ASP B CA 1
ATOM 4414 C C . ASP B 1 238 ? -15.852 -2.965 -14.062 1 96.06 238 ASP B C 1
ATOM 4416 O O . ASP B 1 238 ? -15.133 -2.619 -15 1 96.06 238 ASP B O 1
ATOM 4420 N N . ASN B 1 239 ? -16.938 -3.639 -14.195 1 94.38 239 ASN B N 1
ATOM 4421 C CA . ASN B 1 239 ? -17.578 -3.828 -15.484 1 94.38 239 ASN B CA 1
ATOM 4422 C C . ASN B 1 239 ? -19.094 -3.963 -15.336 1 94.38 239 ASN B C 1
ATOM 4424 O O . ASN B 1 239 ? -19.609 -4.027 -14.211 1 94.38 239 ASN B O 1
ATOM 4428 N N . PRO B 1 240 ? -19.812 -3.857 -16.469 1 92.12 240 PRO B N 1
ATOM 4429 C CA . PRO B 1 240 ? -21.281 -3.844 -16.375 1 92.12 240 PRO B CA 1
ATOM 4430 C C . PRO B 1 240 ? -21.828 -5.027 -15.57 1 92.12 240 PRO B C 1
ATOM 4432 O O . PRO B 1 240 ? -22.766 -4.863 -14.781 1 92.12 240 PRO B O 1
ATOM 4435 N N . TYR B 1 241 ? -21.25 -6.105 -15.742 1 90.56 241 TYR B N 1
ATOM 4436 C CA . TYR B 1 241 ? -21.734 -7.301 -15.055 1 90.56 241 TYR B CA 1
ATOM 4437 C C . TYR B 1 241 ? -21.547 -7.18 -13.547 1 90.56 241 TYR B C 1
ATOM 4439 O O . TYR B 1 241 ? -22.469 -7.406 -12.773 1 90.56 241 TYR B O 1
ATOM 4447 N N . LEU B 1 242 ? -20.344 -6.898 -13.062 1 92.12 242 LEU B N 1
ATOM 4448 C CA . LEU B 1 242 ? -20.031 -6.785 -11.641 1 92.12 242 LEU B CA 1
ATOM 4449 C C . LEU B 1 242 ? -20.875 -5.699 -10.984 1 92.12 242 LEU B C 1
ATOM 4451 O O . LEU B 1 242 ? -21.406 -5.895 -9.883 1 92.12 242 LEU B O 1
ATOM 4455 N N . LEU B 1 243 ? -21 -4.59 -11.633 1 92.94 243 LEU B N 1
ATOM 4456 C CA . LEU B 1 243 ? -21.766 -3.471 -11.094 1 92.94 243 LEU B CA 1
ATOM 4457 C C . LEU B 1 243 ? -23.234 -3.832 -10.945 1 92.94 243 LEU B C 1
ATOM 4459 O O . LEU B 1 243 ? -23.891 -3.398 -10 1 92.94 243 LEU B O 1
ATOM 4463 N N . LYS B 1 244 ? -23.719 -4.602 -11.906 1 89.25 244 LYS B N 1
ATOM 4464 C CA . LYS B 1 244 ? -25.094 -5.105 -11.805 1 89.25 244 LYS B CA 1
ATOM 4465 C C . LYS B 1 244 ? -25.25 -6.023 -10.594 1 89.25 244 LYS B C 1
ATOM 4467 O O . LYS B 1 244 ? -26.219 -5.906 -9.844 1 89.25 244 LYS B O 1
ATOM 4472 N N . LEU B 1 245 ? -24.297 -6.902 -10.422 1 87.31 245 LEU B N 1
ATOM 4473 C CA . LEU B 1 245 ? -24.312 -7.84 -9.305 1 87.31 245 LEU B CA 1
ATOM 4474 C C . LEU B 1 245 ? -24.297 -7.098 -7.973 1 87.31 245 LEU B C 1
ATOM 4476 O O . LEU B 1 245 ? -24.938 -7.512 -7.012 1 87.31 245 LEU B O 1
ATOM 4480 N N . GLU B 1 246 ? -23.562 -6.047 -7.902 1 88.44 246 GLU B N 1
ATOM 4481 C CA . GLU B 1 246 ? -23.406 -5.266 -6.676 1 88.44 246 GLU B CA 1
ATOM 4482 C C . GLU B 1 246 ? -24.703 -4.57 -6.293 1 88.44 246 GLU B C 1
ATOM 4484 O O . GLU B 1 246 ? -24.953 -4.285 -5.117 1 88.44 246 GLU B O 1
ATOM 4489 N N . ARG B 1 247 ? -25.516 -4.375 -7.184 1 87.94 247 ARG B N 1
ATOM 4490 C CA . ARG B 1 247 ? -26.766 -3.67 -6.941 1 87.94 247 ARG B CA 1
ATOM 4491 C C . ARG B 1 247 ? -27.875 -4.641 -6.523 1 87.94 247 ARG B C 1
ATOM 4493 O O . ARG B 1 247 ? -28.938 -4.219 -6.09 1 87.94 247 ARG B O 1
ATOM 4500 N N . PHE B 1 248 ? -27.594 -5.883 -6.738 1 83.81 248 PHE B N 1
ATOM 4501 C CA . PHE B 1 248 ? -28.625 -6.875 -6.473 1 83.81 248 PHE B CA 1
ATOM 4502 C C . PHE B 1 248 ? -28.859 -7.027 -4.977 1 83.81 248 PHE B C 1
ATOM 4504 O O . PHE B 1 248 ? -27.906 -7.07 -4.191 1 83.81 248 PHE B O 1
ATOM 4511 N N . GLY B 1 249 ? -30.109 -6.93 -4.559 1 77.12 249 GLY B N 1
ATOM 4512 C CA . GLY B 1 249 ? -30.469 -7.363 -3.219 1 77.12 249 GLY B CA 1
ATOM 4513 C C . GLY B 1 249 ? -30.359 -8.859 -3.027 1 77.12 249 GLY B C 1
ATOM 4514 O O . GLY B 1 249 ? -30.047 -9.594 -3.969 1 77.12 249 GLY B O 1
ATOM 4515 N N . PRO B 1 250 ? -30.625 -9.367 -1.843 1 76 250 PRO B N 1
ATOM 4516 C CA . PRO B 1 250 ? -30.438 -10.789 -1.549 1 76 250 PRO B CA 1
ATOM 4517 C C . PRO B 1 250 ? -31.281 -11.695 -2.436 1 76 250 PRO B C 1
ATOM 4519 O O . PRO B 1 250 ? -30.812 -12.727 -2.904 1 76 250 PRO B O 1
ATOM 4522 N N . LEU B 1 251 ? -32.531 -11.336 -2.691 1 77.5 251 LEU B N 1
ATOM 4523 C CA . LEU B 1 251 ? -33.438 -12.172 -3.484 1 77.5 251 LEU B CA 1
ATOM 4524 C C . LEU B 1 251 ? -33 -12.203 -4.945 1 77.5 251 LEU B C 1
ATOM 4526 O O . LEU B 1 251 ? -32.938 -13.273 -5.559 1 77.5 251 LEU B O 1
ATOM 4530 N N . ARG B 1 252 ? -32.688 -11.125 -5.484 1 79 252 ARG B N 1
ATOM 4531 C CA . ARG B 1 252 ? -32.281 -11.047 -6.879 1 79 252 ARG B CA 1
ATOM 4532 C C . ARG B 1 252 ? -30.938 -11.758 -7.082 1 79 252 ARG B C 1
ATOM 4534 O O . ARG B 1 252 ? -30.703 -12.352 -8.133 1 79 252 ARG B O 1
ATOM 4541 N N . ARG B 1 253 ? -30.109 -11.648 -6.105 1 76.56 253 ARG B N 1
ATOM 4542 C CA . ARG B 1 253 ? -28.812 -12.336 -6.164 1 76.56 253 ARG B CA 1
ATOM 4543 C C . ARG B 1 253 ? -29 -13.844 -6.238 1 76.56 253 ARG B C 1
ATOM 4545 O O . ARG B 1 253 ? -28.266 -14.531 -6.957 1 76.56 253 ARG B O 1
ATOM 4552 N N . THR B 1 254 ? -29.969 -14.281 -5.457 1 75.75 254 THR B N 1
ATOM 4553 C CA . THR B 1 254 ? -30.266 -15.711 -5.473 1 75.75 254 THR B CA 1
ATOM 4554 C C . THR B 1 254 ? -30.797 -16.141 -6.84 1 75.75 254 THR B C 1
ATOM 4556 O O . THR B 1 254 ? -30.391 -17.188 -7.367 1 75.75 254 THR B O 1
ATOM 4559 N N . TRP B 1 255 ? -31.656 -15.352 -7.297 1 76 255 TRP B N 1
ATOM 4560 C CA . TRP B 1 255 ? -32.219 -15.656 -8.609 1 76 255 TRP B CA 1
ATOM 4561 C C . TRP B 1 255 ? -31.141 -15.656 -9.68 1 76 255 TRP B C 1
ATOM 4563 O O . TRP B 1 255 ? -31.125 -16.531 -10.547 1 76 255 TRP B O 1
ATOM 4573 N N . PHE B 1 256 ? -30.344 -14.719 -9.57 1 73.56 256 PHE B N 1
ATOM 4574 C CA . PHE B 1 256 ? -29.25 -14.594 -10.523 1 73.56 256 PHE B CA 1
ATOM 4575 C C . PHE B 1 256 ? -28.297 -15.781 -10.414 1 73.56 256 PHE B C 1
ATOM 4577 O O . PHE B 1 256 ? -27.828 -16.312 -11.43 1 73.56 256 PHE B O 1
ATOM 4584 N N . ALA B 1 257 ? -28.062 -16.125 -9.227 1 72.88 257 ALA B N 1
ATOM 4585 C CA . ALA B 1 257 ? -27.188 -17.266 -8.992 1 72.88 257 ALA B CA 1
ATOM 4586 C C . ALA B 1 257 ? -27.781 -18.547 -9.602 1 72.88 257 ALA B C 1
ATOM 4588 O O . ALA B 1 257 ? -27.062 -19.344 -10.188 1 72.88 257 ALA B O 1
ATOM 4589 N N . LEU B 1 258 ? -29.031 -18.688 -9.547 1 73.19 258 LEU B N 1
ATOM 4590 C CA . LEU B 1 258 ? -29.734 -19.844 -10.094 1 73.19 258 LEU B CA 1
ATOM 4591 C C . LEU B 1 258 ? -29.672 -19.828 -11.617 1 73.19 258 LEU B C 1
ATOM 4593 O O . LEU B 1 258 ? -29.484 -20.875 -12.242 1 73.19 258 LEU B O 1
ATOM 4597 N N . LYS B 1 259 ? -29.797 -18.688 -12.133 1 72.69 259 LYS B N 1
ATOM 4598 C CA . LYS B 1 259 ? -29.75 -18.562 -13.586 1 72.69 259 LYS B CA 1
ATOM 4599 C C . LYS B 1 259 ? -28.375 -18.906 -14.133 1 72.69 259 LYS B C 1
ATOM 4601 O O . LYS B 1 259 ? -28.25 -19.594 -15.148 1 72.69 259 LYS B O 1
ATOM 4606 N N . THR B 1 260 ? -27.422 -18.406 -13.477 1 71.69 260 THR B N 1
ATOM 4607 C CA . THR B 1 260 ? -26.047 -18.656 -13.898 1 71.69 260 THR B CA 1
ATOM 4608 C C . THR B 1 260 ? -25.688 -20.125 -13.727 1 71.69 260 THR B C 1
ATOM 4610 O O . THR B 1 260 ? -25 -20.703 -14.57 1 71.69 260 THR B O 1
ATOM 4613 N N . ALA B 1 261 ? -26.203 -20.703 -12.625 1 69.12 261 ALA B N 1
ATOM 4614 C CA . ALA B 1 261 ? -25.969 -22.125 -12.383 1 69.12 261 ALA B CA 1
ATOM 4615 C C . ALA B 1 261 ? -26.562 -22.969 -13.5 1 69.12 261 ALA B C 1
ATOM 4617 O O . ALA B 1 261 ? -25.938 -23.953 -13.93 1 69.12 261 ALA B O 1
ATOM 4618 N N . GLU B 1 262 ? -27.625 -22.625 -13.938 1 68.25 262 GLU B N 1
ATOM 4619 C CA . GLU B 1 262 ? -28.297 -23.344 -15.016 1 68.25 262 GLU B CA 1
ATOM 4620 C C . GLU B 1 262 ? -27.516 -23.234 -16.312 1 68.25 262 GLU B C 1
ATOM 4622 O O . GLU B 1 262 ? -27.359 -24.219 -17.047 1 68.25 262 GLU B O 1
ATOM 4627 N N . ALA B 1 263 ? -27.031 -22.078 -16.562 1 63.97 263 ALA B N 1
ATOM 4628 C CA . ALA B 1 263 ? -26.234 -21.875 -17.766 1 63.97 263 ALA B CA 1
ATOM 4629 C C . ALA B 1 263 ? -24.969 -22.719 -17.734 1 63.97 263 ALA B C 1
ATOM 4631 O O . ALA B 1 263 ? -24.578 -23.312 -18.75 1 63.97 263 ALA B O 1
ATOM 4632 N N . TRP B 1 264 ? -24.406 -22.703 -16.641 1 62.16 264 TRP B N 1
ATOM 4633 C CA . TRP B 1 264 ? -23.188 -23.5 -16.438 1 62.16 264 TRP B CA 1
ATOM 4634 C C . TRP B 1 264 ? -23.484 -24.984 -16.594 1 62.16 264 TRP B C 1
ATOM 4636 O O . TRP B 1 264 ? -22.719 -25.703 -17.234 1 62.16 264 TRP B O 1
ATOM 4646 N N . ARG B 1 265 ? -24.531 -25.406 -15.969 1 62.25 265 ARG B N 1
ATOM 4647 C CA . ARG B 1 265 ? -24.953 -26.797 -16.094 1 62.25 265 ARG B CA 1
ATOM 4648 C C . ARG B 1 265 ? -25.141 -27.188 -17.562 1 62.25 265 ARG B C 1
ATOM 4650 O O . ARG B 1 265 ? -24.656 -28.234 -18 1 62.25 265 ARG B O 1
ATOM 4657 N N . ARG B 1 266 ? -25.766 -26.391 -18.203 1 59.94 266 ARG B N 1
ATOM 4658 C CA . ARG B 1 266 ? -26.047 -26.656 -19.609 1 59.94 266 ARG B CA 1
ATOM 4659 C C . ARG B 1 266 ? -24.75 -26.734 -20.422 1 59.94 266 ARG B C 1
ATOM 4661 O O . ARG B 1 266 ? -24.609 -27.578 -21.297 1 59.94 266 ARG B O 1
ATOM 4668 N N . GLN B 1 267 ? -23.906 -25.812 -19.969 1 57.03 267 GLN B N 1
ATOM 4669 C CA . GLN B 1 267 ? -22.656 -25.734 -20.703 1 57.03 267 GLN B CA 1
ATOM 4670 C C . GLN B 1 267 ? -21.75 -26.922 -20.359 1 57.03 267 GLN B C 1
ATOM 4672 O O . GLN B 1 267 ? -21 -27.391 -21.219 1 57.03 267 GLN B O 1
ATOM 4677 N N . ASN B 1 268 ? -21.75 -27.312 -19.047 1 56.97 268 ASN B N 1
ATOM 4678 C CA . ASN B 1 268 ? -20.828 -28.375 -18.625 1 56.97 268 ASN B CA 1
ATOM 4679 C C . ASN B 1 268 ? -21.516 -29.734 -18.594 1 56.97 268 ASN B C 1
ATOM 4681 O O . ASN B 1 268 ? -20.938 -30.719 -18.141 1 56.97 268 ASN B O 1
ATOM 4685 N N . GLY B 1 269 ? -22.734 -29.797 -19.016 1 54.75 269 GLY B N 1
ATOM 4686 C CA . GLY B 1 269 ? -23.469 -31.047 -19.078 1 54.75 269 GLY B CA 1
ATOM 4687 C C . GLY B 1 269 ? -23.797 -31.625 -17.703 1 54.75 269 GLY B C 1
ATOM 4688 O O . GLY B 1 269 ? -23.875 -32.844 -17.531 1 54.75 269 GLY B O 1
ATOM 4689 N N . LEU B 1 270 ? -23.766 -30.812 -16.656 1 54.19 270 LEU B N 1
ATOM 4690 C CA . LEU B 1 270 ? -24.094 -31.328 -15.336 1 54.19 270 LEU B CA 1
ATOM 4691 C C . LEU B 1 270 ? -25.594 -31.594 -15.219 1 54.19 270 LEU B C 1
ATOM 4693 O O . LEU B 1 270 ? -26.406 -30.891 -15.82 1 54.19 270 LEU B O 1
ATOM 4697 N N . SER B 1 271 ? -25.938 -32.719 -14.57 1 57.62 271 SER B N 1
ATOM 4698 C CA . SER B 1 271 ? -27.344 -33.094 -14.383 1 57.62 271 SER B CA 1
ATOM 4699 C C . SER B 1 271 ? -28.016 -32.219 -13.344 1 57.62 271 SER B C 1
ATOM 4701 O O . SER B 1 271 ? -27.344 -31.625 -12.492 1 57.62 271 SER B O 1
ATOM 4703 N N . THR B 1 272 ? -29.281 -31.969 -13.438 1 59 272 THR B N 1
ATOM 4704 C CA . THR B 1 272 ? -30.125 -31.234 -12.492 1 59 272 THR B CA 1
ATOM 4705 C C . THR B 1 272 ? -29.922 -31.766 -11.078 1 59 272 THR B C 1
ATOM 4707 O O . THR B 1 272 ? -30 -31.016 -10.109 1 59 272 THR B O 1
ATOM 4710 N N . GLY B 1 273 ? -29.719 -32.969 -10.93 1 56.91 273 GLY B N 1
ATOM 4711 C CA . GLY B 1 273 ? -29.453 -33.594 -9.641 1 56.91 273 GLY B CA 1
ATOM 4712 C C . GLY B 1 273 ? -28.156 -33.125 -9.016 1 56.91 273 GLY B C 1
ATOM 4713 O O . GLY B 1 273 ? -28.078 -32.969 -7.793 1 56.91 273 GLY B O 1
ATOM 4714 N N . ASP B 1 274 ? -27.297 -32.844 -9.75 1 55.81 274 ASP B N 1
ATOM 4715 C CA . ASP B 1 274 ? -26 -32.406 -9.25 1 55.81 274 ASP B CA 1
ATOM 4716 C C . ASP B 1 274 ? -26.094 -30.984 -8.68 1 55.81 274 ASP B C 1
ATOM 4718 O O . ASP B 1 274 ? -25.484 -30.672 -7.66 1 55.81 274 ASP B O 1
ATOM 4722 N N . MET B 1 275 ? -26.875 -30.25 -9.344 1 55.78 275 MET B N 1
ATOM 4723 C CA . MET B 1 275 ? -27.094 -28.891 -8.898 1 55.78 275 MET B CA 1
ATOM 4724 C C . MET B 1 275 ? -27.828 -28.859 -7.562 1 55.78 275 MET B C 1
ATOM 4726 O O . MET B 1 275 ? -27.516 -28.047 -6.691 1 55.78 275 MET B O 1
ATOM 4730 N N . LEU B 1 276 ? -28.797 -29.703 -7.488 1 55.94 276 LEU B N 1
ATOM 4731 C CA . LEU B 1 276 ? -29.531 -29.844 -6.234 1 55.94 276 LEU B CA 1
ATOM 4732 C C . LEU B 1 276 ? -28.594 -30.281 -5.105 1 55.94 276 LEU B C 1
ATOM 4734 O O . LEU B 1 276 ? -28.719 -29.797 -3.975 1 55.94 276 LEU B O 1
ATOM 4738 N N . GLY B 1 277 ? -27.75 -31.094 -5.312 1 54.5 277 GLY B N 1
ATOM 4739 C CA . GLY B 1 277 ? -26.766 -31.516 -4.32 1 54.5 277 GLY B CA 1
ATOM 4740 C C . GLY B 1 277 ? -25.859 -30.391 -3.857 1 54.5 277 GLY B C 1
ATOM 4741 O O . GLY B 1 277 ? -25.594 -30.266 -2.664 1 54.5 277 GLY B O 1
ATOM 4742 N N . LEU B 1 278 ? -25.484 -29.688 -4.75 1 53.34 278 LEU B N 1
ATOM 4743 C CA . LEU B 1 278 ? -24.641 -28.547 -4.418 1 53.34 278 LEU B CA 1
ATOM 4744 C C . LEU B 1 278 ? -25.422 -27.516 -3.607 1 53.34 278 LEU B C 1
ATOM 4746 O O . LEU B 1 278 ? -24.906 -26.938 -2.654 1 53.34 278 LEU B O 1
ATOM 4750 N N . ALA B 1 279 ? -26.703 -27.344 -4.066 1 53.47 279 ALA B N 1
ATOM 4751 C CA . ALA B 1 279 ? -27.594 -26.438 -3.342 1 53.47 279 ALA B CA 1
ATOM 4752 C C . ALA B 1 279 ? -27.812 -26.922 -1.907 1 53.47 279 ALA B C 1
ATOM 4754 O O . ALA B 1 279 ? -27.766 -26.109 -0.97 1 53.47 279 ALA B O 1
ATOM 4755 N N . ILE B 1 280 ? -28 -28.188 -1.747 1 54.34 280 ILE B N 1
ATOM 4756 C CA . ILE B 1 280 ? -28.234 -28.766 -0.432 1 54.34 280 ILE B CA 1
ATOM 4757 C C . ILE B 1 280 ? -26.984 -28.641 0.429 1 54.34 280 ILE B C 1
ATOM 4759 O O . ILE B 1 280 ? -27.062 -28.297 1.612 1 54.34 280 ILE B O 1
ATOM 4763 N N . LYS B 1 281 ? -25.891 -28.922 -0.13 1 53.09 281 LYS B N 1
ATOM 4764 C CA . LYS B 1 281 ? -24.641 -28.797 0.601 1 53.09 281 LYS B CA 1
ATOM 4765 C C . LYS B 1 281 ? -24.391 -27.344 1.001 1 53.09 281 LYS B C 1
ATOM 4767 O O . LYS B 1 281 ? -23.906 -27.062 2.102 1 53.09 281 LYS B O 1
ATOM 4772 N N . ALA B 1 282 ? -24.703 -26.547 0.103 1 50.78 282 ALA B N 1
ATOM 4773 C CA . ALA B 1 282 ? -24.547 -25.125 0.4 1 50.78 282 ALA B CA 1
ATOM 4774 C C . ALA B 1 282 ? -25.5 -24.703 1.525 1 50.78 282 ALA B C 1
ATOM 4776 O O . ALA B 1 282 ? -25.109 -23.906 2.391 1 50.78 282 ALA B O 1
ATOM 4777 N N . LEU B 1 283 ? -26.703 -25.25 1.444 1 48.88 283 LEU B N 1
ATOM 4778 C CA . LEU B 1 283 ? -27.672 -24.938 2.492 1 48.88 283 LEU B CA 1
ATOM 4779 C C . LEU B 1 283 ? -27.219 -25.5 3.836 1 48.88 283 LEU B C 1
ATOM 4781 O O . LEU B 1 283 ? -27.562 -24.953 4.887 1 48.88 283 LEU B O 1
ATOM 4785 N N . ARG B 1 284 ? -26.625 -26.609 3.641 1 49.5 284 ARG B N 1
ATOM 4786 C CA . ARG B 1 284 ? -26.234 -27.25 4.895 1 49.5 284 ARG B CA 1
ATOM 4787 C C . ARG B 1 284 ? -25.016 -26.547 5.496 1 49.5 284 ARG B C 1
ATOM 4789 O O . ARG B 1 284 ? -24.688 -26.781 6.664 1 49.5 284 ARG B O 1
ATOM 4796 N N . SER B 1 285 ? -24.25 -26.141 4.637 1 44.12 285 SER B N 1
ATOM 4797 C CA . SER B 1 285 ? -23.094 -25.469 5.215 1 44.12 285 SER B CA 1
ATOM 4798 C C . SER B 1 285 ? -23.453 -24.125 5.809 1 44.12 285 SER B C 1
ATOM 4800 O O . SER B 1 285 ? -24.047 -23.281 5.133 1 44.12 285 SER B O 1
ATOM 4802 N N . HIS B 1 286 ? -23.672 -24.031 7.066 1 46.91 286 HIS B N 1
ATOM 4803 C CA . HIS B 1 286 ? -24.188 -23.031 7.992 1 46.91 286 HIS B CA 1
ATOM 4804 C C . HIS B 1 286 ? -23.547 -21.672 7.754 1 46.91 286 HIS B C 1
ATOM 4806 O O . HIS B 1 286 ? -24.078 -20.641 8.172 1 46.91 286 HIS B O 1
ATOM 4812 N N . ASP B 1 287 ? -22.266 -21.578 7.211 1 50.97 287 ASP B N 1
ATOM 4813 C CA . ASP B 1 287 ? -21.578 -20.297 7.305 1 50.97 287 ASP B CA 1
ATOM 4814 C C . ASP B 1 287 ? -21.859 -19.422 6.086 1 50.97 287 ASP B C 1
ATOM 4816 O O . ASP B 1 287 ? -21.547 -18.234 6.082 1 50.97 287 ASP B O 1
ATOM 4820 N N . TYR B 1 288 ? -22.297 -20.094 5.062 1 57.16 288 TYR B N 1
ATOM 4821 C CA . TYR B 1 288 ? -22.656 -19.328 3.875 1 57.16 288 TYR B CA 1
ATOM 4822 C C . TYR B 1 288 ? -24.156 -19.375 3.627 1 57.16 288 TYR B C 1
ATOM 4824 O O . TYR B 1 288 ? -24.812 -20.375 3.926 1 57.16 288 TYR B O 1
ATOM 4832 N N . THR B 1 289 ? -24.75 -18.125 3.348 1 61.09 289 THR B N 1
ATOM 4833 C CA . THR B 1 289 ? -26.109 -18.141 2.855 1 61.09 289 THR B CA 1
ATOM 4834 C C . THR B 1 289 ? -26.219 -18.953 1.573 1 61.09 289 THR B C 1
ATOM 4836 O O . THR B 1 289 ? -25.219 -19.219 0.913 1 61.09 289 THR B O 1
ATOM 4839 N N . ALA B 1 290 ? -27.281 -19.641 1.376 1 60.28 290 ALA B N 1
ATOM 4840 C CA . ALA B 1 290 ? -27.547 -20.391 0.158 1 60.28 290 ALA B CA 1
ATOM 4841 C C . ALA B 1 290 ? -27.109 -19.625 -1.08 1 60.28 290 ALA B C 1
ATOM 4843 O O . ALA B 1 290 ? -26.5 -20.203 -1.991 1 60.28 290 ALA B O 1
ATOM 4844 N N . SER B 1 291 ? -27.312 -18.422 -1.069 1 63.44 291 SER B N 1
ATOM 4845 C CA . SER B 1 291 ? -26.938 -17.578 -2.195 1 63.44 291 SER B CA 1
ATOM 4846 C C . SER B 1 291 ? -25.422 -17.5 -2.35 1 63.44 291 SER B C 1
ATOM 4848 O O . SER B 1 291 ? -24.906 -17.578 -3.465 1 63.44 291 SER B O 1
ATOM 4850 N N . GLN B 1 292 ? -24.719 -17.469 -1.283 1 67 292 GLN B N 1
ATOM 4851 C CA . GLN B 1 292 ? -23.266 -17.391 -1.312 1 67 292 GLN B CA 1
ATOM 4852 C C . GLN B 1 292 ? -22.656 -18.688 -1.839 1 67 292 GLN B C 1
ATOM 4854 O O . GLN B 1 292 ? -21.703 -18.656 -2.609 1 67 292 GLN B O 1
ATOM 4859 N N . THR B 1 293 ? -23.25 -19.734 -1.496 1 67.19 293 THR B N 1
ATOM 4860 C CA . THR B 1 293 ? -22.781 -21.031 -1.945 1 67.19 293 THR B CA 1
ATOM 4861 C C . THR B 1 293 ? -22.984 -21.203 -3.447 1 67.19 293 THR B C 1
ATOM 4863 O O . THR B 1 293 ? -22.094 -21.656 -4.16 1 67.19 293 THR B O 1
ATOM 4866 N N . LEU B 1 294 ? -24.172 -20.859 -3.828 1 66.94 294 LEU B N 1
ATOM 4867 C CA . LEU B 1 294 ? -24.484 -20.969 -5.25 1 66.94 294 LEU B CA 1
ATOM 4868 C C . LEU B 1 294 ? -23.578 -20.047 -6.074 1 66.94 294 LEU B C 1
ATOM 4870 O O . LEU B 1 294 ? -23.109 -20.438 -7.145 1 66.94 294 LEU B O 1
ATOM 4874 N N . MET B 1 295 ? -23.391 -18.938 -5.547 1 68.94 295 MET B N 1
ATOM 4875 C CA . MET B 1 295 ? -22.547 -17.969 -6.254 1 68.94 295 MET B CA 1
ATOM 4876 C C . MET B 1 295 ? -21.094 -18.453 -6.301 1 68.94 295 MET B C 1
ATOM 4878 O O . MET B 1 295 ? -20.406 -18.266 -7.309 1 68.94 295 MET B O 1
ATOM 4882 N N . ALA B 1 296 ? -20.688 -19.016 -5.289 1 67.88 296 ALA B N 1
ATOM 4883 C CA . ALA B 1 296 ? -19.344 -19.594 -5.246 1 67.88 296 ALA B CA 1
ATOM 4884 C C . ALA B 1 296 ? -19.172 -20.672 -6.316 1 67.88 296 ALA B C 1
ATOM 4886 O O . ALA B 1 296 ? -18.125 -20.766 -6.945 1 67.88 296 ALA B O 1
ATOM 4887 N N . ALA B 1 297 ? -20.25 -21.344 -6.539 1 68.56 297 ALA B N 1
ATOM 4888 C CA . ALA B 1 297 ? -20.219 -22.422 -7.527 1 68.56 297 ALA B CA 1
ATOM 4889 C C . ALA B 1 297 ? -20.188 -21.859 -8.945 1 68.56 297 ALA B C 1
ATOM 4891 O O . ALA B 1 297 ? -19.641 -22.484 -9.852 1 68.56 297 ALA B O 1
ATOM 4892 N N . ASN B 1 298 ? -20.672 -20.609 -9.062 1 76.06 298 ASN B N 1
ATOM 4893 C CA . ASN B 1 298 ? -20.781 -19.984 -10.375 1 76.06 298 ASN B CA 1
ATOM 4894 C C . ASN B 1 298 ? -19.531 -19.172 -10.711 1 76.06 298 ASN B C 1
ATOM 4896 O O . ASN B 1 298 ? -19.312 -18.812 -11.875 1 76.06 298 ASN B O 1
ATOM 4900 N N . ALA B 1 299 ? -18.719 -18.938 -9.773 1 79.19 299 ALA B N 1
ATOM 4901 C CA . ALA B 1 299 ? -17.609 -18.016 -9.93 1 79.19 299 ALA B CA 1
ATOM 4902 C C . ALA B 1 299 ? -16.672 -18.469 -11.047 1 79.19 299 ALA B C 1
ATOM 4904 O O . ALA B 1 299 ? -16.281 -17.672 -11.898 1 79.19 299 ALA B O 1
ATOM 4905 N N . PRO B 1 300 ? -16.359 -19.781 -11.156 1 79.5 300 PRO B N 1
ATOM 4906 C CA . PRO B 1 300 ? -15.484 -20.219 -12.242 1 79.5 300 PRO B CA 1
ATOM 4907 C C . PRO B 1 300 ? -16.078 -19.969 -13.625 1 79.5 300 PRO B C 1
ATOM 4909 O O . PRO B 1 300 ? -15.359 -19.594 -14.555 1 79.5 300 PRO B O 1
ATOM 4912 N N . PHE B 1 301 ? -17.391 -20.094 -13.703 1 82.75 301 PHE B N 1
ATOM 4913 C CA . PHE B 1 301 ? -18.062 -19.828 -14.969 1 82.75 301 PHE B CA 1
ATOM 4914 C C . PHE B 1 301 ? -17.938 -18.375 -15.367 1 82.75 301 PHE B C 1
ATOM 4916 O O . PHE B 1 301 ? -17.641 -18.047 -16.516 1 82.75 301 PHE B O 1
ATOM 4923 N N . LEU B 1 302 ? -18.172 -17.516 -14.438 1 86.12 302 LEU B N 1
ATOM 4924 C CA . LEU B 1 302 ? -18.141 -16.078 -14.703 1 86.12 302 LEU B CA 1
ATOM 4925 C C . LEU B 1 302 ? -16.734 -15.633 -15.07 1 86.12 302 LEU B C 1
ATOM 4927 O O . LEU B 1 302 ? -16.562 -14.773 -15.945 1 86.12 302 LEU B O 1
ATOM 4931 N N . ILE B 1 303 ? -15.742 -16.172 -14.438 1 89.75 303 ILE B N 1
ATOM 4932 C CA . ILE B 1 303 ? -14.359 -15.836 -14.742 1 89.75 303 ILE B CA 1
ATOM 4933 C C . ILE B 1 303 ? -13.992 -16.344 -16.125 1 89.75 303 ILE B C 1
ATOM 4935 O O . ILE B 1 303 ? -13.398 -15.617 -16.922 1 89.75 303 ILE B O 1
ATOM 4939 N N . GLN B 1 304 ? -14.414 -17.547 -16.469 1 91.62 304 GLN B N 1
ATOM 4940 C CA . GLN B 1 304 ? -14.078 -18.141 -17.75 1 91.62 304 GLN B CA 1
ATOM 4941 C C . GLN B 1 304 ? -14.719 -17.359 -18.906 1 91.62 304 GLN B C 1
ATOM 4943 O O . GLN B 1 304 ? -14.117 -17.203 -19.969 1 91.62 304 GLN B O 1
ATOM 4948 N N . ARG B 1 305 ? -15.93 -16.906 -18.672 1 91.94 305 ARG B N 1
ATOM 4949 C CA . ARG B 1 305 ? -16.609 -16.125 -19.703 1 91.94 305 ARG B CA 1
ATOM 4950 C C . ARG B 1 305 ? -15.773 -14.922 -20.125 1 91.94 305 ARG B C 1
ATOM 4952 O O . ARG B 1 305 ? -15.672 -14.625 -21.328 1 91.94 305 ARG B O 1
ATOM 4959 N N . ALA B 1 306 ? -15.156 -14.305 -19.172 1 94.56 306 ALA B N 1
ATOM 4960 C CA . ALA B 1 306 ? -14.359 -13.117 -19.453 1 94.56 306 ALA B CA 1
ATOM 4961 C C . ALA B 1 306 ? -12.938 -13.484 -19.859 1 94.56 306 ALA B C 1
ATOM 4963 O O . ALA B 1 306 ? -12.453 -13.062 -20.922 1 94.56 306 ALA B O 1
ATOM 4964 N N . ILE B 1 307 ? -12.328 -14.359 -19.172 1 95.56 307 ILE B N 1
ATOM 4965 C CA . ILE B 1 307 ? -10.891 -14.602 -19.219 1 95.56 307 ILE B CA 1
ATOM 4966 C C . ILE B 1 307 ? -10.57 -15.609 -20.312 1 95.56 307 ILE B C 1
ATOM 4968 O O . ILE B 1 307 ? -9.516 -15.531 -20.953 1 95.56 307 ILE B O 1
ATOM 4972 N N . VAL B 1 308 ? -11.469 -16.562 -20.578 1 94.44 308 VAL B N 1
ATOM 4973 C CA . VAL B 1 308 ? -11.18 -17.641 -21.531 1 94.44 308 VAL B CA 1
ATOM 4974 C C . VAL B 1 308 ? -11.938 -17.375 -22.844 1 94.44 308 VAL B C 1
ATOM 4976 O O . VAL B 1 308 ? -11.359 -17.469 -23.922 1 94.44 308 VAL B O 1
ATOM 4979 N N . GLU B 1 309 ? -13.164 -16.891 -22.719 1 94.81 309 GLU B N 1
ATOM 4980 C CA . GLU B 1 309 ? -14.016 -16.781 -23.906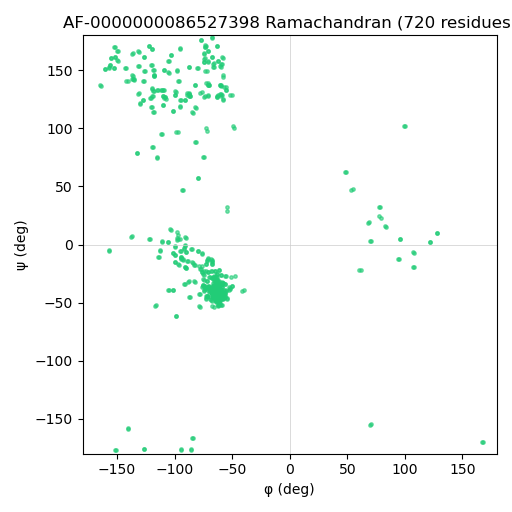 1 94.81 309 GLU B CA 1
ATOM 4981 C C . GLU B 1 309 ? -13.922 -15.375 -24.516 1 94.81 309 GLU B C 1
ATOM 4983 O O . GLU B 1 309 ? -14.422 -15.133 -25.609 1 94.81 309 GLU B O 1
ATOM 4988 N N . GLY B 1 310 ? -13.352 -14.484 -23.797 1 96.25 310 GLY B N 1
ATOM 4989 C CA . GLY B 1 310 ? -13.141 -13.148 -24.344 1 96.25 310 GLY B CA 1
ATOM 4990 C C . GLY B 1 310 ? -14.398 -12.297 -24.344 1 96.25 310 GLY B C 1
ATOM 4991 O O . GLY B 1 310 ? -14.648 -11.547 -25.281 1 96.25 310 GLY B O 1
ATOM 4992 N N . ARG B 1 311 ? -15.234 -12.508 -23.391 1 95.44 311 ARG B N 1
ATOM 4993 C CA . ARG B 1 311 ? -16.438 -11.711 -23.203 1 95.44 311 ARG B CA 1
ATOM 4994 C C . ARG B 1 311 ? -16.391 -10.93 -21.906 1 95.44 311 ARG B C 1
ATOM 4996 O O . ARG B 1 311 ? -17.141 -11.227 -20.969 1 95.44 311 ARG B O 1
ATOM 5003 N N . PRO B 1 312 ? -15.625 -9.883 -21.844 1 95.38 312 PRO B N 1
ATOM 5004 C CA . PRO B 1 312 ? -15.305 -9.203 -20.594 1 95.38 312 PRO B CA 1
ATOM 5005 C C . PRO B 1 312 ? -16.516 -8.562 -19.938 1 95.38 312 PRO B C 1
ATOM 5007 O O . PRO B 1 312 ? -16.531 -8.359 -18.719 1 95.38 312 PRO B O 1
ATOM 5010 N N . ASP B 1 313 ? -17.562 -8.266 -20.703 1 94.31 313 ASP B N 1
ATOM 5011 C CA . ASP B 1 313 ? -18.734 -7.598 -20.141 1 94.31 313 ASP B CA 1
ATOM 5012 C C . ASP B 1 313 ? -19.781 -8.609 -19.672 1 94.31 313 ASP B C 1
ATOM 5014 O O . ASP B 1 313 ? -20.797 -8.234 -19.078 1 94.31 313 ASP B O 1
ATOM 5018 N N . GLU B 1 314 ? -19.484 -9.859 -19.922 1 91.31 314 GLU B N 1
ATOM 5019 C CA . GLU B 1 314 ? -20.438 -10.914 -19.562 1 91.31 314 GLU B CA 1
ATOM 5020 C C . GLU B 1 314 ? -19.922 -11.766 -18.406 1 91.31 314 GLU B C 1
ATOM 5022 O O . GLU B 1 314 ? -20.547 -12.742 -18.016 1 91.31 314 GLU B O 1
ATOM 5027 N N . GLY B 1 315 ? -18.797 -11.414 -17.906 1 93.31 315 GLY B N 1
ATOM 5028 C CA . GLY B 1 315 ? -18.172 -12.07 -16.781 1 93.31 315 GLY B CA 1
ATOM 5029 C C . GLY B 1 315 ? -17.516 -11.102 -15.82 1 93.31 315 GLY B C 1
ATOM 5030 O O . GLY B 1 315 ? -17.984 -9.977 -15.641 1 93.31 315 GLY B O 1
ATOM 5031 N N . VAL B 1 316 ? -16.578 -11.625 -15.055 1 94.31 316 VAL B N 1
ATOM 5032 C CA . VAL B 1 316 ? -15.844 -10.773 -14.125 1 94.31 316 VAL B CA 1
ATOM 5033 C C . VAL B 1 316 ? -14.359 -10.812 -14.453 1 94.31 316 VAL B C 1
ATOM 5035 O O . VAL B 1 316 ? -13.875 -11.766 -15.07 1 94.31 316 VAL B O 1
ATOM 5038 N N . LEU B 1 317 ? -13.664 -9.766 -14.094 1 97.06 317 LEU B N 1
ATOM 5039 C CA . LEU B 1 317 ? -12.258 -9.57 -14.422 1 97.06 317 LEU B CA 1
ATOM 5040 C C . LEU B 1 317 ? -11.414 -9.469 -13.148 1 97.06 317 LEU B C 1
ATOM 5042 O O . LEU B 1 317 ? -11.039 -8.367 -12.742 1 97.06 317 LEU B O 1
ATOM 5046 N N . PRO B 1 318 ? -11 -10.656 -12.562 1 96.5 318 PRO B N 1
ATOM 5047 C CA . PRO B 1 318 ? -10.102 -10.57 -11.414 1 96.5 318 PRO B CA 1
ATOM 5048 C C . PRO B 1 318 ? -8.836 -9.766 -11.719 1 96.5 318 PRO B C 1
ATOM 5050 O O . PRO B 1 318 ? -8.234 -9.938 -12.781 1 96.5 318 PRO B O 1
ATOM 5053 N N . SER B 1 319 ? -8.492 -8.844 -10.805 1 97.69 319 SER B N 1
ATOM 5054 C CA . SER B 1 319 ? -7.359 -7.965 -11.062 1 97.69 319 SER B CA 1
ATOM 5055 C C . SER B 1 319 ? -6.895 -7.273 -9.781 1 97.69 319 SER B C 1
ATOM 5057 O O . SER B 1 319 ? -7.715 -6.852 -8.969 1 97.69 319 SER B O 1
ATOM 5059 N N . GLY B 1 320 ? -5.566 -7.254 -9.656 1 98 320 GLY B N 1
ATOM 5060 C CA . GLY B 1 320 ? -5.043 -6.266 -8.727 1 98 320 GLY B CA 1
ATOM 5061 C C . GLY B 1 320 ? -5.121 -4.844 -9.258 1 98 320 GLY B C 1
ATOM 5062 O O . GLY B 1 320 ? -5.359 -4.633 -10.445 1 98 320 GLY B O 1
ATOM 5063 N N . GLN B 1 321 ? -4.848 -3.902 -8.375 1 97.94 321 GLN B N 1
ATOM 5064 C CA . GLN B 1 321 ? -4.941 -2.492 -8.742 1 97.94 321 GLN B CA 1
ATOM 5065 C C . GLN B 1 321 ? -3.801 -2.094 -9.672 1 97.94 321 GLN B C 1
ATOM 5067 O O . GLN B 1 321 ? -3.859 -1.043 -10.32 1 97.94 321 GLN B O 1
ATOM 5072 N N . ALA B 1 322 ? -2.777 -2.912 -9.797 1 98 322 ALA B N 1
ATOM 5073 C CA . ALA B 1 322 ? -1.635 -2.639 -10.664 1 98 322 ALA B CA 1
ATOM 5074 C C . ALA B 1 322 ? -2.068 -2.523 -12.125 1 98 322 ALA B C 1
ATOM 5076 O O . ALA B 1 322 ? -1.368 -1.919 -12.945 1 98 322 ALA B O 1
ATOM 5077 N N . ALA B 1 323 ? -3.24 -3.111 -12.477 1 98.44 323 ALA B N 1
ATOM 5078 C CA . ALA B 1 323 ? -3.721 -3.027 -13.852 1 98.44 323 ALA B CA 1
ATOM 5079 C C . ALA B 1 323 ? -3.844 -1.575 -14.305 1 98.44 323 ALA B C 1
ATOM 5081 O O . ALA B 1 323 ? -3.576 -1.252 -15.461 1 98.44 323 ALA B O 1
ATOM 5082 N N . ALA B 1 324 ? -4.195 -0.739 -13.367 1 97.56 324 ALA B N 1
ATOM 5083 C CA . ALA B 1 324 ? -4.434 0.669 -13.672 1 97.56 324 ALA B CA 1
ATOM 5084 C C . ALA B 1 324 ? -3.127 1.389 -14 1 97.56 324 ALA B C 1
ATOM 5086 O O . ALA B 1 324 ? -3.139 2.51 -14.516 1 97.56 324 ALA B O 1
ATOM 5087 N N . MET B 1 325 ? -2.002 0.75 -13.719 1 97.06 325 MET B N 1
ATOM 5088 C CA . MET B 1 325 ? -0.692 1.354 -13.945 1 97.06 325 MET B CA 1
ATOM 5089 C C . MET B 1 325 ? -0.078 0.852 -15.242 1 97.06 325 MET B C 1
ATOM 5091 O O . MET B 1 325 ? 0.975 1.336 -15.664 1 97.06 325 MET B O 1
ATOM 5095 N N . ILE B 1 326 ? -0.698 -0.145 -15.836 1 97.44 326 ILE B N 1
ATOM 5096 C CA . ILE B 1 326 ? -0.129 -0.823 -17 1 97.44 326 ILE B CA 1
ATOM 5097 C C . ILE B 1 326 ? -0.804 -0.321 -18.266 1 97.44 326 ILE B C 1
ATOM 5099 O O . ILE B 1 326 ? -1.974 -0.619 -18.516 1 97.44 326 ILE B O 1
ATOM 5103 N N . GLY B 1 327 ? -0.043 0.337 -19.125 1 95.25 327 GLY B N 1
ATOM 5104 C CA . GLY B 1 327 ? -0.639 1.015 -20.266 1 95.25 327 GLY B CA 1
ATOM 5105 C C . GLY B 1 327 ? -0.49 0.242 -21.562 1 95.25 327 GLY B C 1
ATOM 5106 O O . GLY B 1 327 ? -1.017 0.651 -22.594 1 95.25 327 GLY B O 1
ATOM 5107 N N . ALA B 1 328 ? 0.276 -0.836 -21.5 1 95.81 328 ALA B N 1
ATOM 5108 C CA . ALA B 1 328 ? 0.501 -1.588 -22.734 1 95.81 328 ALA B CA 1
ATOM 5109 C C . ALA B 1 328 ? 0.86 -3.039 -22.422 1 95.81 328 ALA B C 1
ATOM 5111 O O . ALA B 1 328 ? 1.354 -3.352 -21.344 1 95.81 328 ALA B O 1
ATOM 5112 N N . ILE B 1 329 ? 0.547 -3.904 -23.453 1 98.06 329 ILE B N 1
ATOM 5113 C CA . ILE B 1 329 ? 0.912 -5.316 -23.375 1 98.06 329 ILE B CA 1
ATOM 5114 C C . ILE B 1 329 ? 2.314 -5.516 -23.953 1 98.06 329 ILE B C 1
ATOM 5116 O O . ILE B 1 329 ? 2.625 -5.027 -25.031 1 98.06 329 ILE B O 1
ATOM 5120 N N . GLU B 1 330 ? 3.182 -6.152 -23.234 1 98 330 GLU B N 1
ATOM 5121 C CA . GLU B 1 330 ? 4.531 -6.477 -23.688 1 98 330 GLU B CA 1
ATOM 5122 C C . GLU B 1 330 ? 4.863 -7.945 -23.438 1 98 330 GLU B C 1
ATOM 5124 O O . GLU B 1 330 ? 4.137 -8.633 -22.719 1 98 330 GLU B O 1
ATOM 5129 N N . SER B 1 331 ? 5.926 -8.438 -24.062 1 98.75 331 SER B N 1
ATOM 5130 C CA . SER B 1 331 ? 6.348 -9.82 -23.859 1 98.75 331 SER B CA 1
ATOM 5131 C C . SER B 1 331 ? 6.941 -10.016 -22.469 1 98.75 331 SER B C 1
ATOM 5133 O O . SER B 1 331 ? 7.387 -9.055 -21.844 1 98.75 331 SER B O 1
ATOM 5135 N N . CYS B 1 332 ? 6.922 -11.25 -22.031 1 98.88 332 CYS B N 1
ATOM 5136 C CA . CYS B 1 332 ? 7.562 -11.57 -20.766 1 98.88 332 CYS B CA 1
ATOM 5137 C C . CYS B 1 332 ? 9.031 -11.172 -20.781 1 98.88 332 CYS B C 1
ATOM 5139 O O . CYS B 1 332 ? 9.555 -10.664 -19.781 1 98.88 332 CYS B O 1
ATOM 5141 N N . ASP B 1 333 ? 9.656 -11.398 -21.891 1 98.81 333 ASP B N 1
ATOM 5142 C CA . ASP B 1 333 ? 11.078 -11.07 -22.031 1 98.81 333 ASP B CA 1
ATOM 5143 C C . ASP B 1 333 ? 11.312 -9.57 -21.859 1 98.81 333 ASP B C 1
ATOM 5145 O O . ASP B 1 333 ? 12.156 -9.156 -21.062 1 98.81 333 ASP B O 1
ATOM 5149 N N . ALA B 1 334 ? 10.57 -8.758 -22.594 1 98.75 334 ALA B N 1
ATOM 5150 C CA . ALA B 1 334 ? 10.695 -7.305 -22.5 1 98.75 334 ALA B CA 1
ATOM 5151 C C . ALA B 1 334 ? 10.344 -6.812 -21.109 1 98.75 334 ALA B C 1
ATOM 5153 O O . ALA B 1 334 ? 11.008 -5.922 -20.562 1 98.75 334 ALA B O 1
ATOM 5154 N N . LEU B 1 335 ? 9.305 -7.387 -20.531 1 98.69 335 LEU B N 1
ATOM 5155 C CA . LEU B 1 335 ? 8.82 -7.004 -19.219 1 98.69 335 LEU B CA 1
ATOM 5156 C C . LEU B 1 335 ? 9.883 -7.258 -18.156 1 98.69 335 LEU B C 1
ATOM 5158 O O . LEU B 1 335 ? 10.25 -6.348 -17.406 1 98.69 335 LEU B O 1
ATOM 5162 N N . ILE B 1 336 ? 10.43 -8.461 -18.094 1 98.69 336 ILE B N 1
ATOM 5163 C CA . ILE B 1 336 ? 11.391 -8.828 -17.062 1 98.69 336 ILE B CA 1
ATOM 5164 C C . ILE B 1 336 ? 12.688 -8.047 -17.266 1 98.69 336 ILE B C 1
ATOM 5166 O O . ILE B 1 336 ? 13.289 -7.566 -16.297 1 98.69 336 ILE B O 1
ATOM 5170 N N . ALA B 1 337 ? 13.094 -7.867 -18.5 1 98.25 337 ALA B N 1
ATOM 5171 C CA . ALA B 1 337 ? 14.289 -7.074 -18.781 1 98.25 337 ALA B CA 1
ATOM 5172 C C . ALA B 1 337 ? 14.141 -5.648 -18.266 1 98.25 337 ALA B C 1
ATOM 5174 O O . ALA B 1 337 ? 15.062 -5.105 -17.656 1 98.25 337 ALA B O 1
ATOM 5175 N N . ARG B 1 338 ? 12.984 -5.059 -18.484 1 97.94 338 ARG B N 1
ATOM 5176 C CA . ARG B 1 338 ? 12.742 -3.689 -18.047 1 97.94 338 ARG B CA 1
ATOM 5177 C C . ARG B 1 338 ? 12.719 -3.605 -16.531 1 97.94 338 ARG B C 1
ATOM 5179 O O . ARG B 1 338 ? 13.281 -2.68 -15.938 1 97.94 338 ARG B O 1
ATOM 5186 N N . ILE B 1 339 ? 12.07 -4.57 -15.883 1 98.44 339 ILE B N 1
ATOM 5187 C CA . ILE B 1 339 ? 11.992 -4.582 -14.422 1 98.44 339 ILE B CA 1
ATOM 5188 C C . ILE B 1 339 ? 13.398 -4.664 -13.828 1 98.44 339 ILE B C 1
ATOM 5190 O O . ILE B 1 339 ? 13.727 -3.914 -12.906 1 98.44 339 ILE B O 1
ATOM 5194 N N . VAL B 1 340 ? 14.211 -5.543 -14.367 1 97.5 340 VAL B N 1
ATOM 5195 C CA . VAL B 1 340 ? 15.562 -5.75 -13.852 1 97.5 340 VAL B CA 1
ATOM 5196 C C . VAL B 1 340 ? 16.391 -4.488 -14.062 1 97.5 340 VAL B C 1
ATOM 5198 O O . VAL B 1 340 ? 17.109 -4.055 -13.156 1 97.5 340 VAL B O 1
ATOM 5201 N N . ALA B 1 341 ? 16.266 -3.9 -15.234 1 97.12 341 ALA B N 1
ATOM 5202 C CA . ALA B 1 341 ? 17.016 -2.688 -15.539 1 97.12 341 ALA B CA 1
ATOM 5203 C C . ALA B 1 341 ? 16.625 -1.544 -14.609 1 97.12 341 ALA B C 1
ATOM 5205 O O . ALA B 1 341 ? 17.484 -0.869 -14.047 1 97.12 341 ALA B O 1
ATOM 5206 N N . GLU B 1 342 ? 15.328 -1.356 -14.469 1 97.44 342 GLU B N 1
ATOM 5207 C CA . GLU B 1 342 ? 14.812 -0.281 -13.625 1 97.44 342 GLU B CA 1
ATOM 5208 C C . GLU B 1 342 ? 15.211 -0.484 -12.172 1 97.44 342 GLU B C 1
ATOM 5210 O O . GLU B 1 342 ? 15.602 0.467 -11.492 1 97.44 342 GLU B O 1
ATOM 5215 N N . ALA B 1 343 ? 15.039 -1.713 -11.688 1 97.69 343 ALA B N 1
ATOM 5216 C CA . ALA B 1 343 ? 15.445 -2.008 -10.312 1 97.69 343 ALA B CA 1
ATOM 5217 C C . ALA B 1 343 ? 16.938 -1.735 -10.109 1 97.69 343 ALA B C 1
ATOM 5219 O O . ALA B 1 343 ? 17.328 -1.155 -9.094 1 97.69 343 ALA B O 1
ATOM 5220 N N . GLY B 1 344 ? 17.734 -2.186 -11.055 1 95.44 344 GLY B N 1
ATOM 5221 C CA . GLY B 1 344 ? 19.156 -1.918 -10.984 1 95.44 344 GLY B CA 1
ATOM 5222 C C . GLY B 1 344 ? 19.484 -0.439 -10.898 1 95.44 344 GLY B C 1
ATOM 5223 O O . GLY B 1 344 ? 20.328 -0.029 -10.094 1 95.44 344 GLY B O 1
ATOM 5224 N N . GLU B 1 345 ? 18.828 0.375 -11.711 1 95.5 345 GLU B N 1
ATOM 5225 C CA . GLU B 1 345 ? 19.031 1.821 -11.703 1 95.5 345 GLU B CA 1
ATOM 5226 C C . GLU B 1 345 ? 18.688 2.418 -10.336 1 95.5 345 GLU B C 1
ATOM 5228 O O . GLU B 1 345 ? 19.391 3.301 -9.844 1 95.5 345 GLU B O 1
ATOM 5233 N N . ARG B 1 346 ? 17.625 1.952 -9.766 1 96.44 346 ARG B N 1
ATOM 5234 C CA . ARG B 1 346 ? 17.203 2.449 -8.461 1 96.44 346 ARG B CA 1
ATOM 5235 C C . ARG B 1 346 ? 18.219 2.061 -7.383 1 96.44 346 ARG B C 1
ATOM 5237 O O . ARG B 1 346 ? 18.547 2.869 -6.516 1 96.44 346 ARG B O 1
ATOM 5244 N N . LEU B 1 347 ? 18.656 0.838 -7.41 1 95.44 347 LEU B N 1
ATOM 5245 C CA . LEU B 1 347 ? 19.625 0.376 -6.418 1 95.44 347 LEU B CA 1
ATOM 5246 C C . LEU B 1 347 ? 20.938 1.147 -6.539 1 95.44 347 LEU B C 1
ATOM 5248 O O . LEU B 1 347 ? 21.562 1.476 -5.527 1 95.44 347 LEU B O 1
ATOM 5252 N N . ASP B 1 348 ? 21.344 1.44 -7.762 1 93.38 348 ASP B N 1
ATOM 5253 C CA . ASP B 1 348 ? 22.547 2.242 -7.98 1 93.38 348 ASP B CA 1
ATOM 5254 C C . ASP B 1 348 ? 22.375 3.652 -7.418 1 93.38 348 ASP B C 1
ATOM 5256 O O . ASP B 1 348 ? 23.297 4.203 -6.816 1 93.38 348 ASP B O 1
ATOM 5260 N N . ALA B 1 349 ? 21.234 4.191 -7.652 1 93 349 ALA B N 1
ATOM 5261 C CA . ALA B 1 349 ? 20.953 5.523 -7.125 1 93 349 ALA B CA 1
ATOM 5262 C C . ALA B 1 349 ? 21.016 5.539 -5.602 1 93 349 ALA B C 1
ATOM 5264 O O . ALA B 1 349 ? 21.484 6.5 -5 1 93 349 ALA B O 1
ATOM 5265 N N . LEU B 1 350 ? 20.516 4.516 -4.984 1 93.44 350 LEU B N 1
ATOM 5266 C CA . LEU B 1 350 ? 20.547 4.41 -3.529 1 93.44 350 LEU B CA 1
ATOM 5267 C C . LEU B 1 350 ? 21.984 4.281 -3.021 1 93.44 350 LEU B C 1
ATOM 5269 O O . LEU B 1 350 ? 22.328 4.848 -1.98 1 93.44 350 LEU B O 1
ATOM 5273 N N . ALA B 1 351 ? 22.734 3.518 -3.715 1 89.69 351 ALA B N 1
ATOM 5274 C CA . ALA B 1 351 ? 24.141 3.373 -3.342 1 89.69 351 ALA B CA 1
ATOM 5275 C C . ALA B 1 351 ? 24.859 4.715 -3.4 1 89.69 351 ALA B C 1
ATOM 5277 O O . ALA B 1 351 ? 25.703 5.012 -2.547 1 89.69 351 ALA B O 1
ATOM 5278 N N . ALA B 1 352 ? 24.516 5.484 -4.367 1 86.56 352 ALA B N 1
ATOM 5279 C CA . ALA B 1 352 ? 25.125 6.805 -4.516 1 86.56 352 ALA B CA 1
ATOM 5280 C C . ALA B 1 352 ? 24.734 7.727 -3.365 1 86.56 352 ALA B C 1
ATOM 5282 O O . ALA B 1 352 ? 25.531 8.547 -2.914 1 86.56 352 ALA B O 1
ATOM 5283 N N . LEU B 1 353 ? 23.516 7.625 -2.982 1 84.75 353 LEU B N 1
ATOM 5284 C CA . LEU B 1 353 ? 23.031 8.414 -1.857 1 84.75 353 LEU B CA 1
ATOM 5285 C C . LEU B 1 353 ? 23.812 8.094 -0.587 1 84.75 353 LEU B C 1
ATOM 5287 O O . LEU B 1 353 ? 24.109 8.984 0.207 1 84.75 353 LEU B O 1
ATOM 5291 N N . ARG B 1 354 ? 24.078 6.832 -0.397 1 79.94 354 ARG B N 1
ATOM 5292 C CA . ARG B 1 354 ? 24.812 6.367 0.78 1 79.94 354 ARG B CA 1
ATOM 5293 C C . ARG B 1 354 ? 26.281 6.789 0.721 1 79.94 354 ARG B C 1
ATOM 5295 O O . ARG B 1 354 ? 26.859 7.148 1.742 1 79.94 354 ARG B O 1
ATOM 5302 N N . GLY B 1 355 ? 26.859 6.707 -0.42 1 71.69 355 GLY B N 1
ATOM 5303 C CA . GLY B 1 355 ? 28.25 7.105 -0.608 1 71.69 355 GLY B CA 1
ATOM 5304 C C . GLY B 1 355 ? 28.469 8.594 -0.439 1 71.69 355 GLY B C 1
ATOM 5305 O O . GLY B 1 355 ? 29.469 9.016 0.152 1 71.69 355 GLY B O 1
ATOM 5306 N N . ALA B 1 356 ? 27.625 9.344 -0.923 1 61.31 356 ALA B N 1
ATOM 5307 C CA . ALA B 1 356 ? 27.719 10.797 -0.788 1 61.31 356 ALA B CA 1
ATOM 5308 C C . ALA B 1 356 ? 27.609 11.219 0.674 1 61.31 356 ALA B C 1
ATOM 5310 O O . ALA B 1 356 ? 28.312 12.133 1.114 1 61.31 356 ALA B O 1
ATOM 5311 N N . ALA B 1 357 ? 26.844 10.617 1.298 1 56.75 357 ALA B N 1
ATOM 5312 C CA . ALA B 1 357 ? 26.656 10.922 2.713 1 56.75 357 ALA B CA 1
ATOM 5313 C C . ALA B 1 357 ? 27.922 10.617 3.512 1 56.75 357 ALA B C 1
ATOM 5315 O O . ALA B 1 357 ? 28.266 11.359 4.434 1 56.75 357 ALA B O 1
ATOM 5316 N N . ALA B 1 358 ? 28.547 9.555 3.127 1 55.5 358 ALA B N 1
ATOM 5317 C CA . ALA B 1 358 ? 29.797 9.172 3.779 1 55.5 358 ALA B CA 1
ATOM 5318 C C . ALA B 1 358 ? 30.891 10.188 3.498 1 55.5 358 ALA B C 1
ATOM 5320 O O . ALA B 1 358 ? 31.703 10.492 4.375 1 55.5 358 ALA B O 1
ATOM 5321 N N . ALA B 1 359 ? 30.828 10.75 2.346 1 54.16 359 ALA B N 1
ATOM 5322 C CA . ALA B 1 359 ? 31.844 11.719 1.944 1 54.16 359 ALA B CA 1
ATOM 5323 C C . ALA B 1 359 ? 31.625 13.055 2.648 1 54.16 359 ALA B C 1
ATOM 5325 O O . ALA B 1 359 ? 32.594 13.766 2.951 1 54.16 359 ALA B O 1
ATOM 5326 N N . GLN B 1 360 ? 30.359 13.43 2.865 1 45.12 360 GLN B N 1
ATOM 5327 C CA . GLN B 1 360 ? 30.031 14.688 3.529 1 45.12 360 GLN B CA 1
ATOM 5328 C C . GLN B 1 360 ? 30.281 14.594 5.031 1 45.12 360 GLN B C 1
ATOM 5330 O O . GLN B 1 360 ? 30.594 15.602 5.676 1 45.12 360 GLN B O 1
ATOM 5335 N N . ALA B 1 361 ? 30.188 13.562 5.66 1 48.34 361 ALA B N 1
ATOM 5336 C CA . ALA B 1 361 ? 30.453 13.328 7.078 1 48.34 361 ALA B CA 1
ATOM 5337 C C . ALA B 1 361 ? 31.953 13.211 7.344 1 48.34 361 ALA B C 1
ATOM 5339 O O . ALA B 1 361 ? 32.406 13.328 8.492 1 48.34 361 ALA B O 1
ATOM 5340 N N . ALA B 1 362 ? 32.938 12.945 6.324 1 42.5 362 ALA B N 1
ATOM 5341 C CA . ALA B 1 362 ? 34.375 12.906 6.477 1 42.5 362 ALA B CA 1
ATOM 5342 C C . ALA B 1 362 ? 35 14.305 6.367 1 42.5 362 ALA B C 1
ATOM 5344 O O . ALA B 1 362 ? 34.562 15.102 5.527 1 42.5 362 ALA B O 1
#